Protein AF-0000000087530447 (afdb_homodimer)

Solvent-accessible surface area (backbone atoms only — not comparable to full-atom values): 22641 Å² total; per-residue (Å²): 126,90,78,50,78,55,56,61,51,66,73,36,83,61,56,20,78,40,52,20,36,13,35,22,35,22,58,32,77,88,69,58,52,30,42,35,37,36,36,44,33,62,44,88,65,76,39,24,38,22,37,40,29,30,52,36,52,79,49,48,27,66,43,61,35,69,57,57,44,49,51,51,52,31,45,68,67,35,89,82,61,48,11,31,40,35,42,35,37,58,32,23,52,50,39,86,44,66,69,58,50,55,73,66,37,58,66,59,46,56,53,46,28,59,31,66,64,40,47,51,39,44,48,47,45,57,74,58,33,65,33,31,37,43,27,26,20,71,71,27,52,70,47,47,62,62,45,45,67,39,59,68,55,35,47,53,52,59,76,47,26,85,39,30,24,20,76,42,63,38,97,82,59,78,30,34,35,53,67,54,68,83,39,66,93,71,34,83,54,58,79,77,56,67,70,38,83,33,38,67,58,50,52,49,66,70,62,57,64,78,76,72,81,127,126,90,76,50,79,56,56,62,52,67,73,35,83,61,56,20,77,42,54,20,37,14,34,22,36,22,56,31,78,87,70,59,53,30,42,38,36,36,37,43,33,62,44,89,65,75,37,23,38,24,36,39,29,31,52,38,52,80,48,50,26,68,44,60,35,72,54,57,44,49,50,51,53,30,46,68,67,34,88,81,62,47,12,31,39,35,41,31,37,58,32,23,52,50,41,87,44,67,69,60,49,54,74,67,35,59,65,58,48,56,54,46,28,60,30,66,64,40,48,51,38,44,48,47,46,58,74,57,34,64,33,33,36,42,26,26,20,70,69,28,51,71,47,47,59,60,46,45,67,39,62,68,55,35,48,54,52,60,75,47,26,86,38,27,25,18,76,41,62,38,96,83,58,77,33,33,36,50,80,44,73,86,36,66,92,70,34,84,63,58,79,79,56,66,70,38,82,35,38,69,57,49,51,49,66,70,62,58,64,76,76,72,81,127

Nearest PDB structures (foldseek):
  3k8z-assembly1_E  TM=3.474E-01  e=1.395E-02  Bacillus subtilis
  3k8z-assembly1_F  TM=3.897E-01  e=4.978E-02  Bacillus subtilis
  3k8z-assembly1_D  TM=3.105E-01  e=1.799E-02  Bacillus subtilis
  1qpg-assembly1_A  TM=4.215E-01  e=2.569E+00  Saccharomyces cerevisiae
  2zgv-assembly1_A  TM=3.601E-01  e=2.738E+00  unclassified

Organism: NCBI:txid342944

InterPro domains:
  IPR012441 Protein of unknown function DUF1643 [PF07799] (35-179)

Secondary structure (DSSP, 8-state):
----HHHHHHH-TTPEEEEEEEEEEES-SSS--BEEEEEEE-SSS--EEEEEES---S--SS---HHHHHHHHHHHHSTT--SEEEEEESS-B--S-HHHHHHH-HHHHHHHHT-HHHHHHHHHHHHT-SEEEE--HHHHHHHHHHHTTSHHHHHHHHHTGGGEEES-B-TTSSSBPP--TT-TTT----TTPPPEE-HHHHHHHHH-------/----HHHHHHH-TTPEEEEEEEEEEES-SSS--BEEEEEEE-SSS--EEEEEES---S--SS---HHHHHHHHHHHHSTT--SEEEEEESS-B--S-HHHHHHH-HHHHHHHHT-HHHHHHHHHHHHT-SEEEE--HHHHHHHHHHHTTSHHHHHHHHHTGGGEEES-B-TTSSSBPP--TT-TTT----TTPPPEE-HHHHHHHHH-------

Sequence (428 aa):
MLNNLAEIEEKSSQLSIDIGCGKAIFDDSNNPKKRYFLEKRWGTGNKILTVIMTNPSSANSLSSDNTVEFLLKYARASTDEYDALYVVNIIPLINPSTKKLDLEDKEKIRLSVKEKMNKKCIEYAISNSNEIIIAWGGFGQTYIRQLIEDEELKNVIIENSSKVKVFGLSKKETFPRHPRPNNSNRNDFDLNSKLIVATDELKKWINNRSRKKKMLNNLAEIEEKSSQLSIDIGCGKAIFDDSNNPKKRYFLEKRWGTGNKILTVIMTNPSSANSLSSDNTVEFLLKYARASTDEYDALYVVNIIPLINPSTKKLDLEDKEKIRLSVKEKMNKKCIEYAISNSNEIIIAWGGFGQTYIRQLIEDEELKNVIIENSSKVKVFGLSKKETFPRHPRPNNSNRNDFDLNSKLIVATDELKKWINNRSRKKK

Foldseek 3Di:
DCPDVVSVVVVPVPDDDFDKWKAWDAPDDPDGFFTQKIKIFGADDQAEEEEEAAEAEDDHTPDDDPQVVQVVLLQCPDPVNGGMYMYGYLFGGYDPDPVVVCVPCVPNRLVRNQDPSNLVNLLVRLVSHQAYEYAHPDNSLVRVQSNCVPVVSLVSCLVSLQRYWALDADPVRQGGHHQPVPPVVVRPDHSPGDIGRCSPSSCCSSPVDPPPPD/DCPDVVSVVVVPVPDDDFDKWKAWDAPDDPDGFFTQKIKIFGADDQAEEEEEAAEAEDDHTPDDDPQVVQVVLLQCLDPVNGGMYMYGYLFRGYDPDPVVVCVPCVPNRLVRNQDPSNLVNLLVRLVSHQAYEYAHPDVSLVNVQSNCVPVVSLVSCLVSLQRYWALDADPVRQGGHHQDPPPVVVRPDHSPGDIGRCSPSVCCSSPVDPPPDD

Radius of gyration: 24.16 Å; Cα contacts (8 Å, |Δi|>4): 858; chains: 2; bounding box: 38×87×59 Å

pLDDT: mean 87.42, std 15.96, range [25.86, 98.69]

Structure (mmCIF, N/CA/C/O backbone):
data_AF-0000000087530447-model_v1
#
loop_
_entity.id
_entity.type
_entity.pdbx_description
1 polymer 'DUF1643 domain-containing protein'
#
loop_
_atom_site.group_PDB
_atom_site.id
_atom_site.type_symbol
_atom_site.label_atom_id
_atom_site.label_alt_id
_atom_site.label_comp_id
_atom_site.label_asym_id
_atom_site.label_entity_id
_atom_site.label_seq_id
_atom_site.pdbx_PDB_ins_code
_atom_site.Cartn_x
_atom_site.Cartn_y
_atom_site.Cartn_z
_atom_site.occupancy
_atom_site.B_iso_or_equiv
_atom_site.auth_seq_id
_atom_site.auth_comp_id
_atom_site.auth_asym_id
_atom_site.auth_atom_id
_atom_site.pdbx_PDB_model_num
ATOM 1 N N . MET A 1 1 ? -4.547 14.93 27.703 1 26.25 1 MET A N 1
ATOM 2 C CA . MET A 1 1 ? -3.494 14.445 26.812 1 26.25 1 MET A CA 1
ATOM 3 C C . MET A 1 1 ? -4.004 13.305 25.938 1 26.25 1 MET A C 1
ATOM 5 O O . MET A 1 1 ? -4.461 12.281 26.453 1 26.25 1 MET A O 1
ATOM 9 N N . LEU A 1 2 ? -4.66 13.461 24.969 1 34.69 2 LEU A N 1
ATOM 10 C CA . LEU A 1 2 ? -5.41 12.516 24.141 1 34.69 2 LEU A CA 1
ATOM 11 C C . LEU A 1 2 ? -4.555 11.305 23.797 1 34.69 2 LEU A C 1
ATOM 13 O O . LEU A 1 2 ? -3.646 11.391 22.969 1 34.69 2 LEU A O 1
ATOM 17 N N . ASN A 1 3 ? -4.18 10.414 24.688 1 41.66 3 ASN A N 1
ATOM 18 C CA . ASN A 1 3 ? -3.309 9.242 24.75 1 41.66 3 ASN A CA 1
ATOM 19 C C . ASN A 1 3 ? -3.389 8.422 23.469 1 41.66 3 ASN A C 1
ATOM 21 O O . ASN A 1 3 ? -2.359 8.062 22.891 1 41.66 3 ASN A O 1
ATOM 25 N N . ASN A 1 4 ? -4.328 7.25 23.328 1 50.25 4 ASN A N 1
ATOM 26 C CA . ASN A 1 4 ? -4.367 6.082 22.453 1 50.25 4 ASN A CA 1
ATOM 27 C C . ASN A 1 4 ? -5.34 6.281 21.297 1 50.25 4 ASN A C 1
ATOM 29 O O . ASN A 1 4 ? -6.379 6.926 21.453 1 50.25 4 ASN A O 1
ATOM 33 N N . LEU A 1 5 ? -4.77 6.473 19.953 1 55.78 5 LEU A N 1
ATOM 34 C CA . LEU A 1 5 ? -5.656 6.297 18.812 1 55.78 5 LEU A CA 1
ATOM 35 C C . LEU A 1 5 ? -6.922 5.551 19.203 1 55.78 5 LEU A C 1
ATOM 37 O O . LEU A 1 5 ? -8.008 5.824 18.688 1 55.78 5 LEU A O 1
ATOM 41 N N . ALA A 1 6 ? -6.758 4.875 20.219 1 54.97 6 ALA A N 1
ATOM 42 C CA . ALA A 1 6 ? -7.883 4.082 20.703 1 54.97 6 ALA A CA 1
ATOM 43 C C . ALA A 1 6 ? -8.961 4.98 21.297 1 54.97 6 ALA A C 1
ATOM 45 O O . ALA A 1 6 ? -10.156 4.719 21.141 1 54.97 6 ALA A O 1
ATOM 46 N N . GLU A 1 7 ? -8.531 5.977 22.031 1 54.41 7 GLU A N 1
ATOM 47 C CA . GLU A 1 7 ? -9.5 6.887 22.641 1 54.41 7 GLU A CA 1
ATOM 48 C C . GLU A 1 7 ? -10.266 7.664 21.562 1 54.41 7 GLU A C 1
ATOM 50 O O . GLU A 1 7 ? -11.453 7.953 21.734 1 54.41 7 GLU A O 1
ATOM 55 N N . ILE A 1 8 ? -9.594 8.016 20.578 1 58.22 8 ILE A N 1
ATOM 56 C CA . ILE A 1 8 ? -10.258 8.656 19.438 1 58.22 8 ILE A CA 1
ATOM 57 C C . ILE A 1 8 ? -11.289 7.703 18.844 1 58.22 8 ILE A C 1
ATOM 59 O O . ILE A 1 8 ? -12.406 8.109 18.516 1 58.22 8 ILE A O 1
ATOM 63 N N . GLU A 1 9 ? -10.898 6.398 18.797 1 57.03 9 GLU A N 1
ATOM 64 C CA . GLU A 1 9 ? -11.758 5.355 18.25 1 57.03 9 GLU A CA 1
ATOM 65 C C . GLU A 1 9 ? -13.016 5.18 19.094 1 57.03 9 GLU A C 1
ATOM 67 O O . GLU A 1 9 ? -14.109 4.973 18.562 1 57.03 9 GLU A O 1
ATOM 72 N N . GLU A 1 10 ? -12.82 5.098 20.391 1 52.19 10 GLU A N 1
ATOM 73 C CA . GLU A 1 10 ? -13.922 4.816 21.297 1 52.19 10 GLU A CA 1
ATOM 74 C C . GLU A 1 10 ? -14.953 5.945 21.281 1 52.19 10 GLU A C 1
ATOM 76 O O . GLU A 1 10 ? -16.156 5.695 21.359 1 52.19 10 GLU A O 1
ATOM 81 N N . LYS A 1 11 ? -14.477 7.184 21.25 1 49.5 11 LYS A N 1
ATOM 82 C CA . LYS A 1 11 ? -15.453 8.25 21.469 1 49.5 11 LYS A CA 1
ATOM 83 C C . LYS A 1 11 ? -16.234 8.547 20.188 1 49.5 11 LYS A C 1
ATOM 85 O O . LYS A 1 11 ? -17.266 9.219 20.234 1 49.5 11 LYS A O 1
ATOM 90 N N . SER A 1 12 ? -15.68 8.07 19 1 54.84 12 SER A N 1
ATOM 91 C CA . SER A 1 12 ? -16.484 8.492 17.859 1 54.84 12 SER A CA 1
ATOM 92 C C . SER A 1 12 ? -17.125 7.289 17.156 1 54.84 12 SER A C 1
ATOM 94 O O . SER A 1 12 ? -16.438 6.562 16.438 1 54.84 12 SER A O 1
ATOM 96 N N . SER A 1 13 ? -18.141 6.742 17.797 1 55.19 13 SER A N 1
ATOM 97 C CA . SER A 1 13 ? -18.969 5.637 17.344 1 55.19 13 SER A CA 1
ATOM 98 C C . SER A 1 13 ? -19.109 5.652 15.82 1 55.19 13 SER A C 1
ATOM 100 O O . SER A 1 13 ? -19.438 4.633 15.211 1 55.19 13 SER A O 1
ATOM 102 N N . GLN A 1 14 ? -18.766 6.809 15.203 1 66.12 14 GLN A N 1
ATOM 103 C CA . GLN A 1 14 ? -19.125 6.902 13.789 1 66.12 14 GLN A CA 1
ATOM 104 C C . GLN A 1 14 ? -17.891 6.781 12.898 1 66.12 14 GLN A C 1
ATOM 106 O O . GLN A 1 14 ? -18.016 6.77 11.672 1 66.12 14 GLN A O 1
ATOM 111 N N . LEU A 1 15 ? -16.734 6.379 13.57 1 78.06 15 LEU A N 1
ATOM 112 C CA . LEU A 1 15 ? -15.523 6.32 12.766 1 78.06 15 LEU A CA 1
ATOM 113 C C . LEU A 1 15 ? -15.258 4.898 12.281 1 78.06 15 LEU A C 1
ATOM 115 O O . LEU A 1 15 ? -15.672 3.932 12.93 1 78.06 15 LEU A O 1
ATOM 119 N N . SER A 1 16 ? -14.781 4.891 11.031 1 89.88 16 SER A N 1
ATOM 120 C CA . SER A 1 16 ? -14.375 3.629 10.422 1 89.88 16 SER A CA 1
ATOM 121 C C . SER A 1 16 ? -12.852 3.49 10.406 1 89.88 16 SER A C 1
ATOM 123 O O . SER A 1 16 ? -12.148 4.371 9.906 1 89.88 16 SER A O 1
ATOM 125 N N . ILE A 1 17 ? -12.453 2.41 11.078 1 94.75 17 ILE A N 1
ATOM 126 C CA . ILE A 1 17 ? -11.016 2.148 11.086 1 94.75 17 ILE A CA 1
ATOM 127 C C . ILE A 1 17 ? -10.688 1.036 10.094 1 94.75 17 ILE A C 1
ATOM 129 O O . ILE A 1 17 ? -11.25 -0.06 10.172 1 94.75 17 ILE A O 1
ATOM 133 N N . ASP A 1 18 ? -9.883 1.396 9.125 1 96.12 18 ASP A N 1
ATOM 134 C CA . ASP A 1 18 ? -9.375 0.439 8.141 1 96.12 18 ASP A CA 1
ATOM 135 C C . ASP A 1 18 ? -7.969 -0.027 8.508 1 96.12 18 ASP A C 1
ATOM 137 O O . ASP A 1 18 ? -7.043 0.782 8.578 1 96.12 18 ASP A O 1
ATOM 141 N N . ILE A 1 19 ? -7.801 -1.337 8.773 1 97.31 19 ILE A N 1
ATOM 142 C CA . ILE A 1 19 ? -6.504 -1.902 9.125 1 97.31 19 ILE A CA 1
ATOM 143 C C . ILE A 1 19 ? -6.102 -2.961 8.102 1 97.31 19 ILE A C 1
ATOM 145 O O . ILE A 1 19 ? -6.934 -3.768 7.68 1 97.31 19 ILE A O 1
ATOM 149 N N . GLY A 1 20 ? -4.867 -2.959 7.715 1 98 20 GLY A N 1
ATOM 150 C CA . GLY A 1 20 ? -4.316 -3.967 6.82 1 98 20 GLY A CA 1
ATOM 151 C C . GLY A 1 20 ? -2.832 -4.191 7.02 1 98 20 GLY A C 1
ATOM 152 O O . GLY A 1 20 ? -2.111 -3.281 7.434 1 98 20 GLY A O 1
ATOM 153 N N . CYS A 1 21 ? -2.4 -5.402 6.711 1 98.38 21 CYS A N 1
ATOM 154 C CA . CYS A 1 21 ? -0.987 -5.734 6.852 1 98.38 21 CYS A CA 1
ATOM 155 C C . CYS A 1 21 ? -0.471 -6.465 5.621 1 98.38 21 CYS A C 1
ATOM 157 O O . CYS A 1 21 ? -1.215 -7.207 4.977 1 98.38 21 CYS A O 1
ATOM 159 N N . GLY A 1 22 ? 0.758 -6.191 5.344 1 98.31 22 GLY A N 1
ATOM 160 C CA . GLY A 1 22 ? 1.432 -6.867 4.242 1 98.31 22 GLY A CA 1
ATOM 161 C C . GLY A 1 22 ? 2.67 -7.629 4.68 1 98.31 22 GLY A C 1
ATOM 162 O O . GLY A 1 22 ? 3.307 -7.27 5.672 1 98.31 22 GLY A O 1
ATOM 163 N N . LYS A 1 23 ? 2.963 -8.656 3.973 1 97.94 23 LYS A N 1
ATOM 164 C CA . LYS A 1 23 ? 4.168 -9.461 4.156 1 97.94 23 LYS A CA 1
ATOM 165 C C . LYS A 1 23 ? 4.734 -9.914 2.816 1 97.94 23 LYS A C 1
ATOM 167 O O . LYS A 1 23 ? 3.986 -10.359 1.939 1 97.94 23 LYS A O 1
ATOM 172 N N . ALA A 1 24 ? 6.016 -9.773 2.672 1 97.81 24 ALA A N 1
ATOM 173 C CA . ALA A 1 24 ? 6.668 -10.234 1.447 1 97.81 24 ALA A CA 1
ATOM 174 C C . ALA A 1 24 ? 7.977 -10.961 1.759 1 97.81 24 ALA A C 1
ATOM 176 O O . ALA A 1 24 ? 8.703 -10.57 2.676 1 97.81 24 ALA A O 1
ATOM 177 N N . ILE A 1 25 ? 8.227 -11.977 1.025 1 97.5 25 ILE A N 1
ATOM 178 C CA . ILE A 1 25 ? 9.461 -12.734 1.18 1 97.5 25 ILE A CA 1
ATOM 179 C C . ILE A 1 25 ? 10.367 -12.492 -0.022 1 97.5 25 ILE A C 1
ATOM 181 O O . ILE A 1 25 ? 10.008 -12.812 -1.157 1 97.5 25 ILE A O 1
ATOM 185 N N . PHE A 1 26 ? 11.539 -11.992 0.307 1 97.12 26 PHE A N 1
ATOM 186 C CA . PHE A 1 26 ? 12.523 -11.672 -0.724 1 97.12 26 PHE A CA 1
ATOM 187 C C . PHE A 1 26 ? 13.805 -12.469 -0.516 1 97.12 26 PHE A C 1
ATOM 189 O O . PHE A 1 26 ? 13.977 -13.109 0.524 1 97.12 26 PHE A O 1
ATOM 196 N N . ASP A 1 27 ? 14.609 -12.461 -1.557 1 95.06 27 ASP A N 1
ATOM 197 C CA . ASP A 1 27 ? 15.898 -13.141 -1.456 1 95.06 27 ASP A CA 1
ATOM 198 C C . ASP A 1 27 ? 16.906 -12.289 -0.687 1 95.06 27 ASP A C 1
ATOM 200 O O . ASP A 1 27 ? 17.891 -12.812 -0.151 1 95.06 27 ASP A O 1
ATOM 204 N N . ASP A 1 28 ? 16.656 -10.977 -0.679 1 92.31 28 ASP A N 1
ATOM 205 C CA . ASP A 1 28 ? 17.578 -10.039 -0.032 1 92.31 28 ASP A CA 1
ATOM 206 C C . ASP A 1 28 ? 16.812 -8.852 0.553 1 92.31 28 ASP A C 1
ATOM 208 O O . ASP A 1 28 ? 15.852 -8.359 -0.051 1 92.31 28 ASP A O 1
ATOM 212 N N . SER A 1 29 ? 17.266 -8.328 1.66 1 87.25 29 SER A N 1
ATOM 213 C CA . SER A 1 29 ? 16.562 -7.242 2.332 1 87.25 29 SER A CA 1
ATOM 214 C C . SER A 1 29 ? 16.922 -5.895 1.715 1 87.25 29 SER A C 1
ATOM 216 O O . SER A 1 29 ? 16.078 -5 1.631 1 87.25 29 SER A O 1
ATOM 218 N N . ASN A 1 30 ? 18.109 -5.766 1.297 1 85.75 30 ASN A N 1
ATOM 219 C CA . ASN A 1 30 ? 18.594 -4.465 0.852 1 85.75 30 ASN A CA 1
ATOM 220 C C . ASN A 1 30 ? 18.422 -4.289 -0.654 1 85.75 30 ASN A C 1
ATOM 222 O O . ASN A 1 30 ? 18.078 -3.201 -1.12 1 85.75 30 ASN A O 1
ATOM 226 N N . ASN A 1 31 ? 18.688 -5.324 -1.343 1 90.5 31 ASN A N 1
ATOM 227 C CA . ASN A 1 31 ? 18.578 -5.305 -2.797 1 90.5 31 ASN A CA 1
ATOM 228 C C . ASN A 1 31 ? 17.844 -6.535 -3.322 1 90.5 31 ASN A C 1
ATOM 230 O O . ASN A 1 31 ? 18.453 -7.422 -3.924 1 90.5 31 ASN A O 1
ATOM 234 N N . PRO A 1 32 ? 16.609 -6.516 -3.182 1 94.69 32 PRO A N 1
ATOM 235 C CA . PRO A 1 32 ? 15.844 -7.691 -3.598 1 94.69 32 PRO A CA 1
ATOM 236 C C . PRO A 1 32 ? 15.859 -7.898 -5.109 1 94.69 32 PRO A C 1
ATOM 238 O O . PRO A 1 32 ? 15.594 -6.961 -5.867 1 94.69 32 PRO A O 1
ATOM 241 N N . LYS A 1 33 ? 16.156 -9.172 -5.523 1 94.44 33 LYS A N 1
ATOM 242 C CA . LYS A 1 33 ? 16.109 -9.555 -6.93 1 94.44 33 LYS A CA 1
ATOM 243 C C . LYS A 1 33 ? 14.961 -10.531 -7.199 1 94.44 33 LYS A C 1
ATOM 245 O O . LYS A 1 33 ? 14.562 -10.719 -8.344 1 94.44 33 LYS A O 1
ATOM 250 N N . LYS A 1 34 ? 14.5 -11.203 -6.102 1 96.69 34 LYS A N 1
ATOM 251 C CA . LYS A 1 34 ? 13.414 -12.164 -6.207 1 96.69 34 LYS A CA 1
ATOM 252 C C . LYS A 1 34 ? 12.367 -11.938 -5.117 1 96.69 34 LYS A C 1
ATOM 254 O O . LYS A 1 34 ? 12.719 -11.625 -3.977 1 96.69 34 LYS A O 1
ATOM 259 N N . ARG A 1 35 ? 11.234 -12.07 -5.484 1 97.81 35 ARG A N 1
ATOM 260 C CA . ARG A 1 35 ? 10.141 -12.148 -4.523 1 97.81 35 ARG A CA 1
ATOM 261 C C . ARG A 1 35 ? 9.406 -13.484 -4.645 1 97.81 35 ARG A C 1
ATOM 263 O O . ARG A 1 35 ? 8.859 -13.805 -5.703 1 97.81 35 ARG A O 1
ATOM 270 N N . TYR A 1 36 ? 9.25 -14.133 -3.512 1 97.75 36 TYR A N 1
ATOM 271 C CA . TYR A 1 36 ? 8.695 -15.477 -3.541 1 97.75 36 TYR A CA 1
ATOM 272 C C . TYR A 1 36 ? 7.23 -15.477 -3.129 1 97.75 36 TYR A C 1
ATOM 274 O O . TYR A 1 36 ? 6.477 -16.375 -3.5 1 97.75 36 TYR A O 1
ATOM 282 N N . PHE A 1 37 ? 6.961 -14.508 -2.342 1 98.44 37 PHE A N 1
ATOM 283 C CA . PHE A 1 37 ? 5.629 -14.508 -1.74 1 98.44 37 PHE A CA 1
ATOM 284 C C . PHE A 1 37 ? 5.211 -13.094 -1.355 1 98.44 37 PHE A C 1
ATOM 286 O O . PHE A 1 37 ? 6.027 -12.305 -0.872 1 98.44 37 PHE A O 1
ATOM 293 N N . LEU A 1 38 ? 3.957 -12.773 -1.584 1 98.69 38 LEU A N 1
ATOM 294 C CA . LEU A 1 38 ? 3.363 -11.523 -1.13 1 98.69 38 LEU A CA 1
ATOM 295 C C . LEU A 1 38 ? 1.985 -11.758 -0.521 1 98.69 38 LEU A C 1
ATOM 297 O O . LEU A 1 38 ? 1.152 -12.453 -1.113 1 98.69 38 LEU 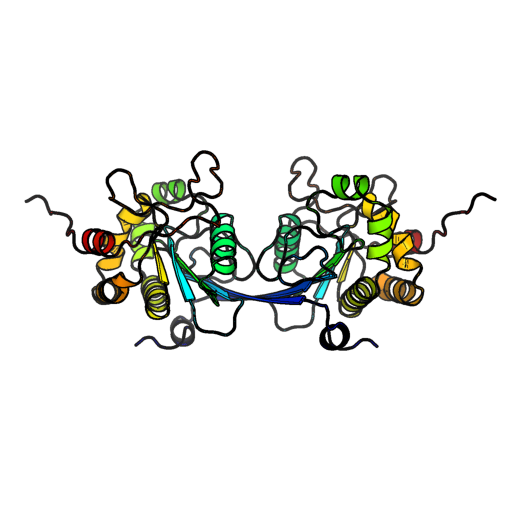A O 1
ATOM 301 N N . GLU A 1 39 ? 1.784 -11.242 0.661 1 98.69 39 GLU A N 1
ATOM 302 C CA . GLU A 1 39 ? 0.485 -11.266 1.327 1 98.69 39 GLU A CA 1
ATOM 303 C C . GLU A 1 39 ? -0.006 -9.852 1.63 1 98.69 39 GLU A C 1
ATOM 305 O O . GLU A 1 39 ? 0.762 -9.008 2.1 1 98.69 39 GLU A O 1
ATOM 310 N N . LYS A 1 40 ? -1.197 -9.562 1.277 1 98.69 40 LYS A N 1
ATOM 311 C CA . LYS A 1 40 ? -1.965 -8.438 1.792 1 98.69 40 LYS A CA 1
ATOM 312 C C . LYS A 1 40 ? -3.186 -8.906 2.576 1 98.69 40 LYS A C 1
ATOM 314 O O . LYS A 1 40 ? -4.059 -9.578 2.025 1 98.69 40 LYS A O 1
ATOM 319 N N . ARG A 1 41 ? -3.273 -8.555 3.812 1 98.69 41 ARG A N 1
ATOM 320 C CA . ARG A 1 41 ? -4.34 -9.055 4.676 1 98.69 41 ARG A CA 1
ATOM 321 C C . ARG A 1 41 ? -5.121 -7.902 5.301 1 98.69 41 ARG A C 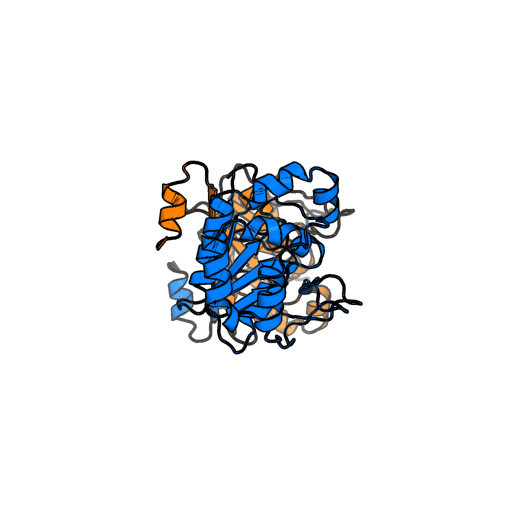1
ATOM 323 O O . ARG A 1 41 ? -4.527 -6.961 5.836 1 98.69 41 ARG A O 1
ATOM 330 N N . TRP A 1 42 ? -6.418 -7.988 5.254 1 97.75 42 TRP A N 1
ATOM 331 C CA . TRP A 1 42 ? -7.258 -6.93 5.805 1 97.75 42 TRP A CA 1
ATOM 332 C C . TRP A 1 42 ? -8.312 -7.508 6.746 1 97.75 42 TRP A C 1
ATOM 334 O O . TRP A 1 42 ? -9.031 -6.762 7.418 1 97.75 42 TRP A O 1
ATOM 344 N N . GLY A 1 43 ? -8.422 -8.805 6.727 1 96.88 43 GLY A N 1
ATOM 345 C CA . GLY A 1 43 ? -9.336 -9.477 7.629 1 96.88 43 GLY A CA 1
ATOM 346 C C . GLY A 1 43 ? -8.641 -10.43 8.586 1 96.88 43 GLY A C 1
ATOM 347 O O . GLY A 1 43 ? -7.449 -10.719 8.43 1 96.88 43 GLY A O 1
ATOM 348 N N . THR A 1 44 ? -9.352 -10.891 9.531 1 95.56 44 THR A N 1
ATOM 349 C CA . THR A 1 44 ? -8.773 -11.75 10.555 1 95.56 44 THR A CA 1
ATOM 350 C C . THR A 1 44 ? -9.094 -13.219 10.273 1 95.56 44 THR A C 1
ATOM 352 O O . THR A 1 44 ? -8.562 -14.109 10.93 1 95.56 44 THR A O 1
ATOM 355 N N . GLY A 1 45 ? -9.852 -13.469 9.258 1 96.06 45 GLY A N 1
ATOM 356 C CA . GLY A 1 45 ? -10.266 -14.82 8.938 1 96.06 45 GLY A CA 1
ATOM 357 C C . GLY A 1 45 ? -9.297 -15.539 8.016 1 96.06 45 GLY A C 1
ATOM 358 O O . GLY A 1 45 ? -8.125 -15.164 7.93 1 96.06 45 GLY A O 1
ATOM 359 N N . ASN A 1 46 ? -9.797 -16.672 7.434 1 95.44 46 ASN A N 1
ATOM 360 C CA . ASN A 1 46 ? -8.922 -17.516 6.633 1 95.44 46 ASN A CA 1
ATOM 361 C C . ASN A 1 46 ? -9.438 -17.656 5.203 1 95.44 46 ASN A C 1
ATOM 363 O O . ASN A 1 46 ? -9.117 -18.641 4.52 1 95.44 46 ASN A O 1
ATOM 367 N N . LYS A 1 47 ? -10.227 -16.75 4.816 1 97.81 47 LYS A N 1
ATOM 368 C CA . LYS A 1 47 ? -10.633 -16.75 3.412 1 97.81 47 LYS A CA 1
ATOM 369 C C . LYS A 1 47 ? -9.586 -16.062 2.543 1 97.81 47 LYS A C 1
ATOM 371 O O . LYS A 1 47 ? -9.562 -14.828 2.451 1 97.81 47 LYS A O 1
ATOM 376 N N . ILE A 1 48 ? -8.859 -16.906 1.867 1 98.19 48 ILE A N 1
ATOM 377 C CA . ILE A 1 48 ? -7.684 -16.406 1.159 1 98.19 48 ILE A CA 1
ATOM 378 C C . ILE A 1 48 ? -7.891 -16.562 -0.347 1 98.19 48 ILE A C 1
ATOM 380 O O . ILE A 1 48 ? -8.328 -17.609 -0.824 1 98.19 48 ILE A O 1
ATOM 384 N N . LEU A 1 49 ? -7.668 -15.484 -1.083 1 98.38 49 LEU A N 1
ATOM 385 C CA . LEU A 1 49 ? -7.547 -15.516 -2.537 1 98.38 49 LEU A CA 1
ATOM 386 C C . LEU A 1 49 ? -6.082 -15.531 -2.961 1 98.38 49 LEU A C 1
ATOM 388 O O . LEU A 1 49 ? -5.316 -14.633 -2.604 1 98.38 49 LEU A O 1
ATOM 392 N N . THR A 1 50 ? -5.711 -16.531 -3.654 1 98.62 50 THR A N 1
ATOM 393 C CA . THR A 1 50 ? -4.367 -16.594 -4.219 1 98.62 50 THR A CA 1
ATOM 394 C C . THR A 1 50 ? -4.395 -16.281 -5.711 1 98.62 50 THR A C 1
ATOM 396 O O . THR A 1 50 ? -5.273 -16.75 -6.438 1 98.62 50 THR A O 1
ATOM 399 N N . VAL A 1 51 ? -3.439 -15.5 -6.125 1 98.56 51 VAL A N 1
ATOM 400 C CA . VAL A 1 51 ? -3.256 -15.273 -7.555 1 98.56 51 VAL A CA 1
ATOM 401 C C . VAL A 1 51 ? -1.855 -15.719 -7.973 1 98.56 51 VAL A C 1
ATOM 403 O O . VAL A 1 51 ? -0.867 -15.367 -7.324 1 98.56 51 VAL A O 1
ATOM 406 N N . ILE A 1 52 ? -1.791 -16.484 -9.016 1 98.31 52 ILE A N 1
ATOM 407 C CA . ILE A 1 52 ? -0.524 -16.953 -9.578 1 98.31 52 ILE A CA 1
ATOM 408 C C . ILE A 1 52 ? -0.25 -16.219 -10.891 1 98.31 52 ILE A C 1
ATOM 410 O O . ILE A 1 52 ? -1.013 -16.359 -11.852 1 98.31 52 ILE A O 1
ATOM 414 N N . MET A 1 53 ? 0.844 -15.5 -10.914 1 97.12 53 MET A N 1
ATOM 415 C CA . MET A 1 53 ? 1.145 -14.672 -12.078 1 97.12 53 MET A CA 1
ATOM 416 C C . MET A 1 53 ? 2.525 -15 -12.641 1 97.12 53 MET A C 1
ATOM 418 O O . MET A 1 53 ? 3.137 -16 -12.242 1 97.12 53 MET A O 1
ATOM 422 N N . THR A 1 54 ? 2.992 -14.203 -13.625 1 95.56 54 THR A N 1
ATOM 423 C CA . THR A 1 54 ? 4.23 -14.539 -14.32 1 95.56 54 THR A CA 1
ATOM 424 C C . THR A 1 54 ? 5.445 -14.18 -13.469 1 95.56 54 THR A C 1
ATOM 426 O O . THR A 1 54 ? 6.16 -15.062 -12.984 1 95.56 54 THR A O 1
ATOM 429 N N . ASN A 1 55 ? 5.723 -12.945 -13.234 1 96 55 ASN A N 1
ATOM 430 C CA . ASN A 1 55 ? 6.836 -12.461 -12.43 1 96 55 ASN A CA 1
ATOM 431 C C . ASN A 1 55 ? 6.461 -11.203 -11.656 1 96 55 ASN A C 1
ATOM 433 O O . ASN A 1 55 ? 5.57 -10.461 -12.062 1 96 55 ASN A O 1
ATOM 437 N N . PRO A 1 56 ? 7.102 -11.031 -10.516 1 96.69 56 PRO A N 1
ATOM 438 C CA . PRO A 1 56 ? 6.77 -9.867 -9.688 1 96.69 56 PRO A CA 1
ATOM 439 C C . PRO A 1 56 ? 7.395 -8.578 -10.211 1 96.69 56 PRO A C 1
ATOM 441 O O . PRO A 1 56 ? 8.406 -8.617 -10.914 1 96.69 56 PRO A O 1
ATOM 444 N N . SER A 1 57 ? 6.773 -7.461 -9.812 1 93.88 57 SER A N 1
ATOM 445 C CA . SER A 1 57 ? 7.359 -6.141 -10.016 1 93.88 57 SER A CA 1
ATOM 446 C C . SER A 1 57 ? 7.758 -5.508 -8.688 1 93.88 57 SER A C 1
ATOM 448 O O . SER A 1 57 ? 8.438 -6.137 -7.871 1 93.88 57 SER A O 1
ATOM 450 N N . SER A 1 58 ? 7.262 -4.324 -8.367 1 90.56 58 SER A N 1
ATOM 451 C CA . SER A 1 58 ? 7.836 -3.541 -7.281 1 90.56 58 SER A CA 1
ATOM 452 C C . SER A 1 58 ? 7 -3.664 -6.012 1 90.56 58 SER A C 1
ATOM 454 O O . SER A 1 58 ? 7.328 -3.068 -4.984 1 90.56 58 SER A O 1
ATOM 456 N N . ALA A 1 59 ? 5.961 -4.484 -6.035 1 96.38 59 ALA A N 1
ATOM 457 C CA . ALA A 1 59 ? 5.098 -4.559 -4.859 1 96.38 59 ALA A CA 1
ATOM 458 C C . ALA A 1 59 ? 5.836 -5.176 -3.678 1 96.38 59 ALA A C 1
ATOM 460 O O . ALA A 1 59 ? 6.641 -6.098 -3.852 1 96.38 59 ALA A O 1
ATOM 461 N N . ASN A 1 60 ? 5.621 -4.688 -2.498 1 97.25 60 ASN A N 1
ATOM 462 C CA . ASN A 1 60 ? 6.109 -5.215 -1.227 1 97.25 60 ASN A CA 1
ATOM 463 C C . ASN A 1 60 ? 5.035 -5.148 -0.145 1 97.25 60 ASN A C 1
ATOM 465 O O . ASN A 1 60 ? 3.842 -5.133 -0.45 1 97.25 60 ASN A O 1
ATOM 469 N N . SER A 1 61 ? 5.434 -5.207 1.105 1 97.62 61 SER A N 1
ATOM 470 C CA . SER A 1 61 ? 4.457 -5.305 2.188 1 97.62 61 SER A CA 1
ATOM 471 C C . SER A 1 61 ? 3.508 -4.113 2.186 1 97.62 61 SER A C 1
ATOM 473 O O . SER A 1 61 ? 2.314 -4.262 2.453 1 97.62 61 SER A O 1
ATOM 475 N N . LEU A 1 62 ? 4.051 -2.91 1.807 1 98 62 LEU A N 1
ATOM 476 C CA . LEU A 1 62 ? 3.238 -1.71 1.959 1 98 62 LEU A CA 1
ATOM 477 C C . LEU A 1 62 ? 3.023 -1.024 0.614 1 98 62 LEU A C 1
ATOM 479 O O . LEU A 1 62 ? 2.209 -0.104 0.504 1 98 62 LEU A O 1
ATOM 483 N N . SER A 1 63 ? 3.766 -1.466 -0.378 1 96.81 63 SER A N 1
ATOM 484 C CA . SER A 1 63 ? 3.648 -0.879 -1.709 1 96.81 63 SER A CA 1
ATOM 485 C C . SER A 1 63 ? 3.107 -1.891 -2.715 1 96.81 63 SER A C 1
ATOM 487 O O . SER A 1 63 ? 3.398 -3.084 -2.619 1 96.81 63 SER A O 1
ATOM 489 N N . SER A 1 64 ? 2.34 -1.36 -3.605 1 95.81 64 SER A N 1
ATOM 490 C CA . SER A 1 64 ? 1.792 -2.174 -4.684 1 95.81 64 SER A CA 1
ATOM 491 C C . SER A 1 64 ? 2.135 -1.587 -6.051 1 95.81 64 SER A C 1
ATOM 493 O O . SER A 1 64 ? 2.221 -0.366 -6.203 1 95.81 64 SER A O 1
ATOM 495 N N . ASP A 1 65 ? 2.408 -2.436 -6.984 1 93.31 65 ASP A N 1
ATOM 496 C CA . ASP A 1 65 ? 2.363 -1.97 -8.367 1 93.31 65 ASP A CA 1
ATOM 497 C C . ASP A 1 65 ? 0.932 -1.954 -8.898 1 93.31 65 ASP A C 1
ATOM 499 O O . ASP A 1 65 ? -0.009 -2.271 -8.164 1 93.31 65 ASP A O 1
ATOM 503 N N . ASN A 1 66 ? 0.766 -1.632 -10.148 1 91.62 66 ASN A N 1
ATOM 504 C CA . ASN A 1 66 ? -0.576 -1.457 -10.695 1 91.62 66 ASN A CA 1
ATOM 505 C C . ASN A 1 66 ? -1.368 -2.76 -10.664 1 91.62 66 ASN A C 1
ATOM 507 O O . ASN A 1 66 ? -2.568 -2.756 -10.383 1 91.62 66 ASN A O 1
ATOM 511 N N . THR A 1 67 ? -0.734 -3.873 -10.938 1 93.19 67 THR A N 1
ATOM 512 C CA . THR A 1 67 ? -1.435 -5.152 -11.008 1 93.19 67 THR A CA 1
ATOM 513 C C . THR A 1 67 ? -1.852 -5.609 -9.609 1 93.19 67 THR A C 1
ATOM 515 O O . THR A 1 67 ? -3.002 -5.996 -9.398 1 93.19 67 THR A O 1
ATOM 518 N N . VAL A 1 68 ? -0.916 -5.539 -8.664 1 95.94 68 VAL A N 1
ATOM 519 C CA . VAL A 1 68 ? -1.226 -5.934 -7.297 1 95.94 68 VAL A CA 1
ATOM 520 C C . VAL A 1 68 ? -2.297 -5.008 -6.723 1 95.94 68 VAL A C 1
ATOM 522 O O . VAL A 1 68 ? -3.193 -5.457 -6.004 1 95.94 68 VAL A O 1
ATOM 525 N N . GLU A 1 69 ? -2.186 -3.738 -7.066 1 94.69 69 GLU A N 1
ATOM 526 C CA . GLU A 1 69 ? -3.207 -2.795 -6.621 1 94.69 69 GLU A CA 1
ATOM 527 C C . GLU A 1 69 ? -4.586 -3.182 -7.152 1 94.69 69 GLU A C 1
ATOM 529 O O . GLU A 1 69 ? -5.57 -3.156 -6.414 1 94.69 69 GLU A O 1
ATOM 534 N N . PHE A 1 70 ? -4.629 -3.518 -8.391 1 93.62 70 PHE A N 1
ATOM 535 C CA . PHE A 1 70 ? -5.879 -3.951 -9 1 93.62 70 PHE A CA 1
ATOM 536 C C . PHE A 1 70 ? -6.43 -5.184 -8.297 1 93.62 70 PHE A C 1
ATOM 538 O O . PHE A 1 70 ? -7.609 -5.234 -7.949 1 93.62 70 PHE A O 1
ATOM 545 N N . LEU A 1 71 ? -5.629 -6.156 -8.086 1 95.94 71 LEU A N 1
ATOM 546 C CA . LEU A 1 71 ? -6.039 -7.41 -7.469 1 95.94 71 LEU A CA 1
ATOM 547 C C . LEU A 1 71 ? -6.496 -7.184 -6.031 1 95.94 71 LEU A C 1
ATOM 549 O O . LEU A 1 71 ? -7.434 -7.836 -5.562 1 95.94 71 LEU A O 1
ATOM 553 N N . LEU A 1 72 ? -5.797 -6.324 -5.344 1 96.31 72 LEU A N 1
ATOM 554 C CA . LEU A 1 72 ? -6.176 -5.977 -3.979 1 96.31 72 LEU A CA 1
ATOM 555 C C . LEU A 1 72 ? -7.566 -5.352 -3.941 1 96.31 72 LEU A C 1
ATOM 557 O O . LEU A 1 72 ? -8.422 -5.77 -3.154 1 96.31 72 LEU A O 1
ATOM 561 N N . LYS A 1 73 ? -7.762 -4.406 -4.801 1 93.56 73 LYS A N 1
ATOM 562 C CA . LYS A 1 73 ? -9.078 -3.775 -4.883 1 93.56 73 LYS A CA 1
ATOM 563 C C . LYS A 1 73 ? -10.148 -4.785 -5.277 1 93.56 73 LYS A C 1
ATOM 565 O O . LYS A 1 73 ? -11.25 -4.781 -4.723 1 93.56 73 LYS A O 1
ATOM 570 N N . TYR A 1 74 ? -9.82 -5.617 -6.242 1 94.19 74 TYR A N 1
ATOM 571 C CA . TYR A 1 74 ? -10.742 -6.652 -6.699 1 94.19 74 TYR A CA 1
ATOM 572 C C . TYR A 1 74 ? -11.141 -7.574 -5.551 1 94.19 74 TYR A C 1
ATOM 574 O O . TYR A 1 74 ? -12.32 -7.832 -5.336 1 94.19 74 TYR A O 1
ATOM 582 N N . ALA A 1 75 ? -10.141 -8.023 -4.816 1 95.62 75 ALA A N 1
ATOM 583 C CA . ALA A 1 75 ? -10.375 -8.961 -3.723 1 95.62 75 ALA A CA 1
ATOM 584 C C . ALA A 1 75 ? -11.203 -8.312 -2.613 1 95.62 75 ALA A C 1
ATOM 586 O O . ALA A 1 75 ? -12.117 -8.938 -2.066 1 95.62 75 ALA A O 1
ATOM 587 N N . ARG A 1 76 ? -10.938 -7.098 -2.264 1 94.06 76 ARG A N 1
ATOM 588 C CA . ARG A 1 76 ? -11.609 -6.406 -1.166 1 94.06 76 ARG A CA 1
ATOM 589 C C . ARG A 1 76 ? -13.047 -6.055 -1.539 1 94.06 76 ARG A C 1
ATOM 591 O O . ARG A 1 76 ? -13.914 -5.969 -0.67 1 94.06 76 ARG A O 1
ATOM 598 N N . ALA A 1 77 ? -13.219 -5.828 -2.809 1 90.94 77 ALA A N 1
ATOM 599 C CA . ALA A 1 77 ? -14.547 -5.441 -3.273 1 90.94 77 ALA A CA 1
ATOM 600 C C . ALA A 1 77 ? -15.422 -6.668 -3.518 1 90.94 77 ALA A C 1
ATOM 602 O O . ALA A 1 77 ? -16.641 -6.551 -3.686 1 90.94 77 ALA A O 1
ATOM 603 N N . SER A 1 78 ? -14.781 -7.766 -3.549 1 89.12 78 SER A N 1
ATOM 604 C CA . SER A 1 78 ? -15.484 -9 -3.896 1 89.12 78 SER A CA 1
ATOM 605 C C . SER A 1 78 ? -16.562 -9.32 -2.877 1 89.12 78 SER A C 1
ATOM 607 O O . SER A 1 78 ? -16.391 -9.086 -1.679 1 89.12 78 SER A O 1
ATOM 609 N N . THR A 1 79 ? -17.609 -9.883 -3.303 1 84.12 79 THR A N 1
ATOM 610 C CA . THR A 1 79 ? -18.688 -10.32 -2.422 1 84.12 79 THR A CA 1
ATOM 611 C C . THR A 1 79 ? -18.281 -11.578 -1.659 1 84.12 79 THR A C 1
ATOM 613 O O . THR A 1 79 ? -18.938 -11.961 -0.688 1 84.12 79 THR A O 1
ATOM 616 N N . ASP A 1 80 ? -17.219 -12.242 -2.031 1 86.06 80 ASP A N 1
ATOM 617 C CA . ASP A 1 80 ? -16.75 -13.461 -1.382 1 86.06 80 ASP A CA 1
ATOM 618 C C . ASP A 1 80 ? -16.109 -13.156 -0.03 1 86.06 80 ASP A C 1
ATOM 620 O O . ASP A 1 80 ? -15.797 -14.07 0.735 1 86.06 80 ASP A O 1
ATOM 624 N N . GLU A 1 81 ? -15.938 -11.953 0.349 1 90.62 81 GLU A N 1
ATOM 625 C CA . GLU A 1 81 ? -15.461 -11.469 1.646 1 90.62 81 GLU A CA 1
ATOM 626 C C . GLU A 1 81 ? -14.109 -12.078 1.996 1 90.62 81 GLU A C 1
ATOM 628 O O . GLU A 1 81 ? -13.938 -12.641 3.078 1 90.62 81 GLU A O 1
ATOM 633 N N . TYR A 1 82 ? -13.188 -11.977 1.144 1 97.12 82 TYR A N 1
ATOM 634 C CA . TYR A 1 82 ? -11.836 -12.461 1.413 1 97.12 82 TYR A CA 1
ATOM 635 C C . TYR A 1 82 ? -11.219 -11.719 2.594 1 97.12 82 TYR A C 1
ATOM 637 O O . TYR A 1 82 ? -11.633 -10.602 2.916 1 97.12 82 TYR A O 1
ATOM 645 N N . ASP A 1 83 ? -10.25 -12.43 3.234 1 98.12 83 ASP A N 1
ATOM 646 C CA . ASP A 1 83 ? -9.516 -11.836 4.352 1 98.12 83 ASP A CA 1
ATOM 647 C C . ASP A 1 83 ? -8.102 -11.438 3.932 1 98.12 83 ASP A C 1
ATOM 649 O O . ASP A 1 83 ? -7.457 -10.633 4.605 1 98.12 83 ASP A O 1
ATOM 653 N N . ALA A 1 84 ? -7.664 -12.039 2.846 1 98.56 84 ALA A N 1
ATOM 654 C CA . ALA A 1 84 ? -6.289 -11.789 2.42 1 98.56 84 ALA A CA 1
ATOM 655 C C . ALA A 1 84 ? -6.094 -12.141 0.949 1 98.56 84 ALA A C 1
ATOM 657 O O . ALA A 1 84 ? -6.871 -12.914 0.384 1 98.56 84 ALA A O 1
ATOM 658 N N . LEU A 1 85 ? -5.145 -11.516 0.366 1 98.62 85 LEU A N 1
ATOM 659 C CA . LEU A 1 85 ? -4.648 -11.789 -0.978 1 98.62 85 LEU A CA 1
ATOM 660 C C . LEU A 1 85 ? -3.223 -12.328 -0.931 1 98.62 85 LEU A C 1
ATOM 662 O O . LEU A 1 85 ? -2.346 -11.719 -0.313 1 98.62 85 LEU A O 1
ATOM 666 N N . TYR A 1 86 ? -3.061 -13.5 -1.482 1 98.69 86 TYR A N 1
ATOM 667 C CA . TYR A 1 86 ? -1.721 -14.023 -1.724 1 98.69 86 TYR A CA 1
ATOM 668 C C . TYR A 1 86 ? -1.328 -13.867 -3.188 1 98.69 86 TYR A C 1
ATOM 670 O O . TYR A 1 86 ? -2.129 -14.141 -4.086 1 98.69 86 TYR A O 1
ATOM 678 N N . VAL A 1 87 ? -0.117 -13.43 -3.369 1 98.69 87 VAL A N 1
ATOM 679 C CA . VAL A 1 87 ? 0.419 -13.344 -4.723 1 98.69 87 VAL A CA 1
ATOM 680 C C . VAL A 1 87 ? 1.71 -14.156 -4.82 1 98.69 87 VAL A C 1
ATOM 682 O O . VAL A 1 87 ? 2.645 -13.938 -4.043 1 98.69 87 VAL A O 1
ATOM 685 N N . VAL A 1 88 ? 1.711 -15.07 -5.723 1 98.5 88 VAL A N 1
ATOM 686 C CA . VAL A 1 88 ? 2.904 -15.828 -6.074 1 98.5 88 VAL A CA 1
ATOM 687 C C . VAL A 1 88 ? 3.104 -15.812 -7.59 1 98.5 88 VAL A C 1
ATOM 689 O O . VAL A 1 88 ? 2.168 -15.531 -8.344 1 98.5 88 VAL A O 1
ATOM 692 N N . ASN A 1 89 ? 4.355 -16.094 -7.957 1 97.81 89 ASN A N 1
ATOM 693 C CA . ASN A 1 89 ? 4.703 -16 -9.375 1 97.81 89 ASN A CA 1
ATOM 694 C C . ASN A 1 89 ? 5.477 -17.219 -9.844 1 97.81 89 ASN A C 1
ATOM 696 O O . ASN A 1 89 ? 6.289 -17.781 -9.102 1 97.81 89 ASN A O 1
ATOM 700 N N . ILE A 1 90 ? 5.203 -17.562 -11.086 1 97.12 90 ILE A N 1
ATOM 701 C CA . ILE A 1 90 ? 5.934 -18.688 -11.672 1 97.12 90 ILE A CA 1
ATOM 702 C C . ILE A 1 90 ? 7.434 -18.391 -11.648 1 97.12 90 ILE A C 1
ATOM 704 O O . ILE A 1 90 ? 8.234 -19.234 -11.25 1 97.12 90 ILE A O 1
ATOM 708 N N . ILE A 1 91 ? 7.801 -17.219 -12.133 1 96.31 91 ILE A N 1
ATOM 709 C CA . ILE A 1 91 ? 9.164 -16.719 -12.125 1 96.31 91 ILE A CA 1
ATOM 710 C C . ILE A 1 91 ? 9.344 -15.734 -10.969 1 96.31 91 ILE A C 1
ATOM 712 O O . ILE A 1 91 ? 8.734 -14.656 -10.961 1 96.31 91 ILE A O 1
ATOM 716 N N . PRO A 1 92 ? 10.188 -16.031 -9.992 1 97.06 92 PRO A N 1
ATOM 717 C CA . PRO A 1 92 ? 10.273 -15.156 -8.828 1 97.06 92 PRO A CA 1
ATOM 718 C C . PRO A 1 92 ? 11.117 -13.914 -9.078 1 97.06 92 PRO A C 1
ATOM 720 O O . PRO A 1 92 ? 11.18 -13.016 -8.227 1 97.06 92 PRO A O 1
ATOM 723 N N . LEU A 1 93 ? 11.766 -13.766 -10.25 1 96.44 93 LEU A N 1
ATOM 724 C CA . LEU A 1 93 ? 12.633 -12.641 -10.562 1 96.44 93 LEU A CA 1
ATOM 725 C C . LEU A 1 93 ? 11.828 -11.352 -10.703 1 96.44 93 LEU A C 1
ATOM 727 O O . LEU A 1 93 ? 10.859 -11.305 -11.461 1 96.44 93 LEU A O 1
ATOM 731 N N . ILE A 1 94 ? 12.328 -10.344 -10.008 1 95.94 94 ILE A N 1
ATOM 732 C CA . ILE A 1 94 ? 11.648 -9.047 -10.039 1 95.94 94 ILE A CA 1
ATOM 733 C C . ILE A 1 94 ? 12.039 -8.289 -11.305 1 95.94 94 ILE A C 1
ATOM 735 O O . ILE A 1 94 ? 13.227 -8.047 -11.547 1 95.94 94 ILE A O 1
ATOM 739 N N . ASN A 1 95 ? 11.039 -7.934 -12.023 1 92.5 95 ASN A N 1
ATOM 740 C CA . ASN A 1 95 ? 11.219 -7.117 -13.219 1 92.5 95 ASN A CA 1
ATOM 741 C C . ASN A 1 95 ? 9.906 -6.484 -13.664 1 92.5 95 ASN A C 1
ATOM 743 O O . ASN A 1 95 ? 8.906 -7.184 -13.875 1 92.5 95 ASN A O 1
ATOM 747 N N . PRO A 1 96 ? 9.953 -5.168 -13.859 1 85.12 96 PRO A N 1
ATOM 748 C CA . PRO A 1 96 ? 8.703 -4.547 -14.289 1 85.12 96 PRO A CA 1
ATOM 749 C C . PRO A 1 96 ? 8.32 -4.934 -15.719 1 85.12 96 PRO A C 1
ATOM 751 O O . PRO A 1 96 ? 7.152 -4.805 -16.109 1 85.12 96 PRO A O 1
ATOM 754 N N . SER A 1 97 ? 9.352 -5.402 -16.438 1 84.25 97 SER A N 1
ATOM 755 C CA . SER A 1 97 ? 9.094 -5.777 -17.812 1 84.25 97 SER A CA 1
ATOM 756 C C . SER A 1 97 ? 9.422 -7.246 -18.062 1 84.25 97 SER A C 1
ATOM 758 O O . SER A 1 97 ? 10.594 -7.629 -18.125 1 84.25 97 SER A O 1
ATOM 760 N N . THR A 1 98 ? 8.391 -8.016 -18.312 1 76.75 98 THR A N 1
ATOM 761 C CA . THR A 1 98 ? 8.57 -9.438 -18.578 1 76.75 98 THR A CA 1
ATOM 762 C C . THR A 1 98 ? 9.398 -9.664 -19.828 1 76.75 98 THR A C 1
ATOM 764 O O . THR A 1 98 ? 10.234 -10.57 -19.875 1 76.75 98 THR A O 1
ATOM 767 N N . LYS A 1 99 ? 9.109 -8.883 -20.75 1 76.38 99 LYS A N 1
ATOM 768 C CA . LYS A 1 99 ? 9.812 -9.016 -22.016 1 76.38 99 LYS A CA 1
ATOM 769 C C . LYS A 1 99 ? 11.312 -8.789 -21.828 1 76.38 99 LYS A C 1
ATOM 771 O O . LYS A 1 99 ? 12.125 -9.523 -22.391 1 76.38 99 LYS A O 1
ATOM 776 N N . LYS A 1 100 ? 11.641 -7.84 -21.062 1 79.75 100 LYS A N 1
ATOM 777 C CA . LYS A 1 100 ? 13.047 -7.555 -20.797 1 79.75 100 LYS A CA 1
ATOM 778 C C . LYS A 1 100 ? 13.695 -8.695 -20.016 1 79.75 100 LYS A C 1
ATOM 780 O O . LYS A 1 100 ? 14.852 -9.047 -20.281 1 79.75 100 LYS A O 1
ATOM 785 N N . LEU A 1 101 ? 12.984 -9.234 -19.188 1 79.44 101 LEU A N 1
ATOM 786 C CA . LEU A 1 101 ? 13.477 -10.352 -18.391 1 79.44 101 LEU A CA 1
ATOM 787 C C . LEU A 1 101 ? 13.82 -11.539 -19.281 1 79.44 101 LEU A C 1
ATOM 789 O O . LEU A 1 101 ? 14.867 -12.164 -19.109 1 79.44 101 LEU A O 1
ATOM 793 N N . ASP A 1 102 ? 13.047 -11.781 -20.188 1 72.88 102 ASP A N 1
ATOM 794 C CA . ASP A 1 102 ? 13.219 -12.93 -21.078 1 72.88 102 ASP A CA 1
ATOM 795 C C . ASP A 1 102 ? 14.453 -12.758 -21.969 1 72.88 102 ASP A C 1
ATOM 797 O O . ASP A 1 102 ? 15.188 -13.719 -22.203 1 72.88 102 ASP A O 1
ATOM 801 N N . LEU A 1 103 ? 14.602 -11.602 -22.375 1 76.88 103 LEU A N 1
ATOM 802 C CA . LEU A 1 103 ? 15.703 -11.305 -23.281 1 76.88 103 LEU A CA 1
ATOM 803 C C . LEU A 1 103 ? 17.047 -11.414 -22.562 1 76.88 103 LEU A C 1
ATOM 805 O O . LEU A 1 103 ? 18.062 -11.766 -23.172 1 76.88 103 LEU A O 1
ATOM 809 N N . GLU A 1 104 ? 16.891 -11.25 -21.328 1 73.19 104 GLU A N 1
ATOM 810 C CA . GLU A 1 104 ? 18.172 -11.094 -20.625 1 73.19 104 GLU A CA 1
ATOM 811 C C . GLU A 1 104 ? 18.719 -12.445 -20.172 1 73.19 104 GLU A C 1
ATOM 813 O O . GLU A 1 104 ? 19.922 -12.688 -20.234 1 73.19 104 GLU A O 1
ATOM 818 N N . ASP A 1 105 ? 17.984 -13.266 -19.781 1 80.88 105 ASP A N 1
ATOM 819 C CA . ASP A 1 105 ? 18.641 -14.453 -19.25 1 80.88 105 ASP A CA 1
ATOM 820 C C . ASP A 1 105 ? 17.656 -15.586 -19.031 1 80.88 105 ASP A C 1
ATOM 822 O O . ASP A 1 105 ? 17.25 -15.867 -17.891 1 80.88 105 ASP A O 1
ATOM 826 N N . LYS A 1 106 ? 17.469 -16.391 -20.047 1 86.5 106 LYS A N 1
ATOM 827 C CA . LYS A 1 106 ? 16.531 -17.516 -20 1 86.5 106 LYS A CA 1
ATOM 828 C C . LYS A 1 106 ? 16.984 -18.578 -19 1 86.5 106 LYS A C 1
ATOM 830 O O . LYS A 1 106 ? 16.172 -19.188 -18.312 1 86.5 106 LYS A O 1
ATOM 835 N N . GLU A 1 107 ? 18.219 -18.766 -18.938 1 90.56 107 GLU A N 1
ATOM 836 C CA . GLU A 1 107 ? 18.75 -19.75 -18 1 90.56 107 GLU A CA 1
ATOM 837 C C . GLU A 1 107 ? 18.516 -19.328 -16.562 1 90.56 107 GLU A C 1
ATOM 839 O O . GLU A 1 107 ? 18.141 -20.156 -15.719 1 90.56 107 GLU A O 1
ATOM 844 N N . LYS A 1 108 ? 18.703 -18.078 -16.375 1 92.81 108 LYS A N 1
ATOM 845 C CA . LYS A 1 108 ? 18.453 -17.547 -15.039 1 92.81 108 LYS A CA 1
ATOM 846 C C . LYS A 1 108 ? 16.984 -17.703 -14.648 1 92.81 108 LYS A C 1
ATOM 848 O O . LYS A 1 108 ? 16.672 -18.047 -13.5 1 92.81 108 LYS A O 1
ATOM 853 N N . ILE A 1 109 ? 16.188 -17.5 -15.547 1 94.56 109 ILE A N 1
ATOM 854 C CA . ILE A 1 109 ? 14.75 -17.656 -15.328 1 94.56 109 ILE A CA 1
ATOM 855 C C . ILE A 1 109 ? 14.438 -19.109 -14.969 1 94.56 109 ILE A C 1
ATOM 857 O O . ILE A 1 109 ? 13.812 -19.391 -13.945 1 94.56 109 ILE A O 1
ATOM 861 N N . ARG A 1 110 ? 14.953 -20.016 -15.781 1 93.31 110 ARG A N 1
ATOM 862 C CA . ARG A 1 110 ? 14.688 -21.438 -15.578 1 93.31 110 ARG A CA 1
ATOM 863 C C . ARG A 1 110 ? 15.164 -21.891 -14.203 1 93.31 110 ARG A C 1
ATOM 865 O O . ARG A 1 110 ? 14.453 -22.609 -13.492 1 93.31 110 ARG A O 1
ATOM 872 N N . LEU A 1 111 ? 16.297 -21.438 -13.852 1 94.44 111 LEU A N 1
ATOM 873 C CA . LEU A 1 111 ? 16.859 -21.812 -12.562 1 94.44 111 LEU A CA 1
ATOM 874 C C . LEU A 1 111 ? 16.031 -21.234 -11.414 1 94.44 111 LEU A C 1
ATOM 876 O O . LEU A 1 111 ? 15.805 -21.906 -10.406 1 94.44 111 LEU A O 1
ATOM 880 N N . SER A 1 112 ? 15.586 -20.016 -11.547 1 95.81 112 SER A N 1
ATOM 881 C CA . SER A 1 112 ? 14.82 -19.375 -10.484 1 95.81 112 SER A CA 1
ATOM 882 C C . SER A 1 112 ? 13.477 -20.047 -10.281 1 95.81 112 SER A C 1
ATOM 884 O O . SER A 1 112 ? 13.008 -20.188 -9.148 1 95.81 112 SER A O 1
ATOM 886 N N . VAL A 1 113 ? 12.883 -20.484 -11.359 1 96.94 113 VAL A N 1
ATOM 887 C CA . VAL A 1 113 ? 11.594 -21.156 -11.32 1 96.94 113 VAL A CA 1
ATOM 888 C C . VAL A 1 113 ? 11.703 -22.438 -10.492 1 96.94 113 VAL A C 1
ATOM 890 O O . VAL A 1 113 ? 10.789 -22.781 -9.734 1 96.94 113 VAL A O 1
ATOM 893 N N . LYS A 1 114 ? 12.812 -23.062 -10.562 1 96.06 114 LYS A N 1
ATOM 894 C CA . LYS A 1 114 ? 12.992 -24.391 -9.961 1 96.06 114 LYS A CA 1
ATOM 895 C C . LYS A 1 114 ? 13.531 -24.281 -8.539 1 96.06 114 LYS A C 1
ATOM 897 O O . LYS A 1 114 ? 13.75 -25.281 -7.867 1 96.06 114 LYS A O 1
ATOM 902 N N . GLU A 1 115 ? 13.734 -23.109 -8.125 1 95.12 115 GLU A N 1
ATOM 903 C CA . GLU A 1 115 ? 14.234 -22.922 -6.77 1 95.12 115 GLU A CA 1
ATOM 904 C C . GLU A 1 115 ? 13.266 -23.5 -5.742 1 95.12 115 GLU A C 1
ATOM 906 O O . GLU A 1 115 ? 12.047 -23.375 -5.883 1 95.12 115 GLU A O 1
ATOM 911 N N . LYS A 1 116 ? 13.844 -24.094 -4.723 1 93.94 116 LYS A N 1
ATOM 912 C CA . LYS A 1 116 ? 13.062 -24.734 -3.666 1 93.94 116 LYS A CA 1
ATOM 913 C C . LYS A 1 116 ? 12.141 -23.719 -2.986 1 93.94 116 LYS A C 1
ATOM 915 O O . LYS A 1 116 ? 10.969 -24.016 -2.723 1 93.94 116 LYS A O 1
ATOM 920 N N . MET A 1 117 ? 12.617 -22.547 -2.715 1 94.69 117 MET A N 1
ATOM 921 C CA . MET A 1 117 ? 11.836 -21.531 -2.033 1 94.69 117 MET A CA 1
ATOM 922 C C . MET A 1 117 ? 10.625 -21.125 -2.871 1 94.69 117 MET A C 1
ATOM 924 O O . MET A 1 117 ? 9.531 -20.922 -2.336 1 94.69 117 MET A O 1
ATOM 928 N N . ASN A 1 118 ? 10.883 -20.969 -4.102 1 96.56 118 ASN A N 1
ATOM 929 C CA . ASN A 1 118 ? 9.781 -20.641 -4.996 1 96.56 118 ASN A CA 1
ATOM 930 C C . ASN A 1 118 ? 8.68 -21.703 -4.953 1 96.56 118 ASN A C 1
ATOM 932 O O . ASN A 1 118 ? 7.508 -21.375 -4.773 1 96.56 118 ASN A O 1
ATOM 936 N N . LYS A 1 119 ? 9.062 -22.922 -5.02 1 95.56 119 LYS A N 1
ATOM 937 C CA . LYS A 1 119 ? 8.125 -24.031 -5 1 95.56 119 LYS A CA 1
ATOM 938 C C . LYS A 1 119 ? 7.363 -24.094 -3.678 1 95.56 119 LYS A C 1
ATOM 940 O O . LYS A 1 119 ? 6.145 -24.266 -3.662 1 95.56 119 LYS A O 1
ATOM 945 N N . LYS A 1 120 ? 8.055 -23.922 -2.648 1 95 120 LYS A N 1
ATOM 946 C CA . LYS A 1 120 ? 7.445 -24 -1.323 1 95 120 LYS A CA 1
ATOM 947 C C . LYS A 1 120 ? 6.414 -22.891 -1.125 1 95 120 LYS A C 1
ATOM 949 O O . LYS A 1 120 ? 5.355 -23.125 -0.536 1 95 120 LYS A O 1
ATOM 954 N N . CYS A 1 121 ? 6.742 -21.719 -1.57 1 97.06 121 CYS A N 1
ATOM 955 C CA . CYS A 1 121 ? 5.824 -20.594 -1.412 1 97.06 121 CYS A CA 1
ATOM 956 C C . CYS A 1 121 ? 4.57 -20.781 -2.254 1 97.06 121 CYS A C 1
ATOM 958 O O . CYS A 1 121 ? 3.463 -20.484 -1.809 1 97.06 121 CYS A O 1
ATOM 960 N N . ILE A 1 122 ? 4.766 -21.297 -3.43 1 97.81 122 ILE A N 1
ATOM 961 C CA . ILE A 1 122 ? 3.617 -21.578 -4.285 1 97.81 122 ILE A CA 1
ATOM 962 C C . ILE A 1 122 ? 2.744 -22.656 -3.65 1 97.81 122 ILE A C 1
ATOM 964 O O . ILE A 1 122 ? 1.52 -22.516 -3.594 1 97.81 122 ILE A O 1
ATOM 968 N N . GLU A 1 123 ? 3.381 -23.703 -3.178 1 96.62 123 GLU A N 1
ATOM 969 C CA . GLU A 1 123 ? 2.654 -24.766 -2.504 1 96.62 123 GLU A CA 1
ATOM 970 C C . GLU A 1 123 ? 1.871 -24.234 -1.308 1 96.62 123 GLU A C 1
ATOM 972 O O . GLU A 1 123 ? 0.698 -24.562 -1.127 1 96.62 123 GLU A O 1
ATOM 977 N N . TYR A 1 124 ? 2.516 -23.422 -0.55 1 96.69 124 TYR A N 1
ATOM 978 C CA . TYR A 1 124 ? 1.884 -22.828 0.622 1 96.69 124 TYR A CA 1
ATOM 979 C C . TYR A 1 124 ? 0.666 -22 0.224 1 96.69 124 TYR A C 1
ATOM 981 O O . TYR A 1 124 ? -0.409 -22.156 0.812 1 96.69 124 TYR A O 1
ATOM 989 N N . ALA A 1 125 ? 0.876 -21.141 -0.734 1 98 125 ALA A N 1
ATOM 990 C CA . ALA A 1 125 ? -0.208 -20.266 -1.169 1 98 125 ALA A CA 1
ATOM 991 C C . ALA A 1 125 ? -1.409 -21.078 -1.649 1 98 125 ALA A C 1
ATOM 993 O O . ALA A 1 125 ? -2.543 -20.812 -1.233 1 98 125 ALA A O 1
ATOM 994 N N . ILE A 1 126 ? -1.153 -22.047 -2.443 1 97.62 126 ILE A N 1
ATOM 995 C CA . ILE A 1 126 ? -2.213 -22.859 -3.031 1 97.62 126 ILE A CA 1
ATOM 996 C C . ILE A 1 126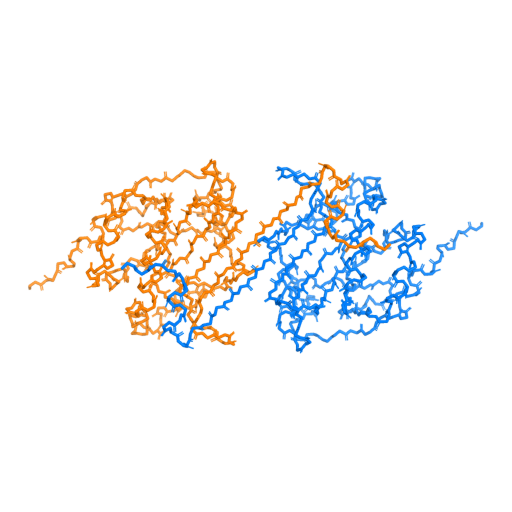 ? -2.93 -23.656 -1.937 1 97.62 126 ILE A C 1
ATOM 998 O O . ILE A 1 126 ? -4.164 -23.656 -1.878 1 97.62 126 ILE A O 1
ATOM 1002 N N . SER A 1 127 ? -2.211 -24.203 -1.043 1 96.56 127 SER A N 1
ATOM 1003 C CA . SER A 1 127 ? -2.758 -25.109 -0.033 1 96.56 127 SER A CA 1
ATOM 1004 C C . SER A 1 127 ? -3.609 -24.344 0.98 1 96.56 127 SER A C 1
ATOM 1006 O O . SER A 1 127 ? -4.5 -24.922 1.606 1 96.56 127 SER A O 1
ATOM 1008 N N . ASN A 1 128 ? -3.404 -23.094 1.098 1 96.56 128 ASN A N 1
ATOM 1009 C CA . ASN A 1 128 ? -4.109 -22.312 2.113 1 96.56 128 ASN A CA 1
ATOM 1010 C C . ASN A 1 128 ? -5.184 -21.422 1.495 1 96.56 128 ASN A C 1
ATOM 1012 O O . ASN A 1 128 ? -5.828 -20.641 2.197 1 96.56 128 ASN A O 1
ATOM 1016 N N . SER A 1 129 ? -5.375 -21.578 0.228 1 96.75 129 SER A N 1
ATOM 1017 C CA . SER A 1 129 ? -6.281 -20.672 -0.473 1 96.75 129 SER A CA 1
ATOM 1018 C C . SER A 1 129 ? -7.684 -21.266 -0.565 1 96.75 129 SER A C 1
ATOM 1020 O O . SER A 1 129 ? -7.848 -22.469 -0.721 1 96.75 129 SER A O 1
ATOM 1022 N N . ASN A 1 130 ? -8.641 -20.422 -0.461 1 96.88 130 ASN A N 1
ATOM 1023 C CA . ASN A 1 130 ? -10.031 -20.781 -0.73 1 96.88 130 ASN A CA 1
ATOM 1024 C C . ASN A 1 130 ? -10.352 -20.719 -2.221 1 96.88 130 ASN A C 1
ATOM 1026 O O . ASN A 1 130 ? -11.172 -21.484 -2.723 1 96.88 130 ASN A O 1
ATOM 1030 N N . GLU A 1 131 ? -9.781 -19.812 -2.855 1 97.5 131 GLU A N 1
ATOM 1031 C CA . GLU A 1 131 ? -9.883 -19.609 -4.297 1 97.5 131 GLU A CA 1
ATOM 1032 C C . GLU A 1 131 ? -8.539 -19.234 -4.902 1 97.5 131 GLU A C 1
ATOM 1034 O O . GLU A 1 131 ? -7.715 -18.594 -4.242 1 97.5 131 GLU A O 1
ATOM 1039 N N . ILE A 1 132 ? -8.43 -19.688 -6.145 1 98.44 132 ILE A N 1
ATOM 1040 C CA . ILE A 1 132 ? -7.168 -19.438 -6.84 1 98.44 132 ILE A CA 1
ATOM 1041 C C . ILE A 1 132 ? -7.445 -18.828 -8.211 1 98.44 132 ILE A C 1
ATOM 1043 O O . ILE A 1 132 ? -8.227 -19.375 -8.992 1 98.44 132 ILE A O 1
ATOM 1047 N N . ILE A 1 133 ? -6.859 -17.734 -8.453 1 97.81 133 ILE A N 1
ATOM 1048 C CA . ILE A 1 133 ? -6.879 -17.172 -9.797 1 97.81 133 ILE A CA 1
ATOM 1049 C C . ILE A 1 133 ? -5.535 -17.422 -10.484 1 97.81 133 ILE A C 1
ATOM 1051 O O . ILE A 1 133 ? -4.484 -17.078 -9.938 1 97.81 133 ILE A O 1
ATOM 1055 N N . ILE A 1 134 ? -5.547 -18.031 -11.609 1 97.81 134 ILE A N 1
ATOM 1056 C CA . ILE A 1 134 ? -4.336 -18.109 -12.422 1 97.81 134 ILE A CA 1
ATOM 1057 C C . ILE A 1 134 ? -4.383 -17.062 -13.523 1 97.81 134 ILE A C 1
ATOM 1059 O O . ILE A 1 134 ? -5.414 -16.891 -14.188 1 97.81 134 ILE A O 1
ATOM 1063 N N . ALA A 1 135 ? -3.258 -16.391 -13.656 1 96.44 135 ALA A N 1
ATOM 1064 C CA . ALA A 1 135 ? -3.164 -15.234 -14.555 1 96.44 135 ALA A CA 1
ATOM 1065 C C . ALA A 1 135 ? -1.741 -15.062 -15.078 1 96.44 135 ALA A C 1
ATOM 1067 O O . ALA A 1 135 ? -1.215 -13.953 -15.109 1 96.44 135 ALA A O 1
ATOM 1068 N N . TRP A 1 136 ? -1.123 -16.109 -15.555 1 94.94 136 TRP A N 1
ATOM 1069 C CA . TRP A 1 136 ? 0.305 -16.047 -15.852 1 94.94 136 TRP A CA 1
ATOM 1070 C C . TRP A 1 136 ? 0.544 -15.781 -17.328 1 94.94 136 TRP A C 1
ATOM 1072 O O . TRP A 1 136 ? 1.69 -15.711 -17.781 1 94.94 136 TRP A O 1
ATOM 1082 N N . GLY A 1 137 ? -0.47 -15.633 -18.094 1 92.62 137 GLY A N 1
ATOM 1083 C CA . GLY A 1 137 ? -0.301 -15.219 -19.484 1 92.62 137 GLY A CA 1
ATOM 1084 C C . GLY A 1 137 ? 0.521 -16.188 -20.297 1 92.62 137 GLY A C 1
ATOM 1085 O O . GLY A 1 137 ? 0.796 -17.312 -19.859 1 92.62 137 GLY A O 1
ATOM 1086 N N . GLY A 1 138 ? 0.84 -15.773 -21.547 1 90.75 138 GLY A N 1
ATOM 1087 C CA . GLY A 1 138 ? 1.576 -16.609 -22.469 1 90.75 138 GLY A CA 1
ATOM 1088 C C . GLY A 1 138 ? 3.002 -16.891 -22.031 1 90.75 138 GLY A C 1
ATOM 1089 O O . GLY A 1 138 ? 3.484 -18.016 -22.125 1 90.75 138 GLY A O 1
ATOM 1090 N N . PHE A 1 139 ? 3.594 -15.875 -21.531 1 89.69 139 PHE A N 1
ATOM 1091 C CA . PHE A 1 139 ? 4.98 -16.016 -21.109 1 89.69 139 PHE A CA 1
ATOM 1092 C C . PHE A 1 139 ? 5.082 -16.969 -19.906 1 89.69 139 PHE A C 1
ATOM 1094 O O . PHE A 1 139 ? 5.91 -17.875 -19.906 1 89.69 139 PHE A O 1
ATOM 1101 N N . GLY A 1 140 ? 4.223 -16.766 -18.953 1 92.56 140 GLY A N 1
ATOM 1102 C CA . GLY A 1 140 ? 4.199 -17.672 -17.812 1 92.56 140 GLY A CA 1
ATOM 1103 C C . GLY A 1 140 ? 3.92 -19.109 -18.203 1 92.56 140 GLY A C 1
ATOM 1104 O O . GLY A 1 140 ? 4.457 -20.047 -17.609 1 92.56 140 GLY A O 1
ATOM 1105 N N . GLN A 1 141 ? 3.184 -19.281 -19.203 1 92.75 141 GLN A N 1
ATOM 1106 C CA . GLN A 1 141 ? 2.814 -20.609 -19.688 1 92.75 141 GLN A CA 1
ATOM 1107 C C . GLN A 1 141 ? 4.043 -21.375 -20.156 1 92.75 141 GLN A C 1
ATOM 1109 O O . GLN A 1 141 ? 4.102 -22.609 -20 1 92.75 141 GLN A O 1
ATOM 1114 N N . THR A 1 142 ? 4.988 -20.672 -20.625 1 89.75 142 THR A N 1
ATOM 1115 C CA . THR A 1 142 ? 6.199 -21.312 -21.125 1 89.75 142 THR A CA 1
ATOM 1116 C C . THR A 1 142 ? 7.023 -21.875 -19.969 1 89.75 142 THR A C 1
ATOM 1118 O O . THR A 1 142 ? 7.812 -22.797 -20.156 1 89.75 142 THR A O 1
ATOM 1121 N N . TYR A 1 143 ? 6.773 -21.359 -18.844 1 92.38 143 TYR A N 1
ATOM 1122 C CA . TYR A 1 143 ? 7.66 -21.734 -17.75 1 92.38 143 TYR A CA 1
ATOM 1123 C C . TYR A 1 143 ? 6.926 -22.594 -16.719 1 92.38 143 TYR A C 1
ATOM 1125 O O . TYR A 1 143 ? 7.547 -23.172 -15.828 1 92.38 143 TYR A O 1
ATOM 1133 N N . ILE A 1 144 ? 5.629 -22.656 -16.844 1 92.88 144 ILE A N 1
ATOM 1134 C CA . ILE A 1 144 ? 4.867 -23.469 -15.898 1 92.88 144 ILE A CA 1
ATOM 1135 C C . ILE A 1 144 ? 5.332 -24.922 -15.977 1 92.88 144 ILE A C 1
ATOM 1137 O O . ILE A 1 144 ? 5.34 -25.625 -14.977 1 92.88 144 ILE A O 1
ATOM 1141 N N . ARG A 1 145 ? 5.758 -25.359 -17.125 1 89 145 ARG A N 1
ATOM 1142 C CA . ARG A 1 145 ? 6.211 -26.734 -17.312 1 89 145 ARG A CA 1
ATOM 1143 C C . ARG A 1 145 ? 7.418 -27.047 -16.438 1 89 145 ARG A C 1
ATOM 1145 O O . ARG A 1 145 ? 7.551 -28.156 -15.914 1 89 145 ARG A O 1
ATOM 1152 N N . GLN A 1 146 ? 8.234 -26.094 -16.359 1 91.19 146 GLN A N 1
ATOM 1153 C CA . GLN A 1 146 ? 9.406 -26.281 -15.508 1 91.19 146 GLN A CA 1
ATOM 1154 C C . GLN A 1 146 ? 9.016 -26.391 -14.039 1 91.19 146 GLN A C 1
ATOM 1156 O O . GLN A 1 146 ? 9.617 -27.156 -13.281 1 91.19 146 GLN A O 1
ATOM 1161 N N . LEU A 1 147 ? 8.062 -25.672 -13.68 1 92.62 147 LEU A N 1
ATOM 1162 C CA . LEU A 1 147 ? 7.586 -25.672 -12.305 1 92.62 147 LEU A CA 1
ATOM 1163 C C . LEU A 1 147 ? 6.996 -27.031 -11.938 1 92.62 147 LEU A C 1
ATOM 1165 O O . LEU A 1 147 ? 7.262 -27.562 -10.859 1 92.62 147 LEU A O 1
ATOM 1169 N N . ILE A 1 148 ? 6.312 -27.656 -12.828 1 92.69 148 ILE A N 1
ATOM 1170 C CA . ILE A 1 148 ? 5.551 -28.859 -12.508 1 92.69 148 ILE A CA 1
ATOM 1171 C C . ILE A 1 148 ? 6.422 -30.094 -12.734 1 92.69 148 ILE A C 1
ATOM 1173 O O . ILE A 1 148 ? 5.934 -31.234 -12.648 1 92.69 148 ILE A O 1
ATOM 1177 N N . GLU A 1 149 ? 7.652 -29.875 -13.125 1 91.5 149 GLU A N 1
ATOM 1178 C CA . GLU A 1 149 ? 8.594 -31 -13.062 1 91.5 149 GLU A CA 1
ATOM 1179 C C . GLU A 1 149 ? 8.688 -31.562 -11.648 1 91.5 149 GLU A C 1
ATOM 1181 O O . GLU A 1 149 ? 9.047 -32.719 -11.469 1 91.5 149 GLU A O 1
ATOM 1186 N N . ASP A 1 150 ? 8.453 -30.703 -10.719 1 92 150 ASP A N 1
ATOM 1187 C CA . ASP A 1 150 ? 8.328 -31.141 -9.328 1 92 150 ASP A CA 1
ATOM 1188 C C . ASP A 1 150 ? 6.992 -31.844 -9.094 1 92 150 ASP A C 1
ATOM 1190 O O . ASP A 1 150 ? 5.949 -31.188 -9.016 1 92 150 ASP A O 1
ATOM 1194 N N . GLU A 1 151 ? 7.074 -33.156 -8.836 1 93.5 151 GLU A N 1
ATOM 1195 C CA . GLU A 1 151 ? 5.867 -33.969 -8.758 1 93.5 151 GLU A CA 1
ATOM 1196 C C . GLU A 1 151 ? 5.012 -33.594 -7.559 1 93.5 151 GLU A C 1
ATOM 1198 O O . GLU A 1 151 ? 3.779 -33.625 -7.621 1 93.5 151 GLU A O 1
ATOM 1203 N N . GLU A 1 152 ? 5.637 -33.281 -6.559 1 94.12 152 GLU A N 1
ATOM 1204 C CA . GLU A 1 152 ? 4.891 -32.875 -5.371 1 94.12 152 GLU A CA 1
ATOM 1205 C C . GLU A 1 152 ? 4.07 -31.609 -5.641 1 94.12 152 GLU A C 1
ATOM 1207 O O . GLU A 1 152 ? 2.885 -31.547 -5.309 1 94.12 152 GLU A O 1
ATOM 1212 N N . LEU A 1 153 ? 4.715 -30.625 -6.242 1 95.44 153 LEU A N 1
ATOM 1213 C CA . LEU A 1 153 ? 4.012 -29.375 -6.566 1 95.44 153 LEU A CA 1
ATOM 1214 C C . LEU A 1 153 ? 2.908 -29.625 -7.586 1 95.44 153 LEU A C 1
ATOM 1216 O O . LEU A 1 153 ? 1.807 -29.094 -7.461 1 95.44 153 LEU A O 1
ATOM 1220 N N . LYS A 1 154 ? 3.236 -30.422 -8.523 1 95.31 154 LYS A N 1
ATOM 1221 C CA . LYS A 1 154 ? 2.23 -30.797 -9.516 1 95.31 154 LYS A CA 1
ATOM 1222 C C . LYS A 1 154 ? 0.99 -31.391 -8.844 1 95.31 154 LYS A C 1
ATOM 1224 O O . LYS A 1 154 ? -0.137 -31.016 -9.172 1 95.31 154 LYS A O 1
ATOM 1229 N N . ASN A 1 155 ? 1.187 -32.281 -7.941 1 95.69 155 ASN A N 1
ATOM 1230 C CA . ASN A 1 155 ? 0.08 -32.938 -7.238 1 95.69 155 ASN A CA 1
ATOM 1231 C C . ASN A 1 155 ? -0.741 -31.906 -6.445 1 95.69 155 ASN A C 1
ATOM 1233 O O . ASN A 1 155 ? -1.971 -31.969 -6.43 1 95.69 155 ASN A O 1
ATOM 1237 N N . VAL A 1 156 ? -0.074 -31.031 -5.836 1 96.31 156 VAL A N 1
ATOM 1238 C CA . VAL A 1 156 ? -0.753 -30 -5.055 1 96.31 156 VAL A CA 1
ATOM 1239 C C . VAL A 1 156 ? -1.635 -29.156 -5.973 1 96.31 156 VAL A C 1
ATOM 1241 O O . VAL A 1 156 ? -2.779 -28.859 -5.629 1 96.31 156 VAL A O 1
ATOM 1244 N N . ILE A 1 157 ? -1.087 -28.797 -7.113 1 96.44 157 ILE A N 1
ATOM 1245 C CA . ILE A 1 157 ? -1.823 -27.984 -8.078 1 96.44 157 ILE A CA 1
ATOM 1246 C C . ILE A 1 157 ? -3.062 -28.734 -8.547 1 96.44 157 ILE A C 1
ATOM 1248 O O . ILE A 1 157 ? -4.168 -28.188 -8.562 1 96.44 157 ILE A O 1
ATOM 1252 N N . ILE A 1 158 ? -2.906 -29.984 -8.828 1 94.88 158 ILE A N 1
ATOM 1253 C CA . ILE A 1 158 ? -3.998 -30.812 -9.344 1 94.88 158 ILE A CA 1
ATOM 1254 C C . ILE A 1 158 ? -5.055 -31 -8.266 1 94.88 158 ILE A C 1
ATOM 1256 O O . ILE A 1 158 ? -6.254 -30.891 -8.523 1 94.88 158 ILE A O 1
ATOM 1260 N N . GLU A 1 159 ? -4.629 -31.266 -7.074 1 96.25 159 GLU A N 1
ATOM 1261 C CA . GLU A 1 159 ? -5.535 -31.516 -5.957 1 96.25 159 GLU A CA 1
ATOM 1262 C C . GLU A 1 159 ? -6.387 -30.281 -5.656 1 96.25 159 GLU A C 1
ATOM 1264 O O . GLU A 1 159 ? -7.48 -30.391 -5.102 1 96.25 159 GLU A O 1
ATOM 1269 N N . ASN A 1 160 ? -5.887 -29.141 -6.043 1 97.5 160 ASN A N 1
ATOM 1270 C CA . ASN A 1 160 ? -6.602 -27.906 -5.75 1 97.5 160 ASN A CA 1
ATOM 1271 C C . ASN A 1 160 ? -7.207 -27.297 -7.016 1 97.5 160 ASN A C 1
ATOM 1273 O O . ASN A 1 160 ? -7.613 -26.141 -7.016 1 97.5 160 ASN A O 1
ATOM 1277 N N . SER A 1 161 ? -7.277 -28.047 -8.047 1 97 161 SER A N 1
ATOM 1278 C CA . SER A 1 161 ? -7.707 -27.547 -9.344 1 97 161 SER A CA 1
ATOM 1279 C C . SER A 1 161 ? -9.156 -27.078 -9.305 1 97 161 SER A C 1
ATOM 1281 O O . SER A 1 161 ? -9.555 -26.203 -10.078 1 97 161 SER A O 1
ATOM 1283 N N . SER A 1 162 ? -9.961 -27.609 -8.398 1 97.31 162 SER A N 1
ATOM 1284 C CA . SER A 1 162 ? -11.375 -27.234 -8.32 1 97.31 162 SER A CA 1
ATOM 1285 C C . SER A 1 162 ? -11.547 -25.797 -7.836 1 97.31 162 SER A C 1
ATOM 1287 O O . SER A 1 162 ? -12.617 -25.219 -7.988 1 97.31 162 SER A O 1
ATOM 1289 N N . LYS A 1 163 ? -10.523 -25.234 -7.23 1 97.62 163 LYS A N 1
ATOM 1290 C CA . LYS A 1 163 ? -10.555 -23.875 -6.703 1 97.62 163 LYS A CA 1
ATOM 1291 C C . LYS A 1 163 ? -10.133 -22.859 -7.762 1 97.62 163 LYS A C 1
ATOM 1293 O O . LYS A 1 163 ? -10.195 -21.656 -7.535 1 97.62 163 LYS A O 1
ATOM 1298 N N . VAL A 1 164 ? -9.734 -23.312 -8.938 1 98.25 164 VAL A N 1
ATOM 1299 C CA . VAL A 1 164 ? -8.992 -22.469 -9.883 1 98.25 164 VAL A CA 1
ATOM 1300 C C . VAL A 1 164 ? -9.969 -21.75 -10.812 1 98.25 164 VAL A C 1
ATOM 1302 O O . VAL A 1 164 ? -10.844 -22.391 -11.406 1 98.25 164 VAL A O 1
ATOM 1305 N N . LYS A 1 165 ? -9.82 -20.5 -10.898 1 97.25 165 LYS A N 1
ATOM 1306 C CA . LYS A 1 165 ? -10.578 -19.625 -11.789 1 97.25 165 LYS A CA 1
ATOM 1307 C C . LYS A 1 165 ? -9.656 -18.703 -12.578 1 97.25 165 LYS A C 1
ATOM 1309 O O . LYS A 1 165 ? -8.461 -18.594 -12.281 1 97.25 165 LYS A O 1
ATOM 1314 N N . VAL A 1 166 ? -10.227 -18.062 -13.656 1 96.44 166 VAL A N 1
ATOM 1315 C CA . VAL A 1 166 ? -9.492 -17.094 -14.469 1 96.44 166 VAL A CA 1
ATOM 1316 C C . VAL A 1 166 ? -10.375 -15.891 -14.766 1 96.44 166 VAL A C 1
ATOM 1318 O O . VAL A 1 166 ? -11.602 -15.992 -14.742 1 96.44 166 VAL A O 1
ATOM 1321 N N . PHE A 1 167 ? -9.602 -14.75 -14.984 1 93.94 167 PHE A N 1
ATOM 1322 C CA . PHE A 1 167 ? -10.328 -13.602 -15.508 1 93.94 167 PHE A CA 1
ATOM 1323 C C . PHE A 1 167 ? -10.781 -13.852 -16.953 1 93.94 167 PHE A C 1
ATOM 1325 O O . PHE A 1 167 ? -11.836 -13.375 -17.359 1 93.94 167 PHE A O 1
ATOM 1332 N N . GLY A 1 168 ? -9.961 -14.586 -17.656 1 92.75 168 GLY A N 1
ATOM 1333 C CA . GLY A 1 168 ? -10.195 -14.906 -19.047 1 92.75 168 GLY A CA 1
ATOM 1334 C C . GLY A 1 168 ? -9.172 -15.867 -19.625 1 92.75 168 GLY A C 1
ATOM 1335 O O . GLY A 1 168 ? -8.133 -16.125 -19 1 92.75 168 GLY A O 1
ATOM 1336 N N . LEU A 1 169 ? -9.531 -16.391 -20.797 1 93.31 169 LEU A N 1
ATOM 1337 C CA . LEU A 1 169 ? -8.656 -17.328 -21.5 1 93.31 169 LEU A CA 1
ATOM 1338 C C . LEU A 1 169 ? -8.164 -16.734 -22.812 1 93.31 169 LEU A C 1
ATOM 1340 O O . LEU A 1 169 ? -8.828 -15.875 -23.406 1 93.31 169 LEU A O 1
ATOM 1344 N N . SER A 1 170 ? -6.996 -17.156 -23.188 1 92.25 170 SER A N 1
ATOM 1345 C CA . SER A 1 170 ? -6.512 -16.766 -24.5 1 92.25 170 SER A CA 1
ATOM 1346 C C . SER A 1 170 ? -7.449 -17.266 -25.609 1 92.25 170 SER A C 1
ATOM 1348 O O . SER A 1 170 ? -8.32 -18.094 -25.359 1 92.25 170 SER A O 1
ATOM 1350 N N . LYS A 1 171 ? -7.227 -16.688 -26.828 1 88.38 171 LYS A N 1
ATOM 1351 C CA . LYS A 1 171 ? -8.102 -17.031 -27.938 1 88.38 171 LYS A CA 1
ATOM 1352 C C . LYS A 1 171 ? -8.164 -18.531 -28.156 1 88.38 171 LYS A C 1
ATOM 1354 O O . LYS A 1 171 ? -9.25 -19.094 -28.344 1 88.38 171 LYS A O 1
ATOM 1359 N N . LYS A 1 172 ? -7.113 -19.281 -28.078 1 90.88 172 LYS A N 1
ATOM 1360 C CA . LYS A 1 172 ? -7.086 -20.734 -28.297 1 90.88 172 LYS A CA 1
ATOM 1361 C C . LYS A 1 172 ? -7.066 -21.484 -26.953 1 90.88 172 LYS A C 1
ATOM 1363 O O . LYS A 1 172 ? -6.77 -22.672 -26.922 1 90.88 172 LYS A O 1
ATOM 1368 N N . GLU A 1 173 ? -7.301 -20.734 -25.875 1 92.25 173 GLU A N 1
ATOM 1369 C CA . GLU A 1 173 ? -7.398 -21.281 -24.516 1 92.25 173 GLU A CA 1
ATOM 1370 C C . GLU A 1 173 ? -6.125 -22.016 -24.125 1 92.25 173 GLU A C 1
ATOM 1372 O O . GLU A 1 173 ? -6.191 -23.109 -23.547 1 92.25 173 GLU A O 1
ATOM 1377 N N . THR A 1 174 ? -5.047 -21.438 -24.547 1 93.25 174 THR A N 1
ATOM 1378 C CA . THR A 1 174 ? -3.773 -22.109 -24.297 1 93.25 174 THR A CA 1
ATOM 1379 C C . THR A 1 174 ? -3.127 -21.562 -23.031 1 93.25 174 THR A C 1
ATOM 1381 O O . THR A 1 174 ? -2.162 -22.141 -22.516 1 93.25 174 THR A O 1
ATOM 1384 N N . PHE A 1 175 ? -3.631 -20.531 -22.562 1 94.75 175 PHE A N 1
ATOM 1385 C CA . PHE A 1 175 ? -3.107 -19.969 -21.328 1 94.75 175 PHE A CA 1
ATOM 1386 C C . PHE A 1 175 ? -4.105 -18.984 -20.703 1 94.75 175 PHE A C 1
ATOM 1388 O O . PHE A 1 175 ? -4.996 -18.484 -21.391 1 94.75 175 PHE A O 1
ATOM 1395 N N . PRO A 1 176 ? -4.07 -18.797 -19.391 1 95.5 176 PRO A N 1
ATOM 1396 C CA . PRO A 1 176 ? -4.906 -17.781 -18.75 1 95.5 176 PRO A CA 1
ATOM 1397 C C . PRO A 1 176 ? -4.422 -16.359 -19.016 1 95.5 176 PRO A C 1
ATOM 1399 O O . PRO A 1 176 ? -3.213 -16.109 -19.031 1 95.5 176 PRO A O 1
ATOM 1402 N N . ARG A 1 177 ? -5.27 -15.406 -19.125 1 91.94 177 ARG A N 1
ATOM 1403 C CA . ARG A 1 177 ? -4.902 -14.023 -19.422 1 91.94 177 ARG A CA 1
ATOM 1404 C C . ARG A 1 177 ? -4.438 -13.289 -18.172 1 91.94 177 ARG A C 1
ATOM 1406 O O . ARG A 1 177 ? -4.988 -13.5 -17.078 1 91.94 177 ARG A O 1
ATOM 1413 N N . HIS A 1 178 ? -3.514 -12.438 -18.375 1 90.12 178 HIS A N 1
ATOM 1414 C CA . HIS A 1 178 ? -3.055 -11.539 -17.328 1 90.12 178 HIS A CA 1
ATOM 1415 C C . HIS A 1 178 ? -3.986 -10.336 -17.188 1 90.12 178 HIS A C 1
ATOM 1417 O O . HIS A 1 178 ? -4.465 -9.797 -18.188 1 90.12 178 HIS A O 1
ATOM 1423 N N . PRO A 1 179 ? -4.438 -9.836 -15.992 1 80.94 179 PRO A N 1
ATOM 1424 C CA . PRO A 1 179 ? -5.414 -8.758 -15.812 1 80.94 179 PRO A CA 1
ATOM 1425 C C . PRO A 1 179 ? -4.914 -7.418 -16.359 1 80.94 179 PRO A C 1
ATOM 1427 O O . PRO A 1 179 ? -5.719 -6.555 -16.703 1 80.94 179 PRO A O 1
ATOM 1430 N N . ARG A 1 180 ? -3.82 -7.047 -16.844 1 71.75 180 ARG A N 1
ATOM 1431 C CA . ARG A 1 180 ? -3.16 -5.84 -17.328 1 71.75 180 ARG A CA 1
ATOM 1432 C C . ARG A 1 180 ? -4.004 -4.602 -17.031 1 71.75 180 ARG A C 1
ATOM 1434 O O . ARG A 1 180 ? -4.645 -4.059 -17.938 1 71.75 180 ARG A O 1
ATOM 1441 N N . PRO A 1 181 ? -4.082 -4.047 -15.875 1 63.03 181 PRO A N 1
ATOM 1442 C CA . PRO A 1 181 ? -4.969 -2.928 -15.531 1 63.03 181 PRO A CA 1
ATOM 1443 C C . PRO A 1 181 ? -4.633 -1.656 -16.312 1 63.03 181 PRO A C 1
ATOM 1445 O O . PRO A 1 181 ? -5.48 -0.771 -16.453 1 63.03 181 PRO A O 1
ATOM 1448 N N . ASN A 1 182 ? -3.449 -1.509 -16.828 1 57.38 182 ASN A N 1
ATOM 1449 C CA . ASN A 1 182 ? -3.033 -0.28 -17.5 1 57.38 182 ASN A CA 1
ATOM 1450 C C . ASN A 1 182 ? -3.551 -0.22 -18.938 1 57.38 182 ASN A C 1
ATOM 1452 O O . ASN A 1 182 ? -3.4 0.799 -19.609 1 57.38 182 ASN A O 1
ATOM 1456 N N . ASN A 1 183 ? -3.969 -1.297 -19.484 1 56.5 183 ASN A N 1
ATOM 1457 C CA . ASN A 1 183 ? -4.379 -1.222 -20.875 1 56.5 183 ASN A CA 1
ATOM 1458 C C . ASN A 1 183 ? -5.898 -1.141 -21.016 1 56.5 183 ASN A C 1
ATOM 1460 O O . ASN A 1 183 ? -6.578 -2.168 -21.031 1 56.5 183 ASN A O 1
ATOM 1464 N N . SER A 1 184 ? -6.414 0.08 -20.828 1 48.75 184 SER A N 1
ATOM 1465 C CA . SER A 1 184 ? -7.844 0.361 -20.922 1 48.75 184 SER A CA 1
ATOM 1466 C C . SER A 1 184 ? -8.453 -0.27 -22.156 1 48.75 184 SER A C 1
ATOM 1468 O O . SER A 1 184 ? -9.602 -0.713 -22.141 1 48.75 184 SER A O 1
ATOM 1470 N N . ASN A 1 185 ? -7.812 0.009 -23.234 1 47.53 185 ASN A N 1
ATOM 1471 C CA . ASN A 1 185 ? -8.383 -0.425 -24.5 1 47.53 185 ASN A CA 1
ATOM 1472 C C . ASN A 1 185 ? -8.523 -1.943 -24.562 1 47.53 185 ASN A C 1
ATOM 1474 O O . ASN A 1 185 ? -9.32 -2.467 -25.344 1 47.53 185 ASN A O 1
ATOM 1478 N N . ARG A 1 186 ? -7.496 -2.492 -23.875 1 48.19 186 ARG A N 1
ATOM 1479 C CA . ARG A 1 186 ? -7.539 -3.951 -23.906 1 48.19 186 ARG A CA 1
ATOM 1480 C C . ARG A 1 186 ? -8.102 -4.496 -22.594 1 48.19 186 ARG A C 1
ATOM 1482 O O . ARG A 1 186 ? -8.258 -5.711 -22.438 1 48.19 186 ARG A O 1
ATOM 1489 N N . ASN A 1 187 ? -8.094 -3.713 -21.516 1 51.81 187 ASN A N 1
ATOM 1490 C CA . ASN A 1 187 ? -8.453 -4.102 -20.156 1 51.81 187 ASN A CA 1
ATOM 1491 C C . ASN A 1 187 ? -9.898 -4.57 -20.062 1 51.81 187 ASN A C 1
ATOM 1493 O O . ASN A 1 187 ? -10.82 -3.75 -19.984 1 51.81 187 ASN A O 1
ATOM 1497 N N . ASP A 1 188 ? -9.945 -5.734 -20.375 1 60.62 188 ASP A N 1
ATOM 1498 C CA . ASP A 1 188 ? -11.148 -6.559 -20.438 1 60.62 188 ASP A CA 1
ATOM 1499 C C . ASP A 1 188 ? -11.68 -6.855 -19.031 1 60.62 188 ASP A C 1
ATOM 1501 O O . ASP A 1 188 ? -12.805 -7.332 -18.875 1 60.62 188 ASP A O 1
ATOM 1505 N N . PHE A 1 189 ? -10.656 -6.387 -17.938 1 72.62 189 PHE A N 1
ATOM 1506 C CA . PHE A 1 189 ? -11.242 -6.844 -16.688 1 72.62 189 PHE A CA 1
ATOM 1507 C C . PHE A 1 189 ? -11.367 -5.691 -15.703 1 72.62 189 PHE A C 1
ATOM 1509 O O . PHE A 1 189 ? -10.516 -4.805 -15.664 1 72.62 189 PHE A O 1
ATOM 1516 N N . ASP A 1 190 ? -12.406 -5.547 -15.086 1 76.69 190 ASP A N 1
ATOM 1517 C CA . ASP A 1 190 ? -12.633 -4.516 -14.078 1 76.69 190 ASP A CA 1
ATOM 1518 C C . ASP A 1 190 ? -13.055 -5.129 -12.75 1 76.69 190 ASP A C 1
ATOM 1520 O O . ASP A 1 190 ? -12.984 -6.348 -12.57 1 76.69 190 ASP A O 1
ATOM 1524 N N . LEU A 1 191 ? -13.328 -4.34 -11.75 1 77.38 191 LEU A N 1
ATOM 1525 C CA . LEU A 1 191 ? -13.594 -4.777 -10.383 1 77.38 191 LEU A CA 1
ATOM 1526 C C . LEU A 1 191 ? -14.875 -5.598 -10.312 1 77.38 191 LEU A C 1
ATOM 1528 O O . LEU A 1 191 ? -15.109 -6.305 -9.328 1 77.38 191 LEU A O 1
ATOM 1532 N N . ASN A 1 192 ? -15.586 -5.562 -11.43 1 77.69 192 ASN A N 1
ATOM 1533 C CA . ASN A 1 192 ? -16.844 -6.305 -11.453 1 77.69 192 ASN A CA 1
ATOM 1534 C C . ASN A 1 192 ? -16.766 -7.531 -12.359 1 77.69 192 ASN A C 1
ATOM 1536 O O . ASN A 1 192 ? -17.75 -8.234 -12.547 1 77.69 192 ASN A O 1
ATOM 1540 N N . SER A 1 193 ? -15.633 -7.746 -12.836 1 81.5 193 SER A N 1
ATOM 1541 C CA . SER A 1 193 ? -15.461 -8.891 -13.719 1 81.5 193 SER A CA 1
ATOM 1542 C C . SER A 1 193 ? -15.727 -10.203 -12.992 1 81.5 193 SER A C 1
ATOM 1544 O O . SER A 1 193 ? -15.328 -10.367 -11.836 1 81.5 193 SER A O 1
ATOM 1546 N N . LYS A 1 194 ? -16.453 -11.047 -13.727 1 86 194 LYS A N 1
ATOM 1547 C CA . LYS A 1 194 ? -16.719 -12.367 -13.156 1 86 194 LYS A CA 1
ATOM 1548 C C . LYS A 1 194 ? -15.602 -13.344 -13.516 1 86 194 LYS A C 1
ATOM 1550 O O . LYS A 1 194 ? -15.078 -13.328 -14.633 1 86 194 LYS A O 1
ATOM 1555 N N . LEU A 1 195 ? -15.312 -14.164 -12.586 1 92.62 195 LEU A N 1
ATOM 1556 C CA . LEU A 1 195 ? -14.289 -15.18 -12.805 1 92.62 195 LEU A CA 1
ATOM 1557 C C . LEU A 1 195 ? -14.883 -16.406 -13.484 1 92.62 195 LEU A C 1
ATOM 1559 O O . LEU A 1 195 ? -16.062 -16.734 -13.281 1 92.62 195 LEU A O 1
ATOM 1563 N N . ILE A 1 196 ? -14.07 -17.062 -14.242 1 94 196 ILE A N 1
ATOM 1564 C CA . ILE A 1 196 ? -14.445 -18.281 -14.953 1 94 196 ILE A CA 1
ATOM 1565 C C . ILE A 1 196 ? -13.742 -19.484 -14.336 1 94 196 ILE A C 1
ATOM 1567 O O . ILE A 1 196 ? -12.523 -19.453 -14.117 1 94 196 ILE A O 1
ATOM 1571 N N . VAL A 1 197 ? -14.578 -20.516 -14.047 1 96.56 197 VAL A N 1
ATOM 1572 C CA . VAL A 1 197 ? -13.969 -21.75 -13.562 1 96.56 197 VAL A CA 1
ATOM 1573 C C . VAL A 1 197 ? -13.047 -22.328 -14.641 1 96.56 197 VAL A C 1
ATOM 1575 O O . VAL A 1 197 ? -13.422 -22.406 -15.812 1 96.56 197 VAL A O 1
ATOM 1578 N N . ALA A 1 198 ? -11.859 -22.75 -14.234 1 97.19 198 ALA A N 1
ATOM 1579 C CA . ALA A 1 198 ? -10.883 -23.203 -15.227 1 97.19 198 ALA A CA 1
ATOM 1580 C C . ALA A 1 198 ? -10.227 -24.5 -14.789 1 97.19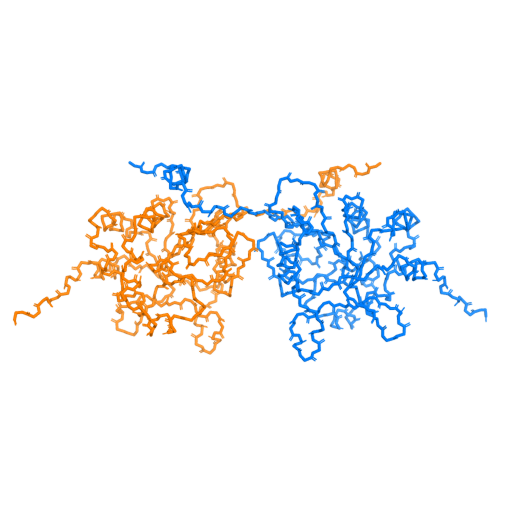 198 ALA A C 1
ATOM 1582 O O . ALA A 1 198 ? -9.047 -24.734 -15.055 1 97.19 198 ALA A O 1
ATOM 1583 N N . THR A 1 199 ? -10.914 -25.312 -14.125 1 96.56 199 THR A N 1
ATOM 1584 C CA . THR A 1 199 ? -10.406 -26.594 -13.633 1 96.56 199 THR A CA 1
ATOM 1585 C C . THR A 1 199 ? -9.906 -27.469 -14.789 1 96.56 199 THR A C 1
ATOM 1587 O O . THR A 1 199 ? -8.789 -27.984 -14.742 1 96.56 199 THR A O 1
ATOM 1590 N N . ASP A 1 200 ? -10.695 -27.562 -15.812 1 95.31 200 ASP A N 1
ATOM 1591 C CA . ASP A 1 200 ? -10.359 -28.438 -16.938 1 95.31 200 ASP A CA 1
ATOM 1592 C C . ASP A 1 200 ? -9.18 -27.875 -17.734 1 95.31 200 ASP A C 1
ATOM 1594 O O . ASP A 1 200 ? -8.305 -28.641 -18.156 1 95.31 200 ASP A O 1
ATOM 1598 N N . GLU A 1 201 ? -9.18 -26.641 -17.969 1 95 201 GLU A N 1
ATOM 1599 C CA . GLU A 1 201 ? -8.078 -26 -18.672 1 95 201 GLU A CA 1
ATOM 1600 C C . GLU A 1 201 ? -6.754 -26.188 -17.938 1 95 201 GLU A C 1
ATOM 1602 O O . GLU A 1 201 ? -5.742 -26.531 -18.547 1 95 201 GLU A O 1
ATOM 1607 N N . LEU A 1 202 ? -6.816 -25.984 -16.672 1 95.62 202 LEU A N 1
ATOM 1608 C CA . LEU A 1 202 ? -5.609 -26.156 -15.859 1 95.62 202 LEU A CA 1
ATOM 1609 C C . LEU A 1 202 ? -5.066 -27.562 -15.984 1 95.62 202 LEU A C 1
ATOM 1611 O O . LEU A 1 202 ? -3.865 -27.766 -16.172 1 95.62 202 LEU A O 1
ATOM 1615 N N . LYS A 1 203 ? -5.945 -28.562 -15.852 1 93.56 203 LYS A N 1
ATOM 1616 C CA . LYS A 1 203 ? -5.527 -29.953 -15.945 1 93.56 203 LYS A CA 1
ATOM 1617 C C . LYS A 1 203 ? -4.922 -30.25 -17.312 1 93.56 203 LYS A C 1
ATOM 1619 O O . LYS A 1 203 ? -3.941 -31 -17.406 1 93.56 203 LYS A O 1
ATOM 1624 N N . LYS A 1 204 ? -5.488 -29.625 -18.297 1 92.44 204 LYS A N 1
ATOM 1625 C CA . LYS A 1 204 ? -4.953 -29.797 -19.656 1 92.44 204 LYS A CA 1
ATOM 1626 C C . LYS A 1 204 ? -3.549 -29.203 -19.766 1 92.44 204 LYS A C 1
ATOM 1628 O O . LYS A 1 204 ? -2.654 -29.828 -20.344 1 92.44 204 LYS A O 1
ATOM 1633 N N . TRP A 1 205 ? -3.391 -28.031 -19.188 1 92.19 205 TRP A N 1
ATOM 1634 C CA . TRP A 1 205 ? -2.109 -27.344 -19.266 1 92.19 205 TRP A CA 1
ATOM 1635 C C . TRP A 1 205 ? -1.039 -28.078 -18.469 1 92.19 205 TRP A C 1
ATOM 1637 O O . TRP A 1 205 ? 0.137 -28.062 -18.844 1 92.19 205 TRP A O 1
ATOM 1647 N N . ILE A 1 206 ? -1.426 -28.734 -17.422 1 89.75 206 ILE A N 1
ATOM 1648 C CA . ILE A 1 206 ? -0.483 -29.359 -16.5 1 89.75 206 ILE A CA 1
ATOM 1649 C C . ILE A 1 206 ? -0.164 -30.781 -16.969 1 89.75 206 ILE A C 1
ATOM 1651 O O . ILE A 1 206 ? 0.949 -31.266 -16.781 1 89.75 206 ILE A O 1
ATOM 1655 N N . ASN A 1 207 ? -1.059 -31.5 -17.547 1 84.25 207 ASN A N 1
ATOM 1656 C CA . ASN A 1 207 ? -0.871 -32.875 -17.984 1 84.25 207 ASN A CA 1
ATOM 1657 C C . ASN A 1 207 ? -0.303 -32.938 -19.406 1 84.25 207 ASN A C 1
ATOM 1659 O O . ASN A 1 207 ? 0.179 -34 -19.828 1 84.25 207 ASN A O 1
ATOM 1663 N N . ASN A 1 208 ? -0.56 -31.922 -20.219 1 68.69 208 ASN A N 1
ATOM 1664 C CA . ASN A 1 208 ? -0.09 -32 -21.609 1 68.69 208 ASN A CA 1
ATOM 1665 C C . ASN A 1 208 ? 1.434 -32.062 -21.672 1 68.69 208 ASN A C 1
ATOM 1667 O O . ASN A 1 208 ? 2.115 -31.141 -21.234 1 68.69 208 ASN A O 1
ATOM 1671 N N . ARG A 1 209 ? 2.027 -33.281 -21.438 1 53.25 209 ARG A N 1
ATOM 1672 C CA . ARG A 1 209 ? 3.447 -33.562 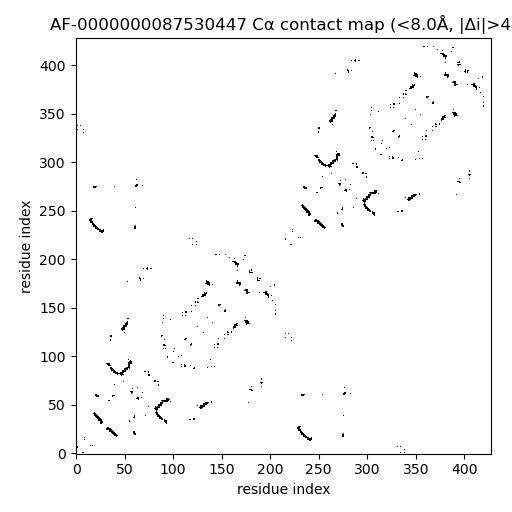-21.641 1 53.25 209 ARG A CA 1
ATOM 1673 C C . ARG A 1 209 ? 3.916 -33.094 -23.016 1 53.25 209 ARG A C 1
ATOM 1675 O O . ARG A 1 209 ? 3.16 -33.156 -23.984 1 53.25 209 ARG A O 1
ATOM 1682 N N . SER A 1 210 ? 4.684 -32.062 -23.094 1 47.28 210 SER A N 1
ATOM 1683 C CA . SER A 1 210 ? 5.289 -31.688 -24.359 1 47.28 210 SER A CA 1
ATOM 1684 C C . SER A 1 210 ? 5.539 -32.938 -25.219 1 47.28 210 SER A C 1
ATOM 1686 O O . SER A 1 210 ? 6.094 -33.906 -24.75 1 47.28 210 SER A O 1
ATOM 1688 N N . ARG A 1 211 ? 4.742 -33.344 -26.141 1 42.19 211 ARG A N 1
ATOM 1689 C CA . ARG A 1 211 ? 5.086 -34.344 -27.156 1 42.19 211 ARG A CA 1
ATOM 1690 C C . ARG A 1 211 ? 6.547 -34.219 -27.562 1 42.19 211 ARG A C 1
ATOM 1692 O O . ARG A 1 211 ? 6.977 -33.156 -28.047 1 42.19 211 ARG A O 1
ATOM 1699 N N . LYS A 1 212 ? 7.52 -34.812 -26.875 1 42.72 212 LYS A N 1
ATOM 1700 C CA . LYS A 1 212 ? 8.805 -35.062 -27.516 1 42.72 212 LYS A CA 1
ATOM 1701 C C . LYS A 1 212 ? 8.609 -35.562 -28.938 1 42.72 212 LYS A C 1
ATOM 1703 O O . LYS A 1 212 ? 7.879 -36.531 -29.156 1 42.72 212 LYS A O 1
ATOM 1708 N N . LYS A 1 213 ? 8.641 -34.719 -30 1 39 213 LYS A N 1
ATOM 1709 C CA . LYS A 1 213 ? 8.922 -35.312 -31.297 1 39 213 LYS A CA 1
ATOM 1710 C C . LYS A 1 213 ? 9.961 -36.438 -31.156 1 39 213 LYS A C 1
ATOM 1712 O O . LYS A 1 213 ? 11.062 -36.219 -30.656 1 39 213 LYS A O 1
ATOM 1717 N N . LYS A 1 214 ? 9.5 -37.719 -31.312 1 33.28 214 LYS A N 1
ATOM 1718 C CA . LYS A 1 214 ? 10.43 -38.75 -31.766 1 33.28 214 LYS A CA 1
ATOM 1719 C C . LYS A 1 214 ? 11.086 -38.312 -33.094 1 33.28 214 LYS A C 1
ATOM 1721 O O . LYS A 1 214 ? 10.422 -37.812 -34 1 33.28 214 LYS A O 1
ATOM 1726 N N . MET B 1 1 ? 3.881 -31.797 5.672 1 25.86 1 MET B N 1
ATOM 1727 C CA . MET B 1 1 ? 2.889 -30.75 5.426 1 25.86 1 MET B CA 1
ATOM 1728 C C . MET B 1 1 ? 3.453 -29.375 5.766 1 25.86 1 MET B C 1
ATOM 1730 O O . MET B 1 1 ? 3.875 -29.141 6.898 1 25.86 1 MET B O 1
ATOM 1734 N N . LEU B 1 2 ? 4.168 -28.766 5.043 1 34.22 2 LEU B N 1
ATOM 1735 C CA . LEU B 1 2 ? 4.957 -27.547 5.273 1 34.22 2 LEU B CA 1
ATOM 1736 C C . LEU B 1 2 ? 4.117 -26.484 5.957 1 34.22 2 LEU B C 1
ATOM 1738 O O . LEU B 1 2 ? 3.223 -25.891 5.336 1 34.22 2 LEU B O 1
ATOM 1742 N N . ASN B 1 3 ? 3.701 -26.547 7.211 1 41.44 3 ASN B N 1
ATOM 1743 C CA . ASN B 1 3 ? 2.857 -25.781 8.125 1 41.44 3 ASN B CA 1
ATOM 1744 C C . ASN B 1 3 ? 3.008 -24.281 7.91 1 41.44 3 ASN B C 1
ATOM 1746 O O . ASN B 1 3 ? 2.014 -23.578 7.738 1 41.44 3 ASN B O 1
ATOM 1750 N N . ASN B 1 4 ? 3.91 -23.469 8.812 1 50 4 ASN B N 1
ATOM 1751 C CA . ASN B 1 4 ? 3.984 -22.047 9.164 1 50 4 ASN B CA 1
ATOM 1752 C C . ASN B 1 4 ? 4.992 -21.312 8.289 1 50 4 ASN B C 1
ATOM 1754 O O . ASN B 1 4 ? 6.027 -21.859 7.922 1 50 4 ASN B O 1
ATOM 1758 N N . LEU B 1 5 ? 4.461 -20.406 7.266 1 55.72 5 LEU B N 1
ATOM 1759 C CA . LEU B 1 5 ? 5.387 -19.422 6.703 1 55.72 5 LEU B CA 1
ATOM 1760 C C . LEU B 1 5 ? 6.625 -19.281 7.582 1 55.72 5 LEU B C 1
ATOM 1762 O O . LEU B 1 5 ? 7.73 -19.094 7.074 1 55.72 5 LEU B O 1
ATOM 1766 N N . ALA B 1 6 ? 6.422 -19.625 8.75 1 54.72 6 ALA B N 1
ATOM 1767 C CA . ALA B 1 6 ? 7.512 -19.531 9.711 1 54.72 6 ALA B CA 1
ATOM 1768 C C . ALA B 1 6 ? 8.586 -20.578 9.43 1 54.72 6 ALA B C 1
ATOM 1770 O O . ALA B 1 6 ? 9.781 -20.297 9.578 1 54.72 6 ALA B O 1
ATOM 1771 N N . GLU B 1 7 ? 8.133 -21.766 9.109 1 54.53 7 GLU B N 1
ATOM 1772 C CA . GLU B 1 7 ? 9.102 -22.812 8.82 1 54.53 7 GLU B CA 1
ATOM 1773 C C . GLU B 1 7 ? 9.922 -22.5 7.574 1 54.53 7 GLU B C 1
ATOM 1775 O O . GLU B 1 7 ? 11.102 -22.828 7.496 1 54.53 7 GLU B O 1
ATOM 1780 N N . ILE B 1 8 ? 9.273 -21.938 6.641 1 58.03 8 ILE B N 1
ATOM 1781 C CA . ILE B 1 8 ? 9.992 -21.469 5.457 1 58.03 8 ILE B CA 1
ATOM 1782 C C . ILE B 1 8 ? 11.031 -20.422 5.855 1 58.03 8 ILE B C 1
ATOM 1784 O O . ILE B 1 8 ? 12.164 -20.438 5.371 1 58.03 8 ILE B O 1
ATOM 1788 N N . GLU B 1 9 ? 10.625 -19.562 6.828 1 57.03 9 GLU B N 1
ATOM 1789 C CA . GLU B 1 9 ? 11.484 -18.484 7.324 1 57.03 9 GLU B CA 1
ATOM 1790 C C . GLU B 1 9 ? 12.711 -19.047 8.031 1 57.03 9 GLU B C 1
ATOM 1792 O O . GLU B 1 9 ? 13.82 -18.531 7.883 1 57.03 9 GLU B O 1
ATOM 1797 N N . GLU B 1 10 ? 12.477 -19.984 8.914 1 52.09 10 GLU B N 1
ATOM 1798 C CA . GLU B 1 10 ? 13.555 -20.531 9.742 1 52.09 10 GLU B CA 1
ATOM 1799 C C . GLU B 1 10 ? 14.594 -21.25 8.891 1 52.09 10 GLU B C 1
ATOM 1801 O O . GLU B 1 10 ? 15.797 -21.172 9.172 1 52.09 10 GLU B O 1
ATOM 1806 N N . LYS B 1 11 ? 14.148 -21.953 7.902 1 49.78 11 LYS B N 1
ATOM 1807 C CA . LYS B 1 11 ? 15.125 -22.812 7.246 1 49.78 11 LYS B CA 1
ATOM 1808 C C . LYS B 1 11 ? 15.969 -22.031 6.242 1 49.78 11 LYS B C 1
ATOM 1810 O O . LYS B 1 11 ? 17.031 -22.484 5.812 1 49.78 11 LYS B O 1
ATOM 1815 N N . SER B 1 12 ? 15.414 -20.828 5.805 1 54.5 12 SER B N 1
ATOM 1816 C CA . SER B 1 12 ? 16.266 -20.219 4.785 1 54.5 12 SER B CA 1
ATOM 1817 C C . SER B 1 12 ? 16.891 -18.922 5.289 1 54.5 12 SER B C 1
ATOM 1819 O O . SER B 1 12 ? 16.234 -17.891 5.371 1 54.5 12 SER B O 1
ATOM 1821 N N . SER B 1 13 ? 17.906 -19.125 6.141 1 54.81 13 SER B N 1
ATOM 1822 C CA . SER B 1 13 ? 18.734 -18.078 6.727 1 54.81 13 SER B CA 1
ATOM 1823 C C . SER B 1 13 ? 18.906 -16.906 5.777 1 54.81 13 SER B C 1
ATOM 1825 O O . SER B 1 13 ? 19.25 -15.797 6.203 1 54.81 13 SER B O 1
ATOM 1827 N N . GLN B 1 14 ? 18.594 -17.141 4.48 1 65.69 14 GLN B N 1
ATOM 1828 C CA . GLN B 1 14 ? 19 -16.109 3.535 1 65.69 14 GLN B CA 1
ATOM 1829 C C . GLN B 1 14 ? 17.797 -15.328 3.035 1 65.69 14 GLN B C 1
ATOM 1831 O O . GLN B 1 14 ? 17.938 -14.367 2.275 1 65.69 14 GLN B O 1
ATOM 1836 N N . LEU B 1 15 ? 16.609 -15.578 3.75 1 78 15 LEU B N 1
ATOM 1837 C CA . LEU B 1 15 ? 15.422 -14.898 3.254 1 78 15 LEU B CA 1
ATOM 1838 C C . LEU B 1 15 ? 15.156 -13.625 4.047 1 78 15 LEU B C 1
ATOM 1840 O O . LEU B 1 15 ? 15.531 -13.523 5.215 1 78 15 LEU B O 1
ATOM 1844 N N . SER B 1 16 ? 14.727 -12.641 3.246 1 89.69 16 SER B N 1
ATOM 1845 C CA . SER B 1 16 ? 14.32 -11.367 3.83 1 89.69 16 SER B CA 1
ATOM 1846 C C . SER B 1 16 ? 12.805 -11.234 3.881 1 89.69 16 SER B C 1
ATOM 1848 O O . SER B 1 16 ? 12.133 -11.383 2.859 1 89.69 16 SER B O 1
ATOM 1850 N N . ILE B 1 17 ? 12.367 -11.094 5.141 1 94.69 17 ILE B N 1
ATOM 1851 C CA . ILE B 1 17 ? 10.93 -10.914 5.305 1 94.69 17 ILE B CA 1
ATOM 1852 C C . ILE B 1 17 ? 10.617 -9.438 5.535 1 94.69 17 ILE B C 1
ATOM 1854 O O . ILE B 1 17 ? 11.164 -8.82 6.453 1 94.69 17 ILE B O 1
ATOM 1858 N N . ASP B 1 18 ? 9.852 -8.898 4.609 1 96 18 ASP B N 1
ATOM 1859 C CA . ASP B 1 18 ? 9.367 -7.523 4.723 1 96 18 ASP B CA 1
ATOM 1860 C C . ASP B 1 18 ? 7.941 -7.488 5.266 1 96 18 ASP B C 1
ATOM 1862 O O . ASP B 1 18 ? 7.023 -8.031 4.648 1 96 18 ASP B O 1
ATOM 1866 N N . ILE B 1 19 ? 7.73 -6.875 6.445 1 97.31 19 ILE B N 1
ATOM 1867 C CA . ILE B 1 19 ? 6.414 -6.773 7.066 1 97.31 19 ILE B CA 1
ATOM 1868 C C . ILE B 1 19 ? 6.035 -5.305 7.23 1 97.31 19 ILE B C 1
ATOM 1870 O O . ILE B 1 19 ? 6.867 -4.48 7.617 1 97.31 19 ILE B O 1
ATOM 1874 N N . GLY B 1 20 ? 4.82 -4.977 6.934 1 98 20 GLY B N 1
ATOM 1875 C CA . GLY B 1 20 ? 4.285 -3.639 7.133 1 98 20 GLY B CA 1
ATOM 1876 C C . GLY B 1 20 ? 2.787 -3.627 7.383 1 98 20 GLY B C 1
ATOM 1877 O O . GLY B 1 20 ? 2.066 -4.508 6.906 1 98 20 GLY B O 1
ATOM 1878 N N . CYS B 1 21 ? 2.352 -2.621 8.125 1 98.38 21 CYS B N 1
ATOM 1879 C CA . CYS B 1 21 ? 0.93 -2.504 8.422 1 98.38 21 CYS B CA 1
ATOM 1880 C C . CYS B 1 21 ? 0.441 -1.078 8.203 1 98.38 21 CYS B C 1
ATOM 1882 O O . CYS B 1 21 ? 1.196 -0.122 8.391 1 98.38 21 CYS B O 1
ATOM 1884 N N . GLY B 1 22 ? -0.782 -1.009 7.785 1 98.31 22 GLY B N 1
ATOM 1885 C CA . GLY B 1 22 ? -1.431 0.28 7.598 1 98.31 22 GLY B CA 1
ATOM 1886 C C . GLY B 1 22 ? -2.695 0.436 8.422 1 98.31 22 GLY B C 1
ATOM 1887 O O . GLY B 1 22 ? -3.357 -0.553 8.742 1 98.31 22 GLY B O 1
ATOM 1888 N N . LYS B 1 23 ? -2.979 1.631 8.773 1 98 23 LYS B N 1
ATOM 1889 C CA . LYS B 1 23 ? -4.203 2.01 9.469 1 98 23 LYS B CA 1
ATOM 1890 C C . LYS B 1 23 ? -4.727 3.352 8.969 1 98 23 LYS B C 1
ATOM 1892 O O . LYS B 1 23 ? -3.957 4.297 8.789 1 98 23 LYS B O 1
ATOM 1897 N N . ALA B 1 24 ? -6.008 3.402 8.727 1 97.81 24 ALA B N 1
ATOM 1898 C CA . ALA B 1 24 ? -6.625 4.652 8.297 1 97.81 24 ALA B CA 1
ATOM 1899 C C . ALA B 1 24 ? -7.953 4.883 9.008 1 97.81 24 ALA B C 1
ATOM 1901 O O . ALA B 1 24 ? -8.703 3.939 9.258 1 97.81 24 ALA B O 1
ATOM 1902 N N . ILE B 1 25 ? -8.195 6.098 9.344 1 97.56 25 ILE B N 1
ATOM 1903 C CA . ILE B 1 25 ? -9.445 6.473 9.984 1 97.56 25 ILE B CA 1
ATOM 1904 C C . ILE B 1 25 ? -10.312 7.27 9.016 1 97.56 25 ILE B C 1
ATOM 1906 O O . ILE B 1 25 ? -9.914 8.344 8.562 1 97.56 25 ILE B O 1
ATOM 1910 N N . PHE B 1 26 ? -11.477 6.719 8.781 1 97.19 26 PHE B N 1
ATOM 1911 C CA . PHE B 1 26 ? -12.422 7.336 7.859 1 97.19 26 PHE B CA 1
ATOM 1912 C C . PHE B 1 26 ? -13.719 7.699 8.57 1 97.19 26 PHE B C 1
ATOM 1914 O O . PHE B 1 26 ? -13.945 7.289 9.711 1 97.19 26 PHE B O 1
ATOM 1921 N N . ASP B 1 27 ? -14.484 8.516 7.879 1 95.19 27 ASP B N 1
ATOM 1922 C CA . ASP B 1 27 ? -15.789 8.891 8.43 1 95.19 27 ASP B CA 1
ATOM 1923 C C . ASP B 1 27 ? -16.812 7.773 8.211 1 95.19 27 ASP B C 1
ATOM 1925 O O . ASP B 1 27 ? -17.812 7.699 8.922 1 95.19 27 ASP B O 1
ATOM 1929 N N . ASP B 1 28 ? -16.547 6.949 7.211 1 92.44 28 ASP B N 1
ATOM 1930 C CA . ASP B 1 28 ? -17.469 5.871 6.855 1 92.44 28 ASP B CA 1
ATOM 1931 C C . ASP B 1 28 ? -16.703 4.656 6.324 1 92.44 28 ASP B C 1
ATOM 1933 O O . ASP B 1 28 ? -15.727 4.805 5.598 1 92.44 28 ASP B O 1
ATOM 1937 N N . SER B 1 29 ? -17.203 3.469 6.598 1 87.38 29 SER B N 1
ATOM 1938 C CA . SER B 1 29 ? -16.5 2.25 6.195 1 87.38 29 SER B CA 1
ATOM 1939 C C . SER B 1 29 ? -16.812 1.889 4.746 1 87.38 29 SER B C 1
ATOM 1941 O O . SER B 1 29 ? -15.953 1.38 4.027 1 87.38 29 SER B O 1
ATOM 1943 N N . ASN B 1 30 ? -17.984 2.164 4.348 1 85.94 30 ASN B N 1
ATOM 1944 C CA . ASN B 1 30 ? -18.438 1.703 3.041 1 85.94 30 ASN B CA 1
ATOM 1945 C C . ASN B 1 30 ? -18.203 2.76 1.962 1 85.94 30 ASN B C 1
ATOM 1947 O O . ASN B 1 30 ? -17.828 2.432 0.837 1 85.94 30 ASN B O 1
ATOM 1951 N N . ASN B 1 31 ? -18.469 3.943 2.32 1 90.69 31 ASN B N 1
ATOM 1952 C CA . ASN B 1 31 ? -18.312 5.062 1.397 1 90.69 31 ASN B CA 1
ATOM 1953 C C . ASN B 1 31 ? -17.562 6.227 2.049 1 90.69 31 ASN B C 1
ATOM 1955 O O . ASN B 1 31 ? -18.172 7.266 2.334 1 90.69 31 ASN B O 1
ATOM 1959 N N . PRO B 1 32 ? -16.328 6.078 2.172 1 94.81 32 PRO B N 1
ATOM 1960 C CA . PRO B 1 32 ? -15.562 7.125 2.852 1 94.81 32 PRO B CA 1
ATOM 1961 C C . PRO B 1 32 ? -15.523 8.43 2.062 1 94.81 32 PRO B C 1
ATOM 1963 O O . PRO B 1 32 ? -15.227 8.43 0.865 1 94.81 32 PRO B O 1
ATOM 1966 N N . LYS B 1 33 ? -15.828 9.555 2.775 1 94.56 33 LYS B N 1
ATOM 1967 C CA . LYS B 1 33 ? -15.742 10.891 2.193 1 94.56 33 LYS B CA 1
ATOM 1968 C C . LYS B 1 33 ? -14.609 11.695 2.824 1 94.56 33 LYS B C 1
ATOM 1970 O O . LYS B 1 33 ? -14.172 12.703 2.268 1 94.56 33 LYS B O 1
ATOM 1975 N N . LYS B 1 34 ? -14.203 11.266 4.043 1 96.75 34 LYS B N 1
ATOM 1976 C CA . LYS B 1 34 ? -13.117 11.938 4.766 1 96.75 34 LYS B CA 1
ATOM 1977 C C . LYS B 1 34 ? -12.117 10.93 5.305 1 96.75 34 LYS B C 1
ATOM 1979 O O . LYS B 1 34 ? -12.492 9.844 5.762 1 96.75 34 LYS B O 1
ATOM 1984 N N . ARG B 1 35 ? -10.969 11.273 5.219 1 97.88 35 ARG B N 1
ATOM 1985 C CA . ARG B 1 35 ? -9.906 10.555 5.922 1 97.88 35 ARG B CA 1
ATOM 1986 C C . ARG B 1 35 ? -9.195 11.477 6.906 1 97.88 35 ARG B C 1
ATOM 1988 O O . ARG B 1 35 ? -8.617 12.492 6.512 1 97.88 35 ARG B O 1
ATOM 1995 N N . TYR B 1 36 ? -9.086 11.008 8.133 1 97.81 36 TYR B N 1
ATOM 1996 C CA . TYR B 1 36 ? -8.562 11.867 9.188 1 97.81 36 TYR B CA 1
ATOM 1997 C C . TYR B 1 36 ? -7.109 11.523 9.492 1 97.81 36 TYR B C 1
ATOM 1999 O O . TYR B 1 36 ? -6.355 12.375 9.984 1 97.81 36 TYR B O 1
ATOM 2007 N N . PHE B 1 37 ? -6.848 10.289 9.234 1 98.44 37 PHE B N 1
ATOM 2008 C CA . PHE B 1 37 ? -5.543 9.805 9.664 1 98.44 37 PHE B CA 1
ATOM 2009 C C . PHE B 1 37 ? -5.109 8.609 8.82 1 98.44 37 PHE B C 1
ATOM 2011 O O . PHE B 1 37 ? -5.93 7.75 8.492 1 98.44 37 PHE B O 1
ATOM 2018 N N . LEU B 1 38 ? -3.848 8.57 8.469 1 98.69 38 LEU B N 1
ATOM 2019 C CA . LEU B 1 38 ? -3.25 7.418 7.797 1 98.69 38 LEU B CA 1
ATOM 2020 C C . LEU B 1 38 ? -1.898 7.074 8.414 1 98.69 38 LEU B C 1
ATOM 2022 O O . LEU B 1 38 ? -1.059 7.953 8.609 1 98.69 38 LEU B O 1
ATOM 2026 N N . GLU B 1 39 ? -1.729 5.824 8.75 1 98.69 39 GLU B N 1
ATOM 2027 C CA . GLU B 1 39 ? -0.455 5.301 9.234 1 98.69 39 GLU B CA 1
ATOM 2028 C C . GLU B 1 39 ? 0.048 4.168 8.344 1 98.69 39 GLU B C 1
ATOM 2030 O O . GLU B 1 39 ? -0.721 3.285 7.957 1 98.69 39 GLU B O 1
ATOM 2035 N N . LYS B 1 40 ? 1.253 4.238 7.93 1 98.69 40 LYS B N 1
ATOM 2036 C CA . LYS B 1 40 ? 2.02 3.117 7.398 1 98.69 40 LYS B CA 1
ATOM 2037 C C . LYS B 1 40 ? 3.205 2.785 8.297 1 98.69 40 LYS B C 1
ATOM 2039 O O . LYS B 1 40 ? 4.09 3.621 8.508 1 98.69 40 LYS B O 1
ATOM 2044 N N . ARG B 1 41 ? 3.26 1.604 8.805 1 98.69 41 ARG B N 1
ATOM 2045 C CA . ARG B 1 41 ? 4.285 1.229 9.773 1 98.69 41 ARG B CA 1
ATOM 2046 C C . ARG B 1 41 ? 5.062 0.007 9.305 1 98.69 41 ARG B C 1
ATOM 2048 O O . ARG B 1 41 ? 4.473 -0.991 8.883 1 98.69 41 ARG B O 1
ATOM 2055 N N . TRP B 1 42 ? 6.359 0.07 9.375 1 97.69 42 TRP B N 1
ATOM 2056 C CA . TRP B 1 42 ? 7.199 -1.038 8.93 1 97.69 42 TRP B CA 1
ATOM 2057 C C . TRP B 1 42 ? 8.211 -1.421 10.008 1 97.69 42 TRP B C 1
ATOM 2059 O O . TRP B 1 42 ? 8.914 -2.424 9.875 1 97.69 42 TRP B O 1
ATOM 2069 N N . GLY B 1 43 ? 8.312 -0.589 11.008 1 96.88 43 GLY B N 1
ATOM 2070 C CA . GLY B 1 43 ? 9.188 -0.881 12.133 1 96.88 43 GLY B CA 1
ATOM 2071 C C . GLY B 1 43 ? 8.438 -1.013 13.445 1 96.88 43 GLY B C 1
ATOM 2072 O O . GLY B 1 43 ? 7.254 -0.686 13.531 1 96.88 43 GLY B O 1
ATOM 2073 N N . THR B 1 44 ? 9.102 -1.479 14.43 1 95.56 44 THR B N 1
ATOM 2074 C CA . THR B 1 44 ? 8.477 -1.723 15.719 1 95.56 44 THR B CA 1
ATOM 2075 C C . THR B 1 44 ? 8.781 -0.589 16.688 1 95.56 44 THR B C 1
ATOM 2077 O O . THR B 1 44 ? 8.211 -0.528 17.781 1 95.56 44 THR B O 1
ATOM 2080 N N . GLY B 1 45 ? 9.57 0.349 16.266 1 96 45 GLY B N 1
ATOM 2081 C CA . GLY B 1 45 ? 9.977 1.446 17.141 1 96 45 GLY B CA 1
ATOM 2082 C C . GLY B 1 45 ? 9.023 2.631 17.078 1 96 45 GLY B C 1
ATOM 2083 O O . GLY B 1 45 ? 7.867 2.484 16.688 1 96 45 GLY B O 1
ATOM 2084 N N . ASN B 1 46 ? 9.531 3.787 17.609 1 95.38 46 ASN B N 1
ATOM 2085 C CA . ASN B 1 46 ? 8.672 4.957 17.734 1 95.38 46 ASN B CA 1
ATOM 2086 C C . ASN B 1 46 ? 9.234 6.148 16.969 1 95.38 46 ASN B C 1
ATOM 2088 O O . ASN B 1 46 ? 8.922 7.301 17.281 1 95.38 46 ASN B O 1
ATOM 2092 N N . LYS B 1 47 ? 10.055 5.859 16.047 1 97.75 47 LYS B N 1
ATOM 2093 C CA . LYS B 1 47 ? 10.5 6.941 15.172 1 97.75 47 LYS B CA 1
ATOM 2094 C C . LYS B 1 47 ? 9.5 7.195 14.055 1 97.75 47 LYS B C 1
ATOM 2096 O O . LYS B 1 47 ? 9.5 6.5 13.031 1 97.75 47 LYS B O 1
ATOM 2101 N N . ILE B 1 48 ? 8.766 8.273 14.281 1 98.19 48 ILE B N 1
ATOM 2102 C CA . ILE B 1 48 ? 7.625 8.531 13.406 1 98.19 48 ILE B CA 1
ATOM 2103 C C . ILE B 1 48 ? 7.883 9.789 12.578 1 98.19 48 ILE B C 1
ATOM 2105 O O . ILE B 1 48 ? 8.305 10.82 13.117 1 98.19 48 ILE B O 1
ATOM 2109 N N . LEU B 1 49 ? 7.707 9.695 11.273 1 98.31 49 LEU B N 1
ATOM 2110 C CA . LEU B 1 49 ? 7.637 10.844 10.375 1 98.31 49 LEU B CA 1
ATOM 2111 C C . LEU B 1 49 ? 6.188 11.211 10.078 1 98.31 49 LEU B C 1
ATOM 2113 O O . LEU B 1 49 ? 5.426 10.383 9.57 1 98.31 49 LEU B O 1
ATOM 2117 N N . THR B 1 50 ? 5.82 12.375 10.406 1 98.62 50 THR B N 1
ATOM 2118 C CA . THR B 1 50 ? 4.496 12.875 10.055 1 98.62 50 THR B CA 1
ATOM 2119 C C . THR B 1 50 ? 4.582 13.844 8.875 1 98.62 50 THR B C 1
ATOM 2121 O O . THR B 1 50 ? 5.48 14.688 8.812 1 98.62 50 THR B O 1
ATOM 2124 N N . VAL B 1 51 ? 3.652 13.695 7.977 1 98.5 51 VAL B N 1
ATOM 2125 C CA . VAL B 1 51 ? 3.52 14.664 6.895 1 98.5 51 VAL B CA 1
ATOM 2126 C C . VAL B 1 51 ? 2.125 15.289 6.93 1 98.5 51 VAL B C 1
ATOM 2128 O O . VAL B 1 51 ? 1.122 14.578 7.027 1 98.5 51 VAL B O 1
ATOM 2131 N N . ILE B 1 52 ? 2.09 16.594 6.879 1 98.25 52 ILE B N 1
ATOM 2132 C CA . ILE B 1 52 ? 0.834 17.328 6.844 1 98.25 52 ILE B CA 1
ATOM 2133 C C . ILE B 1 52 ? 0.618 17.906 5.449 1 98.25 52 ILE B C 1
ATOM 2135 O O . ILE B 1 52 ? 1.41 18.734 4.98 1 98.25 52 ILE B O 1
ATOM 2139 N N . MET B 1 53 ? -0.465 17.484 4.824 1 97.12 53 MET B N 1
ATOM 2140 C CA . MET B 1 53 ? -0.712 17.891 3.441 1 97.12 53 MET B CA 1
ATOM 2141 C C . MET B 1 53 ? -2.08 18.547 3.305 1 97.12 53 MET B C 1
ATOM 2143 O O . MET B 1 53 ? -2.721 18.875 4.305 1 97.12 53 MET B O 1
ATOM 2147 N N . THR B 1 54 ? -2.504 18.812 2.037 1 95.5 54 THR B N 1
ATOM 2148 C CA . THR B 1 54 ? -3.725 19.594 1.823 1 95.5 54 THR B CA 1
ATOM 2149 C C . THR B 1 54 ? -4.957 18.719 2.031 1 95.5 54 THR B C 1
ATOM 2151 O O . THR B 1 54 ? -5.707 18.906 2.99 1 95.5 54 THR B O 1
ATOM 2154 N N . ASN B 1 55 ? -5.223 17.781 1.215 1 96 55 ASN B N 1
ATOM 2155 C CA . ASN B 1 55 ? -6.355 16.859 1.311 1 96 55 ASN B CA 1
ATOM 2156 C C . ASN B 1 55 ? -5.988 15.461 0.833 1 96 55 ASN B C 1
ATOM 2158 O O . ASN B 1 55 ? -5.07 15.297 0.024 1 96 55 ASN B O 1
ATOM 2162 N N . PRO B 1 56 ? -6.652 14.477 1.392 1 96.75 56 PRO B N 1
ATOM 2163 C CA . PRO B 1 56 ? -6.328 13.094 1.019 1 96.75 56 PRO B CA 1
ATOM 2164 C C . PRO B 1 56 ? -6.914 12.695 -0.333 1 96.75 56 PRO B C 1
ATOM 2166 O O . PRO B 1 56 ? -7.902 13.281 -0.78 1 96.75 56 PRO B O 1
ATOM 2169 N N . SER B 1 57 ? -6.273 11.688 -0.93 1 93.88 57 SER B N 1
ATOM 2170 C CA . SER B 1 57 ? -6.828 11.016 -2.102 1 93.88 57 SER B CA 1
ATOM 2171 C C . SER B 1 57 ? -7.273 9.602 -1.77 1 93.88 57 SER B C 1
ATOM 2173 O O . SER B 1 57 ? -7.992 9.383 -0.793 1 93.88 57 SER B O 1
ATOM 2175 N N . SER B 1 58 ? -6.789 8.602 -2.477 1 90.75 58 SER B N 1
ATOM 2176 C CA . SER B 1 58 ? -7.398 7.273 -2.414 1 90.75 58 SER B CA 1
ATOM 2177 C C . SER B 1 58 ? -6.605 6.348 -1.497 1 90.75 58 SER B C 1
ATOM 2179 O O . SER B 1 58 ? -6.969 5.184 -1.321 1 90.75 58 SER B O 1
ATOM 2181 N N . ALA B 1 59 ? -5.578 6.855 -0.85 1 96.44 59 ALA B N 1
ATOM 2182 C CA . ALA B 1 59 ? -4.754 5.973 -0.029 1 96.44 59 ALA B CA 1
ATOM 2183 C C . ALA B 1 59 ? -5.539 5.453 1.173 1 96.44 59 ALA B C 1
ATOM 2185 O O . ALA B 1 59 ? -6.352 6.176 1.753 1 96.44 59 ALA B O 1
ATOM 2186 N N . ASN B 1 60 ? -5.363 4.219 1.542 1 97.31 60 ASN B N 1
ATOM 2187 C CA . ASN B 1 60 ? -5.898 3.568 2.732 1 97.31 60 ASN B CA 1
ATOM 2188 C C . ASN B 1 60 ? -4.859 2.672 3.398 1 97.31 60 ASN B C 1
ATOM 2190 O O . ASN B 1 60 ? -3.654 2.887 3.238 1 97.31 60 ASN B O 1
ATOM 2194 N N . SER B 1 61 ? -5.293 1.739 4.211 1 97.69 61 SER B N 1
ATOM 2195 C CA . SER B 1 61 ? -4.355 0.946 5 1 97.69 61 SER B CA 1
ATOM 2196 C C . SER B 1 61 ? -3.385 0.187 4.102 1 97.69 61 SER B C 1
ATOM 2198 O O . SER B 1 61 ? -2.201 0.06 4.422 1 97.69 61 SER B O 1
ATOM 2200 N N . LEU B 1 62 ? -3.898 -0.271 2.918 1 98 62 LEU B N 1
ATOM 2201 C CA . LEU B 1 62 ? -3.068 -1.154 2.105 1 98 62 LEU B CA 1
ATOM 2202 C C . LEU B 1 62 ? -2.795 -0.539 0.737 1 98 62 LEU B C 1
ATOM 2204 O O . LEU B 1 62 ? -1.948 -1.03 -0.012 1 98 62 LEU B O 1
ATOM 2208 N N . SER B 1 63 ? -3.529 0.511 0.422 1 96.88 63 SER B N 1
ATOM 2209 C CA . SER B 1 63 ? -3.355 1.179 -0.863 1 96.88 63 SER B CA 1
ATOM 2210 C C . SER B 1 63 ? -2.793 2.586 -0.685 1 96.88 63 SER B C 1
ATOM 2212 O O . SER B 1 63 ? -3.104 3.264 0.298 1 96.88 63 SER B O 1
ATOM 2214 N N . SER B 1 64 ? -1.98 2.936 -1.631 1 95.88 64 SER B N 1
ATOM 2215 C CA . SER B 1 64 ? -1.408 4.277 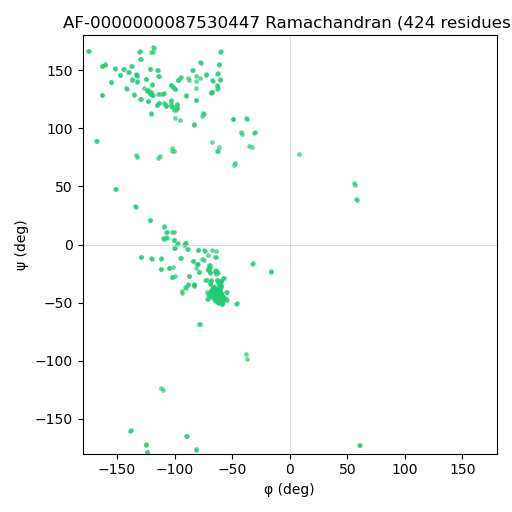-1.653 1 95.88 64 SER B CA 1
ATOM 2216 C C . SER B 1 64 ? -1.69 4.977 -2.979 1 95.88 64 SER B C 1
ATOM 2218 O O . SER B 1 64 ? -1.747 4.332 -4.027 1 95.88 64 SER B O 1
ATOM 2220 N N . ASP B 1 65 ? -1.939 6.234 -2.922 1 93.31 65 ASP B N 1
ATOM 2221 C CA . ASP B 1 65 ? -1.843 7.02 -4.148 1 93.31 65 ASP B CA 1
ATOM 2222 C C . ASP B 1 65 ? -0.394 7.402 -4.441 1 93.31 65 ASP B C 1
ATOM 2224 O O . ASP B 1 65 ? 0.516 7.023 -3.703 1 93.31 65 ASP B O 1
ATOM 2228 N N . ASN B 1 66 ? -0.186 8.172 -5.48 1 91.56 66 ASN B N 1
ATOM 2229 C CA . ASN B 1 66 ? 1.176 8.469 -5.914 1 91.56 66 ASN B CA 1
ATOM 2230 C C . ASN B 1 66 ? 1.945 9.25 -4.855 1 91.56 66 ASN B C 1
ATOM 2232 O O . ASN B 1 66 ? 3.133 9.008 -4.641 1 91.56 66 ASN B O 1
ATOM 2236 N N . THR B 1 67 ? 1.302 10.18 -4.184 1 93.06 67 THR B N 1
ATOM 2237 C CA . THR B 1 67 ? 1.981 11.016 -3.205 1 93.06 67 THR B CA 1
ATOM 2238 C C . THR B 1 67 ? 2.346 10.219 -1.96 1 93.06 67 THR B C 1
ATOM 2240 O O . THR B 1 67 ? 3.48 10.273 -1.485 1 93.06 67 THR B O 1
ATOM 2243 N N . VAL B 1 68 ? 1.375 9.453 -1.455 1 95.88 68 VAL B N 1
ATOM 2244 C CA . VAL B 1 68 ? 1.633 8.625 -0.278 1 95.88 68 VAL B CA 1
ATOM 2245 C C . VAL B 1 68 ? 2.699 7.586 -0.601 1 95.88 68 VAL B C 1
ATOM 2247 O O . VAL B 1 68 ? 3.564 7.297 0.229 1 95.88 68 VAL B O 1
ATOM 2250 N N . GLU B 1 69 ? 2.613 7.055 -1.806 1 94.56 69 GLU B N 1
ATOM 2251 C CA . GLU B 1 69 ? 3.637 6.102 -2.227 1 94.56 69 GLU B CA 1
ATOM 2252 C C . GLU B 1 69 ? 5.023 6.738 -2.213 1 94.56 69 GLU B C 1
ATOM 2254 O O . GLU B 1 69 ? 5.984 6.133 -1.735 1 94.56 69 GLU B O 1
ATOM 2259 N N . PHE B 1 70 ? 5.105 7.91 -2.734 1 93.38 70 PHE B N 1
ATOM 2260 C CA . PHE B 1 70 ? 6.367 8.641 -2.738 1 93.38 70 PHE B CA 1
ATOM 2261 C C . PHE B 1 70 ? 6.875 8.859 -1.317 1 93.38 70 PHE B C 1
ATOM 2263 O O . PHE B 1 70 ? 8.039 8.594 -1.021 1 93.38 70 PHE B O 1
ATOM 2270 N N . LEU B 1 71 ? 6.062 9.312 -0.453 1 95.75 71 LEU B N 1
ATOM 2271 C CA . LEU B 1 71 ? 6.434 9.609 0.926 1 95.75 71 LEU B CA 1
ATOM 2272 C C . LEU B 1 71 ? 6.844 8.344 1.665 1 95.75 71 LEU B C 1
ATOM 2274 O O . LEU B 1 71 ? 7.754 8.375 2.498 1 95.75 71 LEU B O 1
ATOM 2278 N N . LEU B 1 72 ? 6.129 7.285 1.4 1 96.12 72 LEU B N 1
ATOM 2279 C CA . LEU B 1 72 ? 6.465 6 2.002 1 96.12 72 LEU B CA 1
ATOM 2280 C C . LEU B 1 72 ? 7.863 5.555 1.586 1 96.12 72 LEU B C 1
ATOM 2282 O O . LEU B 1 72 ? 8.68 5.188 2.434 1 96.12 72 LEU B O 1
ATOM 2286 N N . LYS B 1 73 ? 8.109 5.621 0.316 1 93.38 73 LYS B N 1
ATOM 2287 C CA . LYS B 1 73 ? 9.43 5.266 -0.183 1 93.38 73 LYS B CA 1
ATOM 2288 C C . LYS B 1 73 ? 10.5 6.191 0.394 1 93.38 73 LYS B C 1
ATOM 2290 O O . LYS B 1 73 ? 11.578 5.734 0.778 1 93.38 73 LYS B O 1
ATOM 2295 N N . TYR B 1 74 ? 10.195 7.465 0.429 1 93.94 74 TYR B N 1
ATOM 2296 C CA . TYR B 1 74 ? 11.117 8.453 0.983 1 93.94 74 TYR B CA 1
ATOM 2297 C C . TYR B 1 74 ? 11.453 8.133 2.434 1 93.94 74 TYR B C 1
ATOM 2299 O O . TYR B 1 74 ? 12.625 8.102 2.812 1 93.94 74 TYR B O 1
ATOM 2307 N N . ALA B 1 75 ? 10.422 7.863 3.211 1 95.38 75 ALA B N 1
ATOM 2308 C CA . ALA B 1 75 ? 10.609 7.598 4.637 1 95.38 75 ALA B CA 1
ATOM 2309 C C . ALA B 1 75 ? 11.398 6.312 4.855 1 95.38 75 ALA B C 1
ATOM 2311 O O . ALA B 1 75 ? 12.281 6.258 5.723 1 95.38 75 ALA B O 1
ATOM 2312 N N . ARG B 1 76 ? 11.148 5.285 4.109 1 93.88 76 ARG B N 1
ATOM 2313 C CA . ARG B 1 76 ? 11.789 3.986 4.289 1 93.88 76 ARG B CA 1
ATOM 2314 C C . ARG B 1 76 ? 13.242 4.027 3.822 1 93.88 76 ARG B C 1
ATOM 2316 O O . ARG B 1 76 ? 14.086 3.279 4.328 1 93.88 76 ARG B O 1
ATOM 2323 N N . ALA B 1 77 ? 13.461 4.863 2.854 1 90.56 77 ALA B N 1
ATOM 2324 C CA . ALA B 1 77 ? 14.812 4.957 2.303 1 90.56 77 ALA B CA 1
ATOM 2325 C C . ALA B 1 77 ? 15.68 5.902 3.131 1 90.56 77 ALA B C 1
ATOM 2327 O O . ALA B 1 77 ? 16.906 5.93 2.979 1 90.56 77 ALA B O 1
ATOM 2328 N N . SER B 1 78 ? 15.023 6.641 3.939 1 88.56 78 SER B N 1
ATOM 2329 C CA . SER B 1 78 ? 15.719 7.668 4.703 1 88.56 78 SER B CA 1
ATOM 2330 C C . SER B 1 78 ? 16.766 7.055 5.629 1 88.56 78 SER B C 1
ATOM 2332 O O . SER B 1 78 ? 16.547 5.969 6.176 1 88.56 78 SER B O 1
ATOM 2334 N N . THR B 1 79 ? 17.797 7.727 5.848 1 83.25 79 THR B N 1
ATOM 2335 C CA . THR B 1 79 ? 18.844 7.289 6.777 1 83.25 79 THR B CA 1
ATOM 2336 C C . THR B 1 79 ? 18.391 7.496 8.219 1 83.25 79 THR B C 1
ATOM 2338 O O . THR B 1 79 ? 19 6.961 9.148 1 83.25 79 THR B O 1
ATOM 2341 N N . ASP B 1 80 ? 17.328 8.219 8.453 1 85.56 80 ASP B N 1
ATOM 2342 C CA . ASP B 1 80 ? 16.828 8.5 9.797 1 85.56 80 ASP B CA 1
ATOM 2343 C C . ASP B 1 80 ? 16.141 7.273 10.391 1 85.56 80 ASP B C 1
ATOM 2345 O O . ASP B 1 80 ? 15.789 7.266 11.578 1 85.56 80 ASP B O 1
ATOM 2349 N N . GLU B 1 81 ? 15.984 6.215 9.711 1 90.5 81 GLU B N 1
ATOM 2350 C CA . GLU B 1 81 ? 15.484 4.918 10.156 1 90.5 81 GLU B CA 1
ATOM 2351 C C . GLU B 1 81 ? 14.094 5.051 10.789 1 90.5 81 GLU B C 1
ATOM 2353 O O . GLU B 1 81 ? 13.875 4.586 11.906 1 90.5 81 GLU B O 1
ATOM 2358 N N . TYR B 1 82 ? 13.211 5.664 10.141 1 97.06 82 TYR B N 1
ATOM 2359 C CA . TYR B 1 82 ? 11.844 5.777 10.625 1 97.06 82 TYR B CA 1
ATOM 2360 C C . TYR B 1 82 ? 11.195 4.402 10.773 1 97.06 82 TYR B C 1
ATOM 2362 O O . TYR B 1 82 ? 11.617 3.443 10.125 1 97.06 82 TYR B O 1
ATOM 2370 N N . ASP B 1 83 ? 10.195 4.363 11.695 1 98.12 83 ASP B N 1
ATOM 2371 C CA . ASP B 1 83 ? 9.438 3.135 11.914 1 98.12 83 ASP B CA 1
ATOM 2372 C C . ASP B 1 83 ? 8.047 3.23 11.297 1 98.12 83 ASP B C 1
ATOM 2374 O O . ASP B 1 83 ? 7.387 2.211 11.07 1 98.12 83 ASP B O 1
ATOM 2378 N N . ALA B 1 84 ? 7.625 4.469 11.062 1 98.56 84 ALA B N 1
ATOM 2379 C CA . ALA B 1 84 ? 6.273 4.664 10.547 1 98.56 84 ALA B CA 1
ATOM 2380 C C . ALA B 1 84 ? 6.125 6.035 9.891 1 98.56 84 ALA B C 1
ATOM 2382 O O . ALA B 1 84 ? 6.906 6.945 10.164 1 98.56 84 ALA B O 1
ATOM 2383 N N . LEU B 1 85 ? 5.199 6.105 9.008 1 98.56 85 LEU B N 1
ATOM 2384 C CA . LEU B 1 85 ? 4.746 7.332 8.359 1 98.56 85 LEU B CA 1
ATOM 2385 C C . LEU B 1 85 ? 3.311 7.656 8.758 1 98.56 85 LEU B C 1
ATOM 2387 O O . LEU B 1 85 ? 2.422 6.809 8.648 1 98.56 85 LEU B O 1
ATOM 2391 N N . TYR B 1 86 ? 3.146 8.828 9.32 1 98.69 86 TYR B N 1
ATOM 2392 C CA . TYR B 1 86 ? 1.807 9.367 9.539 1 98.69 86 TYR B CA 1
ATOM 2393 C C . TYR B 1 86 ? 1.464 10.414 8.484 1 98.69 86 TYR B C 1
ATOM 2395 O O . TYR B 1 86 ? 2.291 11.266 8.156 1 98.69 86 TYR B O 1
ATOM 2403 N N . VAL B 1 87 ? 0.269 10.297 7.988 1 98.69 87 VAL B N 1
ATOM 2404 C CA . VAL B 1 87 ? -0.221 11.305 7.055 1 98.69 87 VAL B CA 1
ATOM 2405 C C . VAL B 1 87 ? -1.52 11.906 7.586 1 98.69 87 VAL B C 1
ATOM 2407 O O . VAL B 1 87 ? -2.475 11.188 7.875 1 98.69 87 VAL B O 1
ATOM 2410 N N . VAL B 1 88 ? -1.502 13.188 7.73 1 98.5 88 VAL B N 1
ATOM 2411 C CA . VAL B 1 88 ? -2.693 13.961 8.062 1 98.5 88 VAL B CA 1
ATOM 2412 C C . VAL B 1 88 ? -2.842 15.125 7.086 1 98.5 88 VAL B C 1
ATOM 2414 O O . VAL B 1 88 ? -1.876 15.523 6.43 1 98.5 88 VAL B O 1
ATOM 2417 N N . ASN B 1 89 ? -4.082 15.609 7.031 1 97.81 89 ASN B N 1
ATOM 2418 C CA . ASN B 1 89 ? -4.379 16.656 6.059 1 97.81 89 ASN B CA 1
ATOM 2419 C C . ASN B 1 89 ? -5.156 17.812 6.691 1 97.81 89 ASN B C 1
ATOM 2421 O O . ASN B 1 89 ? -6 17.594 7.559 1 97.81 89 ASN B O 1
ATOM 2425 N N . ILE B 1 90 ? -4.848 18.984 6.184 1 97.12 90 ILE B N 1
ATOM 2426 C CA . ILE B 1 90 ? -5.578 20.156 6.66 1 97.12 90 ILE B CA 1
ATOM 2427 C C . ILE B 1 90 ? -7.07 19.969 6.387 1 97.12 90 ILE B C 1
ATOM 2429 O O . ILE B 1 90 ? -7.902 20.219 7.27 1 97.12 90 ILE B O 1
ATOM 2433 N N . ILE B 1 91 ? -7.406 19.641 5.168 1 96.31 91 ILE B N 1
ATOM 2434 C CA . ILE B 1 91 ? -8.766 19.328 4.73 1 96.31 91 ILE B CA 1
ATOM 2435 C C . ILE B 1 91 ? -8.961 17.812 4.684 1 96.31 91 ILE B C 1
ATOM 2437 O O . ILE B 1 91 ? -8.336 17.125 3.871 1 96.31 91 ILE B O 1
ATOM 2441 N N . PRO B 1 92 ? -9.844 17.266 5.508 1 97.06 92 PRO B N 1
ATOM 2442 C CA . PRO B 1 92 ? -9.945 15.797 5.559 1 97.06 92 PRO B CA 1
ATOM 2443 C C . PRO B 1 92 ? -10.766 15.227 4.402 1 97.06 92 PRO B C 1
ATOM 2445 O O . PRO B 1 92 ? -10.844 14.008 4.246 1 97.06 92 PRO B O 1
ATOM 2448 N N . LEU B 1 93 ? -11.375 16.062 3.535 1 96.5 93 LEU B N 1
ATOM 2449 C CA . LEU B 1 93 ? -12.211 15.609 2.432 1 96.5 93 LEU B CA 1
ATOM 2450 C C . LEU B 1 93 ? -11.375 14.898 1.37 1 96.5 93 LEU B C 1
ATOM 2452 O O . LEU B 1 93 ? -10.383 15.445 0.888 1 96.5 93 LEU B O 1
ATOM 2456 N N . ILE B 1 94 ? -11.875 13.727 1.005 1 96 94 ILE B N 1
ATOM 2457 C CA . ILE B 1 94 ? -11.172 12.922 0.004 1 96 94 ILE B CA 1
ATOM 2458 C C . ILE B 1 94 ? -11.516 13.438 -1.394 1 96 94 ILE B C 1
ATOM 2460 O O . ILE B 1 94 ? -12.688 13.492 -1.775 1 96 94 ILE B O 1
ATOM 2464 N N . ASN B 1 95 ? -10.477 13.758 -2.092 1 92.62 95 ASN B N 1
ATOM 2465 C CA . ASN B 1 95 ? -10.609 14.172 -3.486 1 92.62 95 ASN B CA 1
ATOM 2466 C C . ASN B 1 95 ? -9.273 14.102 -4.219 1 92.62 95 ASN B C 1
ATOM 2468 O O . ASN B 1 95 ? -8.281 14.688 -3.773 1 92.62 95 ASN B O 1
ATOM 2472 N N . PRO B 1 96 ? -9.297 13.422 -5.371 1 85.38 96 PRO B N 1
ATOM 2473 C CA . PRO B 1 96 ? -8.023 13.359 -6.09 1 85.38 96 PRO B CA 1
ATOM 2474 C C . PRO B 1 96 ? -7.602 14.703 -6.672 1 85.38 96 PRO B C 1
ATOM 2476 O O . PRO B 1 96 ? -6.422 14.906 -6.98 1 85.38 96 PRO B O 1
ATOM 2479 N N . SER B 1 97 ? -8.609 15.57 -6.781 1 84.62 97 SER B N 1
ATOM 2480 C CA . SER B 1 97 ? -8.328 16.891 -7.352 1 84.62 97 SER B CA 1
ATOM 2481 C C . SER B 1 97 ? -8.664 18 -6.367 1 84.62 97 SER B C 1
ATOM 2483 O O . SER B 1 97 ? -9.844 18.297 -6.145 1 84.62 97 SER B O 1
ATOM 2485 N N . THR B 1 98 ? -7.645 18.672 -5.918 1 77.56 98 THR B N 1
ATOM 2486 C CA . THR B 1 98 ? -7.84 19.766 -4.977 1 77.56 98 THR B CA 1
ATOM 24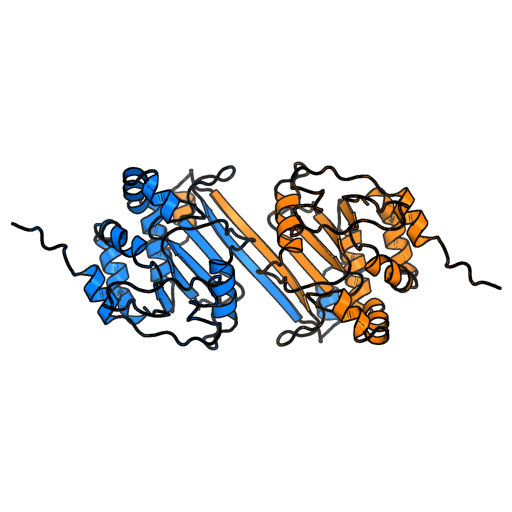87 C C . THR B 1 98 ? -8.625 20.906 -5.625 1 77.56 98 THR B C 1
ATOM 2489 O O . THR B 1 98 ? -9.469 21.516 -4.984 1 77.56 98 THR B O 1
ATOM 2492 N N . LYS B 1 99 ? -8.281 21.109 -6.801 1 77.12 99 LYS B N 1
ATOM 2493 C CA . LYS B 1 99 ? -8.945 22.188 -7.52 1 77.12 99 LYS B CA 1
ATOM 2494 C C . LYS B 1 99 ? -10.445 21.938 -7.637 1 77.12 99 LYS B C 1
ATOM 2496 O O . LYS B 1 99 ? -11.25 22.859 -7.449 1 77.12 99 LYS B O 1
ATOM 2501 N N . LYS B 1 100 ? -10.781 20.75 -7.891 1 80.5 100 LYS B N 1
ATOM 2502 C CA . LYS B 1 100 ? -12.195 20.391 -7.996 1 80.5 100 LYS B CA 1
ATOM 2503 C C . LYS B 1 100 ? -12.891 20.516 -6.645 1 80.5 100 LYS B C 1
ATOM 2505 O O . LYS B 1 100 ? -14.039 20.953 -6.57 1 80.5 100 LYS B O 1
ATOM 2510 N N . LEU B 1 101 ? -12.227 20.203 -5.676 1 80.19 101 LEU B N 1
ATOM 2511 C CA . LEU B 1 101 ? -12.758 20.297 -4.32 1 80.19 101 LEU B CA 1
ATOM 2512 C C . LEU B 1 101 ? -13.086 21.734 -3.965 1 80.19 101 LEU B C 1
ATOM 2514 O O . LEU B 1 101 ? -14.148 22.016 -3.412 1 80.19 101 LEU B O 1
ATOM 2518 N N . ASP B 1 102 ? -12.281 22.578 -4.32 1 73.94 102 ASP B N 1
ATOM 2519 C CA . ASP B 1 102 ? -12.43 23.984 -3.992 1 73.94 102 ASP B CA 1
ATOM 2520 C C . ASP B 1 102 ? -13.625 24.594 -4.719 1 73.94 102 ASP B C 1
ATOM 2522 O O . ASP B 1 102 ? -14.359 25.406 -4.148 1 73.94 102 ASP B O 1
ATOM 2526 N N . LEU B 1 103 ? -13.742 24.188 -5.879 1 77.81 103 LEU B N 1
ATOM 2527 C CA . LEU B 1 103 ? -14.805 24.734 -6.711 1 77.81 103 LEU B CA 1
ATOM 2528 C C . LEU B 1 103 ? -16.172 24.281 -6.223 1 77.81 103 LEU B C 1
ATOM 2530 O O . LEU B 1 103 ? -17.172 25 -6.363 1 77.81 103 LEU B O 1
ATOM 2534 N N . GLU B 1 104 ? -16.094 23.203 -5.57 1 74 104 GLU B N 1
ATOM 2535 C CA . GLU B 1 104 ? -17.391 22.594 -5.301 1 74 104 GLU B CA 1
ATOM 2536 C C . GLU B 1 104 ? -17.969 23.078 -3.971 1 74 104 GLU B C 1
ATOM 2538 O O . GLU B 1 104 ? -19.172 23.281 -3.848 1 74 104 GLU B O 1
ATOM 2543 N N . ASP B 1 105 ? -17.25 23.266 -3.07 1 81.19 105 ASP B N 1
ATOM 2544 C CA . ASP B 1 105 ? -17.953 23.578 -1.822 1 81.19 105 ASP B CA 1
ATOM 2545 C C . ASP B 1 105 ? -16.984 24.109 -0.771 1 81.19 105 ASP B C 1
ATOM 2547 O O . ASP B 1 105 ? -16.641 23.406 0.182 1 81.19 105 ASP B O 1
ATOM 2551 N N . LYS B 1 106 ? -16.781 25.406 -0.767 1 86.56 106 LYS B N 1
ATOM 2552 C CA . LYS B 1 106 ? -15.875 26.078 0.162 1 86.56 106 LYS B CA 1
ATOM 2553 C C . LYS B 1 106 ? -16.375 25.969 1.598 1 86.56 106 LYS B C 1
ATOM 2555 O O . LYS B 1 106 ? -15.586 25.797 2.529 1 86.56 106 LYS B O 1
ATOM 2560 N N . GLU B 1 107 ? -17.609 26.047 1.741 1 90.56 107 GLU B N 1
ATOM 2561 C CA . GLU B 1 107 ? -18.188 25.953 3.08 1 90.56 107 GLU B CA 1
ATOM 2562 C C . GLU B 1 107 ? -18 24.562 3.664 1 90.56 107 GLU B C 1
ATOM 2564 O O . GLU B 1 107 ? -17.672 24.406 4.844 1 90.56 107 GLU B O 1
ATOM 2569 N N . LYS B 1 108 ? -18.172 23.625 2.799 1 92.88 108 LYS B N 1
ATOM 2570 C CA . LYS B 1 108 ? -17.953 22.25 3.234 1 92.88 108 LYS B CA 1
ATOM 2571 C C . LYS B 1 108 ? -16.516 22.031 3.658 1 92.88 108 LYS B C 1
ATOM 2573 O O . LYS B 1 108 ? -16.25 21.344 4.648 1 92.88 108 LYS B O 1
ATOM 2578 N N . ILE B 1 109 ? -15.672 22.578 2.951 1 94.62 109 ILE B N 1
ATOM 2579 C CA . ILE B 1 109 ? -14.25 22.484 3.264 1 94.62 109 ILE B CA 1
ATOM 2580 C C . ILE B 1 109 ? -13.977 23.125 4.625 1 94.62 109 ILE B C 1
ATOM 2582 O O . ILE B 1 109 ? -13.391 22.484 5.508 1 94.62 109 ILE B O 1
ATOM 2586 N N . ARG B 1 110 ? -14.484 24.328 4.809 1 93.25 110 ARG B N 1
ATOM 2587 C CA . ARG B 1 110 ? -14.242 25.062 6.051 1 93.25 110 ARG B CA 1
ATOM 2588 C C . ARG B 1 110 ? -14.781 24.281 7.25 1 93.25 110 ARG B C 1
ATOM 2590 O O . ARG B 1 110 ? -14.109 24.172 8.281 1 93.25 110 ARG B O 1
ATOM 2597 N N . LEU B 1 111 ? -15.906 23.734 7.07 1 94.5 111 LEU B N 1
ATOM 2598 C CA . LEU B 1 111 ? -16.516 22.984 8.156 1 94.5 111 LEU B CA 1
ATOM 2599 C C . LEU B 1 111 ? -15.727 21.719 8.461 1 94.5 111 LEU B C 1
ATOM 2601 O O . LEU B 1 111 ? -15.547 21.359 9.625 1 94.5 111 LEU B O 1
ATOM 2605 N N . SER B 1 112 ? -15.258 21.047 7.445 1 95.88 112 SER B N 1
ATOM 2606 C CA . SER B 1 112 ? -14.516 19.812 7.637 1 95.88 112 SER B CA 1
ATOM 2607 C C . SER B 1 112 ? -13.188 20.062 8.344 1 95.88 112 SER B C 1
ATOM 2609 O O . SER B 1 112 ? -12.766 19.25 9.18 1 95.88 112 SER B O 1
ATOM 2611 N N . VAL B 1 113 ? -12.578 21.156 8.031 1 96.88 113 VAL B N 1
ATOM 2612 C CA . VAL B 1 113 ? -11.297 21.531 8.625 1 96.88 113 VAL B CA 1
ATOM 2613 C C . VAL B 1 113 ? -11.453 21.688 10.141 1 96.88 113 VAL B C 1
ATOM 2615 O O . VAL B 1 113 ? -10.57 21.297 10.906 1 96.88 113 VAL B O 1
ATOM 2618 N N . LYS B 1 114 ? -12.57 22.172 10.547 1 96.06 114 LYS B N 1
ATOM 2619 C CA . LYS B 1 114 ? -12.797 22.531 11.945 1 96.06 114 LYS B CA 1
ATOM 2620 C C . LYS B 1 114 ? -13.383 21.359 12.727 1 96.06 114 LYS B C 1
ATOM 2622 O O . LYS B 1 114 ? -13.641 21.484 13.93 1 96.06 114 LYS B O 1
ATOM 2627 N N . GLU B 1 115 ? -13.57 20.297 12.07 1 95.25 115 GLU B N 1
ATOM 2628 C CA . GLU B 1 115 ? -14.109 19.141 12.766 1 95.25 115 GLU B CA 1
ATOM 2629 C C . GLU B 1 115 ? -13.188 18.688 13.891 1 95.25 115 GLU B C 1
ATOM 2631 O O . GLU B 1 115 ? -11.969 18.688 13.742 1 95.25 115 GLU B O 1
ATOM 2636 N N . LYS B 1 116 ? -13.812 18.266 14.969 1 93.94 116 LYS B N 1
ATOM 2637 C CA . LYS B 1 116 ? -13.078 17.828 16.156 1 93.94 116 LYS B CA 1
ATOM 2638 C C . LYS B 1 116 ? -12.156 16.656 15.828 1 93.94 116 LYS B C 1
ATOM 2640 O O . LYS B 1 116 ? -11.008 16.625 16.266 1 93.94 116 LYS B O 1
ATOM 2645 N N . MET B 1 117 ? -12.633 15.719 15.07 1 94.81 117 MET B N 1
ATOM 2646 C CA . MET B 1 117 ? -11.852 14.531 14.727 1 94.81 117 MET B CA 1
ATOM 2647 C C . MET B 1 117 ? -10.609 14.914 13.922 1 94.81 117 MET B C 1
ATOM 2649 O O . MET B 1 117 ? -9.539 14.352 14.141 1 94.81 117 MET B O 1
ATOM 2653 N N . ASN B 1 118 ? -10.828 15.781 13.023 1 96.56 118 ASN B N 1
ATOM 2654 C CA . ASN B 1 118 ? -9.695 16.25 12.242 1 96.56 118 ASN B CA 1
ATOM 2655 C C . ASN B 1 118 ? -8.617 16.859 13.125 1 96.56 118 ASN B C 1
ATOM 2657 O O . ASN B 1 118 ? -7.441 16.5 13.023 1 96.56 118 ASN B O 1
ATOM 2661 N N . LYS B 1 119 ? -9.008 17.688 14.031 1 95.56 119 LYS B N 1
ATOM 2662 C CA . LYS B 1 119 ? -8.086 18.359 14.938 1 95.56 119 LYS B CA 1
ATOM 2663 C C . LYS B 1 119 ? -7.371 17.359 15.844 1 95.56 119 LYS B C 1
ATOM 2665 O O . LYS B 1 119 ? -6.156 17.438 16.031 1 95.56 119 LYS B O 1
ATOM 2670 N N . LYS B 1 120 ? -8.102 16.453 16.328 1 95.06 120 LYS B N 1
ATOM 2671 C CA . LYS B 1 120 ? -7.535 15.469 17.234 1 95.06 120 LYS B CA 1
ATOM 2672 C C . LYS B 1 120 ? -6.492 14.602 16.531 1 95.06 120 LYS B C 1
ATOM 2674 O O . LYS B 1 120 ? -5.457 14.273 17.125 1 95.06 120 LYS B O 1
ATOM 2679 N N . CYS B 1 121 ? -6.785 14.211 15.328 1 97.12 121 CYS B N 1
ATOM 2680 C CA . CYS B 1 121 ? -5.855 13.367 14.586 1 97.12 121 CYS B CA 1
ATOM 2681 C C . CYS B 1 121 ? -4.574 14.125 14.258 1 97.12 121 CYS B C 1
ATOM 2683 O O . CYS B 1 121 ? -3.48 13.57 14.328 1 97.12 121 CYS B O 1
ATOM 2685 N N . ILE B 1 122 ? -4.738 15.367 13.906 1 97.81 122 ILE B N 1
ATOM 2686 C CA . ILE B 1 122 ? -3.564 16.188 13.617 1 97.81 122 ILE B CA 1
ATOM 2687 C C . ILE B 1 122 ? -2.73 16.359 14.891 1 97.81 122 ILE B C 1
ATOM 2689 O O . ILE B 1 122 ? -1.507 16.203 14.859 1 97.81 122 ILE B O 1
ATOM 2693 N N . GLU B 1 123 ? -3.406 16.656 15.977 1 96.56 123 GLU B N 1
ATOM 2694 C CA . GLU B 1 123 ? -2.719 16.781 17.25 1 96.56 123 GLU B CA 1
ATOM 2695 C C . GLU B 1 123 ? -1.969 15.508 17.609 1 96.56 123 GLU B C 1
ATOM 2697 O O . GLU B 1 123 ? -0.809 15.562 18.031 1 96.56 123 GLU B O 1
ATOM 2702 N N . TYR B 1 124 ? -2.621 14.43 17.453 1 96.69 124 TYR B N 1
ATOM 2703 C CA . TYR B 1 124 ? -2.021 13.133 17.734 1 96.69 124 TYR B CA 1
ATOM 2704 C C . TYR B 1 124 ? -0.776 12.906 16.891 1 96.69 124 TYR B C 1
ATOM 2706 O O . TYR B 1 124 ? 0.275 12.523 17.406 1 96.69 124 TYR B O 1
ATOM 2714 N N . ALA B 1 125 ? -0.938 13.102 15.609 1 98 125 ALA B N 1
ATOM 2715 C CA . ALA B 1 125 ? 0.175 12.875 14.695 1 98 125 ALA B CA 1
ATOM 2716 C C . ALA B 1 125 ? 1.378 13.734 15.062 1 98 125 ALA B C 1
ATOM 2718 O O . ALA B 1 125 ? 2.5 13.234 15.164 1 98 125 ALA B O 1
ATOM 2719 N N . ILE B 1 126 ? 1.13 14.984 15.312 1 97.62 126 ILE B N 1
ATOM 2720 C CA . ILE B 1 126 ? 2.195 15.93 15.609 1 97.62 126 ILE B CA 1
ATOM 2721 C C . ILE B 1 126 ? 2.863 15.562 16.922 1 97.62 126 ILE B C 1
ATOM 2723 O O . ILE B 1 126 ? 4.094 15.508 17.016 1 97.62 126 ILE B O 1
ATOM 2727 N N . SER B 1 127 ? 2.104 15.227 17.906 1 96.5 127 SER B N 1
ATOM 2728 C CA . SER B 1 127 ? 2.604 14.992 19.25 1 96.5 127 SER B CA 1
ATOM 2729 C C . SER B 1 127 ? 3.432 13.719 19.328 1 96.5 127 SER B C 1
ATOM 2731 O O . SER B 1 127 ? 4.297 13.578 20.188 1 96.5 127 SER B O 1
ATOM 2733 N N . ASN B 1 128 ? 3.238 12.836 18.406 1 96.5 128 ASN B N 1
ATOM 2734 C CA . ASN B 1 128 ? 3.92 11.555 18.469 1 96.5 128 ASN B CA 1
ATOM 2735 C C . ASN B 1 128 ? 5.027 11.461 17.422 1 96.5 128 ASN B C 1
ATOM 2737 O O . ASN B 1 128 ? 5.66 10.414 17.281 1 96.5 128 ASN B O 1
ATOM 2741 N N . SER B 1 129 ? 5.27 12.539 16.766 1 96.69 129 SER B N 1
ATOM 2742 C CA . SER B 1 129 ? 6.211 12.5 15.656 1 96.69 129 SER B CA 1
ATOM 2743 C C . SER B 1 129 ? 7.605 12.922 16.094 1 96.69 129 SER B C 1
ATOM 2745 O O . SER B 1 129 ? 7.758 13.805 16.938 1 96.69 129 SER B O 1
ATOM 2747 N N . ASN B 1 130 ? 8.578 12.297 15.539 1 96.75 130 ASN B N 1
ATOM 2748 C CA . ASN B 1 130 ? 9.969 12.711 15.703 1 96.75 130 ASN B CA 1
ATOM 2749 C C . ASN B 1 130 ? 10.336 13.828 14.719 1 96.75 130 ASN B C 1
ATOM 2751 O O . ASN B 1 130 ? 11.164 14.68 15.039 1 96.75 130 ASN B O 1
ATOM 2755 N N . GLU B 1 131 ? 9.805 13.766 13.609 1 97.38 131 GLU B N 1
ATOM 2756 C CA . GLU B 1 131 ? 9.969 14.758 12.547 1 97.38 131 GLU B CA 1
ATOM 2757 C C . GLU B 1 131 ? 8.648 15.008 11.82 1 97.38 131 GLU B C 1
ATOM 2759 O O . GLU B 1 131 ? 7.812 14.102 11.711 1 97.38 131 GLU B O 1
ATOM 2764 N N . ILE B 1 132 ? 8.562 16.266 11.383 1 98.44 132 ILE B N 1
ATOM 2765 C CA . ILE B 1 132 ? 7.332 16.672 10.719 1 98.44 132 ILE B CA 1
ATOM 2766 C C . ILE B 1 132 ? 7.664 17.344 9.398 1 98.44 132 ILE B C 1
ATOM 2768 O O . ILE B 1 132 ? 8.469 18.281 9.359 1 98.44 132 ILE B O 1
ATOM 2772 N N . ILE B 1 133 ? 7.105 16.859 8.367 1 97.69 133 ILE B N 1
ATOM 2773 C CA . ILE B 1 133 ? 7.18 17.547 7.086 1 97.69 133 ILE B CA 1
ATOM 2774 C C . ILE B 1 133 ? 5.859 18.25 6.805 1 97.69 133 ILE B C 1
ATOM 2776 O O . ILE B 1 133 ? 4.793 17.641 6.844 1 97.69 133 ILE B O 1
ATOM 2780 N N . ILE B 1 134 ? 5.902 19.516 6.582 1 97.69 134 ILE B N 1
ATOM 2781 C CA . ILE B 1 134 ? 4.719 20.219 6.094 1 97.69 134 ILE B CA 1
ATOM 2782 C C . ILE B 1 134 ? 4.824 20.422 4.582 1 97.69 134 ILE B C 1
ATOM 2784 O O . ILE B 1 134 ? 5.879 20.812 4.074 1 97.69 134 ILE B O 1
ATOM 2788 N N . ALA B 1 135 ? 3.717 20.109 3.936 1 96.31 135 ALA B N 1
ATOM 2789 C CA . ALA B 1 135 ? 3.674 20.094 2.475 1 96.31 135 ALA B CA 1
ATOM 2790 C C . ALA B 1 135 ? 2.273 20.422 1.963 1 96.31 135 ALA B C 1
ATOM 2792 O O . ALA B 1 135 ? 1.77 19.75 1.055 1 96.31 135 ALA B O 1
ATOM 2793 N N . TRP B 1 136 ? 1.65 21.453 2.457 1 94.81 136 TRP B N 1
ATOM 2794 C CA . TRP B 1 136 ? 0.235 21.672 2.168 1 94.81 136 TRP B CA 1
ATOM 2795 C C . TRP B 1 136 ? 0.054 22.656 1.021 1 94.81 136 TRP B C 1
ATOM 2797 O O . TRP B 1 136 ? -1.075 22.984 0.642 1 94.81 136 TRP B O 1
ATOM 2807 N N . GLY B 1 137 ? 1.089 23.141 0.453 1 92.38 137 GLY B N 1
ATOM 2808 C CA . GLY B 1 137 ? 0.974 23.969 -0.742 1 92.38 137 GLY B CA 1
ATOM 2809 C C . GLY B 1 137 ? 0.165 25.219 -0.523 1 92.38 137 GLY B C 1
ATOM 2810 O O . GLY B 1 137 ? -0.146 25.578 0.616 1 92.38 137 GLY B O 1
ATOM 2811 N N . GLY B 1 138 ? -0.098 25.938 -1.642 1 90.62 138 GLY B N 1
ATOM 2812 C CA . GLY B 1 138 ? -0.812 27.203 -1.586 1 90.62 138 GLY B CA 1
ATOM 2813 C C . GLY B 1 138 ? -2.258 27.062 -1.153 1 90.62 138 GLY B C 1
ATOM 2814 O O . GLY B 1 138 ? -2.756 27.844 -0.351 1 90.62 138 GLY B O 1
ATOM 2815 N N . PHE B 1 139 ? -2.852 26.031 -1.633 1 89.69 139 PHE B N 1
ATOM 2816 C CA . PHE B 1 139 ? -4.254 25.828 -1.302 1 89.69 139 PHE B CA 1
ATOM 2817 C C . PHE B 1 139 ? -4.418 25.484 0.176 1 89.69 139 PHE B C 1
ATOM 2819 O O . PHE B 1 139 ? -5.262 26.062 0.86 1 89.69 139 PHE B O 1
ATOM 2826 N N . GLY B 1 140 ? -3.594 24.609 0.656 1 92.5 140 GLY B N 1
ATOM 2827 C CA . GLY B 1 140 ? -3.629 24.281 2.074 1 92.5 140 GLY B CA 1
ATOM 2828 C C . GLY B 1 140 ? -3.359 25.484 2.961 1 92.5 140 GLY B C 1
ATOM 2829 O O . GLY B 1 140 ? -3.934 25.609 4.047 1 92.5 140 GLY B O 1
ATOM 2830 N N . GLN B 1 141 ? -2.586 26.344 2.48 1 92.56 141 GLN B N 1
ATOM 2831 C CA . GLN B 1 141 ? -2.223 27.547 3.23 1 92.56 141 GLN B CA 1
ATOM 2832 C C . GLN B 1 141 ? -3.447 28.422 3.508 1 92.56 141 GLN B C 1
ATOM 2834 O O . GLN B 1 141 ? -3.527 29.062 4.551 1 92.56 141 GLN B O 1
ATOM 2839 N N . THR B 1 142 ? -4.367 28.359 2.623 1 89.62 142 THR B N 1
ATOM 2840 C CA . THR B 1 142 ? -5.57 29.156 2.775 1 89.62 142 THR B CA 1
ATOM 2841 C C . THR B 1 142 ? -6.441 28.625 3.906 1 89.62 142 THR B C 1
ATOM 2843 O O . THR B 1 142 ? -7.242 29.375 4.484 1 89.62 142 THR B O 1
ATOM 2846 N N . TYR B 1 143 ? -6.227 27.438 4.223 1 92.31 143 TYR B N 1
ATOM 2847 C CA . TYR B 1 143 ? -7.156 26.828 5.168 1 92.31 143 TYR B CA 1
ATOM 2848 C C . TYR B 1 143 ? -6.469 26.562 6.504 1 92.31 143 TYR B C 1
ATOM 2850 O O . TYR B 1 143 ? -7.129 26.219 7.488 1 92.31 143 TYR B O 1
ATOM 2858 N 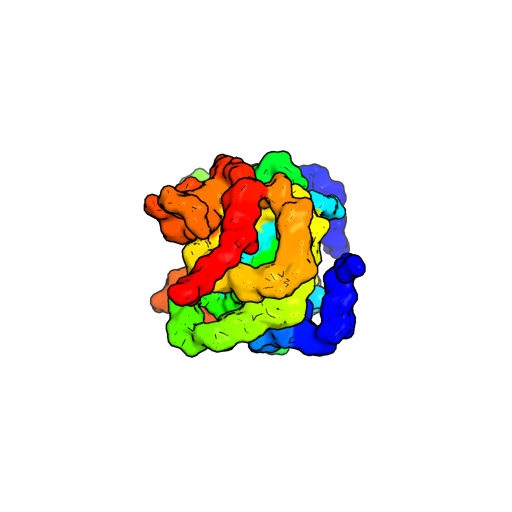N . ILE B 1 144 ? -5.168 26.672 6.527 1 92.69 144 ILE B N 1
ATOM 2859 C CA . ILE B 1 144 ? -4.453 26.438 7.777 1 92.69 144 ILE B CA 1
ATOM 2860 C C . ILE B 1 144 ? -4.941 27.422 8.836 1 92.69 144 ILE B C 1
ATOM 2862 O O . ILE B 1 144 ? -4.996 27.094 10.023 1 92.69 144 ILE B O 1
ATOM 2866 N N . ARG B 1 145 ? -5.344 28.594 8.445 1 88.81 145 ARG B N 1
ATOM 2867 C CA . ARG B 1 145 ? -5.82 29.609 9.383 1 88.81 145 ARG B CA 1
ATOM 2868 C C . ARG B 1 145 ? -7.059 29.141 10.133 1 88.81 145 ARG B C 1
ATOM 2870 O O . ARG B 1 145 ? -7.227 29.422 11.32 1 88.81 145 ARG B O 1
ATOM 2877 N N . GLN B 1 146 ? -7.855 28.5 9.422 1 91.06 146 GLN B N 1
ATOM 2878 C CA . GLN B 1 146 ? -9.055 27.969 10.055 1 91.06 146 GLN B CA 1
ATOM 2879 C C . GLN B 1 146 ? -8.711 26.875 11.07 1 91.06 146 GLN B C 1
ATOM 2881 O O . GLN B 1 146 ? -9.352 26.781 12.117 1 91.06 146 GLN B O 1
ATOM 2886 N N . LEU B 1 147 ? -7.766 26.141 10.766 1 92.44 147 LEU B N 1
ATOM 2887 C CA . LEU B 1 147 ? -7.34 25.062 11.656 1 92.44 147 LEU B CA 1
ATOM 2888 C C . LEU B 1 147 ? -6.781 25.625 12.961 1 92.44 147 LEU B C 1
ATOM 2890 O O . LEU B 1 147 ? -7.094 25.109 14.039 1 92.44 147 LEU B O 1
ATOM 2894 N N . ILE B 1 148 ? -6.07 26.703 12.906 1 92.56 148 ILE B N 1
ATOM 2895 C CA . ILE B 1 148 ? -5.34 27.203 14.07 1 92.56 148 ILE B CA 1
ATOM 2896 C C . ILE B 1 148 ? -6.223 28.156 14.859 1 92.56 148 ILE B C 1
ATOM 2898 O O . ILE B 1 148 ? -5.758 28.797 15.812 1 92.56 148 ILE B O 1
ATOM 2902 N N . GLU B 1 149 ? -7.445 28.344 14.406 1 91.31 149 GLU B N 1
ATOM 2903 C CA . GLU B 1 149 ? -8.406 29.016 15.273 1 91.31 149 GLU B CA 1
ATOM 2904 C C . GLU B 1 149 ? -8.562 28.266 16.594 1 91.31 149 GLU B C 1
ATOM 2906 O O . GLU B 1 149 ? -8.945 28.875 17.609 1 91.31 149 GLU B O 1
ATOM 2911 N N . ASP B 1 150 ? -8.344 27 16.531 1 91.94 150 ASP B N 1
ATOM 2912 C CA . ASP B 1 150 ? -8.281 26.203 17.75 1 91.94 150 ASP B CA 1
ATOM 2913 C C . ASP B 1 150 ? -6.965 26.438 18.484 1 91.94 150 ASP B C 1
ATOM 2915 O O . ASP B 1 150 ? -5.91 25.953 18.062 1 91.94 150 ASP B O 1
ATOM 2919 N N . GLU B 1 151 ? -7.07 27.062 19.672 1 93.38 151 GLU B N 1
ATOM 2920 C CA . GLU B 1 151 ? -5.879 27.484 20.406 1 93.38 151 GLU B CA 1
ATOM 2921 C C . GLU B 1 151 ? -5.059 26.297 20.875 1 93.38 151 GLU B C 1
ATOM 2923 O O . GLU B 1 151 ? -3.826 26.359 20.906 1 93.38 151 GLU B O 1
ATOM 2928 N N . GLU B 1 152 ? -5.707 25.328 21.219 1 94.06 152 GLU B N 1
ATOM 2929 C CA . GLU B 1 152 ? -4.996 24.141 21.672 1 94.06 152 GLU B CA 1
ATOM 2930 C C . GLU B 1 152 ? -4.148 23.547 20.547 1 94.06 152 GLU B C 1
ATOM 2932 O O . GLU B 1 152 ? -2.973 23.234 20.75 1 94.06 152 GLU B O 1
ATOM 2937 N N . LEU B 1 153 ? -4.758 23.406 19.391 1 95.38 153 LEU B N 1
ATOM 2938 C CA . LEU B 1 153 ? -4.023 22.875 18.25 1 95.38 153 LEU B CA 1
ATOM 2939 C C . LEU B 1 153 ? -2.891 23.812 17.844 1 95.38 153 LEU B C 1
ATOM 2941 O O . LEU B 1 153 ? -1.784 23.359 17.547 1 95.38 153 LEU B O 1
ATOM 2945 N N . LYS B 1 154 ? -3.207 25.047 17.859 1 95.25 154 LYS B N 1
ATOM 2946 C CA . LYS B 1 154 ? -2.172 26.031 17.578 1 95.25 154 LYS B CA 1
ATOM 2947 C C . LYS B 1 154 ? -0.966 25.859 18.484 1 95.25 154 LYS B C 1
ATOM 2949 O O . LYS B 1 154 ? 0.177 25.859 18.031 1 95.25 154 LYS B O 1
ATOM 2954 N N . ASN B 1 155 ? -1.199 25.719 19.75 1 95.56 155 ASN B N 1
ATOM 2955 C CA . ASN B 1 155 ? -0.129 25.547 20.719 1 95.56 155 ASN B CA 1
ATOM 2956 C C . ASN B 1 155 ? 0.68 24.281 20.469 1 95.56 155 ASN B C 1
ATOM 2958 O O . ASN B 1 155 ? 1.907 24.297 20.562 1 95.56 155 ASN B O 1
ATOM 2962 N N . VAL B 1 156 ? 0.007 23.266 20.141 1 96.25 156 VAL B N 1
ATOM 2963 C CA . VAL B 1 156 ? 0.676 22 19.844 1 96.25 156 VAL B CA 1
ATOM 2964 C C . VAL B 1 156 ? 1.603 22.172 18.641 1 96.25 156 VAL B C 1
ATOM 2966 O O . VAL B 1 156 ? 2.74 21.703 18.656 1 96.25 156 VAL B O 1
ATOM 2969 N N . ILE B 1 157 ? 1.104 22.828 17.625 1 96.31 157 ILE B N 1
ATOM 2970 C CA . ILE B 1 157 ? 1.887 23.062 16.422 1 96.31 157 ILE B CA 1
ATOM 2971 C C . ILE B 1 157 ? 3.129 23.891 16.75 1 96.31 157 ILE B C 1
ATOM 2973 O O . ILE B 1 157 ? 4.242 23.531 16.359 1 96.31 157 ILE B O 1
ATOM 2977 N N . ILE B 1 158 ? 2.959 24.906 17.547 1 94.75 158 ILE B N 1
ATOM 2978 C CA . ILE B 1 158 ? 4.055 25.812 17.891 1 94.75 158 ILE B CA 1
ATOM 2979 C C . ILE B 1 158 ? 5.07 25.062 18.766 1 94.75 158 ILE B C 1
ATOM 2981 O O . ILE B 1 158 ? 6.281 25.188 18.547 1 94.75 158 ILE B O 1
ATOM 2985 N N . GLU B 1 159 ? 4.598 24.312 19.703 1 96.12 159 GLU B N 1
ATOM 2986 C CA . GLU B 1 159 ? 5.461 23.578 20.625 1 96.12 159 GLU B CA 1
ATOM 2987 C C . GLU B 1 159 ? 6.32 22.562 19.875 1 96.12 159 GLU B C 1
ATOM 2989 O O . GLU B 1 159 ? 7.391 22.172 20.359 1 96.12 159 GLU B O 1
ATOM 2994 N N . ASN B 1 160 ? 5.855 22.156 18.734 1 97.44 160 ASN B N 1
ATOM 2995 C CA . ASN B 1 160 ? 6.586 21.141 17.984 1 97.44 160 ASN B CA 1
ATOM 2996 C C . ASN B 1 160 ? 7.242 21.734 16.734 1 97.44 160 ASN B C 1
ATOM 2998 O O . ASN B 1 160 ? 7.668 21 15.844 1 97.44 160 ASN B O 1
ATOM 3002 N N . SER B 1 161 ? 7.344 23.016 16.688 1 96.88 161 SER B N 1
ATOM 3003 C CA . SER B 1 161 ? 7.824 23.703 15.492 1 96.88 161 SER B CA 1
ATOM 3004 C C . SER B 1 161 ? 9.281 23.359 15.203 1 96.88 161 SER B C 1
ATOM 3006 O O . SER B 1 161 ? 9.719 23.391 14.047 1 96.88 161 SER B O 1
ATOM 3008 N N . SER B 1 162 ? 10.039 22.953 16.203 1 97.19 162 SER B N 1
ATOM 3009 C CA . SER B 1 162 ? 11.445 22.641 16.016 1 97.19 162 SER B CA 1
ATOM 3010 C C . SER B 1 162 ? 11.625 21.359 15.211 1 97.19 162 SER B C 1
ATOM 3012 O O . SER B 1 162 ? 12.711 21.094 14.688 1 97.19 162 SER B O 1
ATOM 3014 N N . LYS B 1 163 ? 10.602 20.562 15.109 1 97.56 163 LYS B N 1
ATOM 3015 C CA . LYS B 1 163 ? 10.633 19.297 14.383 1 97.56 163 LYS B CA 1
ATOM 3016 C C . LYS B 1 163 ? 10.266 19.484 12.914 1 97.56 163 LYS B C 1
ATOM 3018 O O . LYS B 1 163 ? 10.336 18.547 12.125 1 97.56 163 LYS B O 1
ATOM 3023 N N . VAL B 1 164 ? 9.898 20.688 12.508 1 98.19 164 VAL B N 1
ATOM 3024 C CA . VAL B 1 164 ? 9.203 20.906 11.242 1 98.19 164 VAL B CA 1
ATOM 3025 C C . VAL B 1 164 ? 10.219 21.156 10.133 1 98.19 164 VAL B C 1
ATOM 3027 O O . VAL B 1 164 ? 11.109 22 10.281 1 98.19 164 VAL B O 1
ATOM 3030 N N . LYS B 1 165 ? 10.102 20.438 9.102 1 97.06 165 LYS B N 1
ATOM 3031 C CA . LYS B 1 165 ? 10.906 20.578 7.887 1 97.06 165 LYS B CA 1
ATOM 3032 C C . LYS B 1 165 ? 10.023 20.625 6.645 1 97.06 165 LYS B C 1
ATOM 3034 O O . LYS B 1 165 ? 8.828 20.344 6.715 1 97.06 165 LYS B O 1
ATOM 3039 N N . VAL B 1 166 ? 10.648 21.047 5.488 1 96.31 166 VAL B N 1
ATOM 3040 C CA . VAL B 1 166 ? 9.953 21.078 4.207 1 96.31 166 VAL B CA 1
ATOM 3041 C C . VAL B 1 166 ? 10.867 20.547 3.107 1 96.31 166 VAL B C 1
ATOM 3043 O O . VAL B 1 166 ? 12.094 20.578 3.244 1 96.31 166 VAL B O 1
ATOM 3046 N N . PHE B 1 167 ? 10.133 20.016 2.049 1 93.62 167 PHE B N 1
ATOM 3047 C CA . PHE B 1 167 ? 10.898 19.703 0.853 1 93.62 167 PHE B CA 1
ATOM 3048 C C . PHE B 1 167 ? 11.391 20.969 0.163 1 93.62 167 PHE B C 1
ATOM 3050 O O . PHE B 1 167 ? 12.469 20.969 -0.439 1 93.62 167 PHE B O 1
ATOM 3057 N N . GLY B 1 168 ? 10.578 21.984 0.26 1 92.5 168 GLY B N 1
ATOM 3058 C CA . GLY B 1 168 ? 10.859 23.266 -0.358 1 92.5 168 GLY B CA 1
ATOM 3059 C C . GLY B 1 168 ? 9.836 24.328 -0.002 1 92.5 168 GLY B C 1
ATOM 3060 O O . GLY B 1 168 ? 8.781 24.031 0.558 1 92.5 168 GLY B O 1
ATOM 3061 N N . LEU B 1 169 ? 10.227 25.562 -0.328 1 93.06 169 LEU B N 1
ATOM 3062 C CA . LEU B 1 169 ? 9.367 26.719 -0.067 1 93.06 169 LEU B CA 1
ATOM 3063 C C . LEU B 1 169 ? 8.93 27.375 -1.371 1 93.06 169 LEU B C 1
ATOM 3065 O O . LEU B 1 169 ? 9.633 27.297 -2.379 1 93.06 169 LEU B O 1
ATOM 3069 N N . SER B 1 170 ? 7.77 27.953 -1.308 1 91.88 170 SER B N 1
ATOM 3070 C CA . SER B 1 170 ? 7.332 28.75 -2.449 1 91.88 170 SER B CA 1
ATOM 3071 C C . SER B 1 170 ? 8.305 29.891 -2.727 1 91.88 170 SER B C 1
ATOM 3073 O O . SER B 1 170 ? 9.148 30.219 -1.889 1 91.88 170 SER B O 1
ATOM 3075 N N . LYS B 1 171 ? 8.117 30.5 -3.945 1 87.75 171 LYS B N 1
ATOM 3076 C CA . LYS B 1 171 ? 9.023 31.562 -4.355 1 87.75 171 LYS B CA 1
ATOM 3077 C C . LYS B 1 171 ? 9.078 32.688 -3.311 1 87.75 171 LYS B C 1
ATOM 3079 O O . LYS B 1 171 ? 10.156 33.156 -2.957 1 87.75 171 LYS B O 1
ATOM 3084 N N . LYS B 1 172 ? 8.008 33.094 -2.711 1 90.38 172 LYS B N 1
ATOM 3085 C CA . LYS B 1 172 ? 7.969 34.188 -1.712 1 90.38 172 LYS B CA 1
ATOM 3086 C C . LYS B 1 172 ? 7.887 33.594 -0.301 1 90.38 172 LYS B C 1
ATOM 3088 O O . LYS B 1 172 ? 7.574 34.312 0.65 1 90.38 172 LYS B O 1
ATOM 3093 N N . GLU B 1 173 ? 8.094 32.281 -0.192 1 91.69 173 GLU B N 1
ATOM 3094 C CA . GLU B 1 173 ? 8.133 31.547 1.077 1 91.69 173 GLU B CA 1
ATOM 3095 C C . GLU B 1 173 ? 6.836 31.734 1.857 1 91.69 173 GLU B C 1
ATOM 3097 O O . GLU B 1 173 ? 6.859 31.953 3.072 1 91.69 173 GLU B O 1
ATOM 3102 N N . THR B 1 174 ? 5.789 31.734 1.106 1 92.88 174 THR B N 1
ATOM 3103 C CA . THR B 1 174 ? 4.496 31.969 1.737 1 92.88 174 THR B CA 1
ATOM 3104 C C . THR B 1 174 ? 3.814 30.656 2.084 1 92.88 174 THR B C 1
ATOM 3106 O O . THR B 1 174 ? 2.824 30.625 2.818 1 92.88 174 THR B O 1
ATOM 3109 N N . PHE B 1 175 ? 4.328 29.641 1.6 1 94.5 175 PHE B N 1
ATOM 3110 C CA . PHE B 1 175 ? 3.771 28.328 1.913 1 94.5 175 PHE B CA 1
ATOM 3111 C C . PHE B 1 175 ? 4.766 27.219 1.576 1 94.5 175 PHE B C 1
ATOM 3113 O O . PHE B 1 175 ? 5.688 27.438 0.786 1 94.5 175 PHE B O 1
ATOM 3120 N N . PRO B 1 176 ? 4.676 26.078 2.25 1 95.25 176 PRO B N 1
ATOM 3121 C CA . PRO B 1 176 ? 5.508 24.922 1.897 1 95.25 176 PRO B CA 1
ATOM 3122 C C . PRO B 1 176 ? 5.059 24.25 0.606 1 95.25 176 PRO B C 1
ATOM 3124 O O . PRO B 1 176 ? 3.855 24.125 0.353 1 95.25 176 PRO B O 1
ATOM 3127 N N . ARG B 1 177 ? 5.922 23.719 -0.156 1 91.62 177 ARG B N 1
ATOM 3128 C CA . ARG B 1 177 ? 5.594 23.078 -1.432 1 91.62 177 ARG B CA 1
ATOM 3129 C C . ARG B 1 177 ? 5.094 21.656 -1.227 1 91.62 177 ARG B C 1
ATOM 3131 O O . ARG B 1 177 ? 5.598 20.938 -0.365 1 91.62 177 ARG B O 1
ATOM 3138 N N . HIS B 1 178 ? 4.105 21.281 -2 1 89.69 178 HIS B N 1
ATOM 3139 C CA . HIS B 1 178 ? 3.604 19.906 -2.045 1 89.69 178 HIS B CA 1
ATOM 3140 C C . HIS B 1 178 ? 4.52 19.016 -2.867 1 89.69 178 HIS B C 1
ATOM 3142 O O . HIS B 1 178 ? 5.027 19.422 -3.914 1 89.69 178 HIS B O 1
ATOM 3148 N N . PRO B 1 179 ? 4.637 17.734 -2.354 1 82.69 179 PRO B N 1
ATOM 3149 C CA . PRO B 1 179 ? 5.426 16.828 -3.193 1 82.69 179 PRO B CA 1
ATOM 3150 C C . PRO B 1 179 ? 4.66 16.344 -4.418 1 82.69 179 PRO B C 1
ATOM 3152 O O . PRO B 1 179 ? 3.523 15.875 -4.293 1 82.69 179 PRO B O 1
ATOM 3155 N N . ARG B 1 180 ? 5.016 16.766 -5.695 1 71.75 180 ARG B N 1
ATOM 3156 C CA . ARG B 1 180 ? 4.336 16.344 -6.918 1 71.75 180 ARG B CA 1
ATOM 3157 C C . ARG B 1 180 ? 5.148 15.273 -7.648 1 71.75 180 ARG B C 1
ATOM 3159 O O . ARG B 1 180 ? 5.879 15.586 -8.594 1 71.75 180 ARG B O 1
ATOM 3166 N N . PRO B 1 181 ? 4.934 14.055 -7.148 1 62.41 181 PRO B N 1
ATOM 3167 C CA . PRO B 1 181 ? 5.785 13.039 -7.773 1 62.41 181 PRO B CA 1
ATOM 3168 C C . PRO B 1 181 ? 5.48 12.844 -9.258 1 62.41 181 PRO B C 1
ATOM 3170 O O . PRO B 1 181 ? 6.336 12.359 -10.008 1 62.41 181 PRO B O 1
ATOM 3173 N N . ASN B 1 182 ? 4.293 13.188 -9.703 1 57.22 182 ASN B N 1
ATOM 3174 C CA . ASN B 1 182 ? 3.914 12.945 -11.086 1 57.22 182 ASN B CA 1
ATOM 3175 C C . ASN B 1 182 ? 4.496 14.008 -12.023 1 57.22 182 ASN B C 1
ATOM 3177 O O . ASN B 1 182 ? 4.383 13.891 -13.242 1 57.22 182 ASN B O 1
ATOM 3181 N N . ASN B 1 183 ? 4.918 15.086 -11.477 1 56.25 183 ASN B N 1
ATOM 3182 C CA . ASN B 1 183 ? 5.406 16.109 -12.391 1 56.25 183 ASN B CA 1
ATOM 3183 C C . ASN B 1 183 ? 6.93 16.156 -12.43 1 56.25 183 ASN B C 1
ATOM 3185 O O . ASN B 1 183 ? 7.559 16.812 -11.602 1 56.25 183 ASN B O 1
ATOM 3189 N N . SER B 1 184 ? 7.488 15.234 -13.195 1 48.25 184 SER B N 1
ATOM 3190 C CA . SER B 1 184 ? 8.938 15.125 -13.359 1 48.25 184 SER B CA 1
ATOM 3191 C C . SER B 1 184 ? 9.578 16.484 -13.602 1 48.25 184 SER B C 1
ATOM 3193 O O . SER B 1 184 ? 10.695 16.734 -13.156 1 48.25 184 SER B O 1
ATOM 3195 N N . ASN B 1 185 ? 9 17.141 -14.523 1 47.25 185 ASN B N 1
ATOM 3196 C CA . ASN B 1 185 ? 9.617 18.406 -14.93 1 47.25 185 ASN B CA 1
ATOM 3197 C C . ASN B 1 185 ? 9.648 19.406 -13.781 1 47.25 185 ASN B C 1
ATOM 3199 O O . ASN B 1 185 ? 10.461 20.344 -13.789 1 47.25 185 ASN B O 1
ATOM 3203 N N . ARG B 1 186 ? 8.562 19.234 -13.008 1 48.12 186 ARG B N 1
ATOM 3204 C CA . ARG B 1 186 ? 8.508 20.188 -11.906 1 48.12 186 ARG B CA 1
ATOM 3205 C C . ARG B 1 186 ? 9 19.562 -10.609 1 48.12 186 ARG B C 1
ATOM 3207 O O . ARG B 1 186 ? 9.164 20.25 -9.602 1 48.12 186 ARG B O 1
ATOM 3214 N N . ASN B 1 187 ? 8.875 18.203 -10.461 1 51.62 187 ASN B N 1
ATOM 3215 C CA . ASN B 1 187 ? 9.172 17.5 -9.211 1 51.62 187 ASN B CA 1
ATOM 3216 C C . ASN B 1 187 ? 10.664 17.547 -8.891 1 51.62 187 ASN B C 1
ATOM 3218 O O . ASN B 1 187 ? 11.461 16.812 -9.492 1 51.62 187 ASN B O 1
ATOM 3222 N N . ASP B 1 188 ? 10.891 18.547 -8.266 1 60.09 188 ASP B N 1
ATOM 3223 C CA . ASP B 1 188 ? 12.164 18.984 -7.711 1 60.09 188 ASP B CA 1
ATOM 3224 C C . ASP B 1 188 ? 12.609 18.062 -6.574 1 60.09 188 ASP B C 1
ATOM 3226 O O . ASP B 1 188 ? 13.727 18.188 -6.062 1 60.09 188 ASP B O 1
ATOM 3230 N N . PHE B 1 189 ? 11.539 17.031 -6.277 1 70.62 189 PHE B N 1
ATOM 3231 C CA . PHE B 1 189 ? 12.039 16.312 -5.109 1 70.62 189 PHE B CA 1
ATOM 3232 C C . PHE B 1 189 ? 12.133 14.82 -5.391 1 70.62 189 PHE B C 1
ATOM 3234 O O . PHE B 1 189 ? 11.297 14.258 -6.102 1 70.62 189 PHE B O 1
ATOM 3241 N N . ASP B 1 190 ? 13.141 14.266 -5.082 1 75.31 190 ASP B N 1
ATOM 3242 C CA . ASP B 1 190 ? 13.336 12.828 -5.242 1 75.31 190 ASP B CA 1
ATOM 3243 C C . ASP B 1 190 ? 13.703 12.172 -3.914 1 75.31 190 ASP B C 1
ATOM 3245 O O . ASP B 1 190 ? 13.609 12.797 -2.859 1 75.31 190 ASP B O 1
ATOM 3249 N N . LEU B 1 191 ? 13.938 10.898 -3.881 1 76.25 191 LEU B N 1
ATOM 3250 C CA . LEU B 1 191 ? 14.141 10.102 -2.674 1 76.25 191 LEU B CA 1
ATOM 3251 C C . LEU B 1 191 ? 15.406 10.547 -1.942 1 76.25 191 LEU B C 1
ATOM 3253 O O . LEU B 1 191 ? 15.594 10.227 -0.766 1 76.25 191 LEU B O 1
ATOM 3257 N N . ASN B 1 192 ? 16.156 11.375 -2.643 1 76.69 192 ASN B N 1
ATOM 3258 C CA . ASN B 1 192 ? 17.406 11.836 -2.035 1 76.69 192 ASN B CA 1
ATOM 3259 C C . ASN B 1 192 ? 17.328 13.312 -1.651 1 76.69 192 ASN B C 1
ATOM 3261 O O . ASN B 1 192 ? 18.312 13.891 -1.185 1 76.69 192 ASN B O 1
ATOM 3265 N N . SER B 1 193 ? 16.219 13.844 -1.82 1 80.69 193 SER B N 1
ATOM 3266 C CA . SER B 1 193 ? 16.047 15.25 -1.492 1 80.69 193 SER B CA 1
ATOM 3267 C C . SER B 1 193 ? 16.266 15.5 -0.003 1 80.69 193 SER B C 1
ATOM 3269 O O . SER B 1 193 ? 15.82 14.711 0.834 1 80.69 193 SER B O 1
ATOM 3271 N N . LYS B 1 194 ? 17.016 16.594 0.226 1 85.19 194 LYS B N 1
ATOM 3272 C CA . LYS B 1 194 ? 17.234 16.984 1.618 1 85.19 194 LYS B CA 1
ATOM 3273 C C . LYS B 1 194 ? 16.109 17.891 2.115 1 85.19 194 LYS B C 1
ATOM 3275 O O . LYS B 1 194 ? 15.641 18.766 1.381 1 85.19 194 LYS B O 1
ATOM 3280 N N . LEU B 1 195 ? 15.766 17.672 3.32 1 92.38 195 LEU B N 1
ATOM 3281 C CA . LEU B 1 195 ? 14.734 18.5 3.934 1 92.38 195 LEU B CA 1
ATOM 3282 C C . LEU B 1 195 ? 15.328 19.797 4.484 1 92.38 195 LEU B C 1
ATOM 3284 O O . LEU B 1 195 ? 16.484 19.812 4.91 1 92.38 195 LEU B O 1
ATOM 3288 N N . ILE B 1 196 ? 14.523 20.812 4.48 1 93.81 196 ILE B N 1
ATOM 3289 C CA . ILE B 1 196 ? 14.906 22.125 4.988 1 93.81 196 ILE B CA 1
ATOM 3290 C C . ILE B 1 196 ? 14.156 22.406 6.289 1 93.81 196 ILE B C 1
ATOM 3292 O O . ILE B 1 196 ? 12.938 22.234 6.359 1 93.81 196 ILE B O 1
ATOM 3296 N N . VAL B 1 197 ? 14.961 22.828 7.305 1 96.38 197 VAL B N 1
ATOM 3297 C CA . VAL B 1 197 ? 14.32 23.234 8.547 1 96.38 197 VAL B CA 1
ATOM 3298 C C . VAL B 1 197 ? 13.43 24.453 8.297 1 96.38 197 VAL B C 1
ATOM 3300 O O . VAL B 1 197 ? 13.844 25.406 7.637 1 96.38 197 VAL B O 1
ATOM 3303 N N . ALA B 1 198 ? 12.219 24.422 8.82 1 97 198 ALA B N 1
ATOM 3304 C CA . ALA B 1 198 ? 11.273 25.484 8.523 1 97 198 ALA B CA 1
ATOM 3305 C C . ALA B 1 198 ? 10.578 25.984 9.789 1 97 198 ALA B C 1
ATOM 3307 O O . ALA B 1 198 ? 9.398 26.344 9.766 1 97 198 ALA B O 1
ATOM 3308 N N . THR B 1 199 ? 11.219 25.969 10.867 1 96.38 199 THR B N 1
ATOM 3309 C CA . THR B 1 199 ? 10.68 26.391 12.156 1 96.38 199 THR B CA 1
ATOM 3310 C C . THR B 1 199 ? 10.195 27.844 12.086 1 96.38 199 THR B C 1
ATOM 3312 O O . THR B 1 199 ? 9.07 28.141 12.477 1 96.38 199 THR B O 1
ATOM 3315 N N . ASP B 1 200 ? 11.031 28.703 11.555 1 95.06 200 ASP B N 1
ATOM 3316 C CA . ASP B 1 200 ? 10.719 30.125 11.523 1 95.06 200 ASP B CA 1
ATOM 3317 C C . ASP B 1 200 ? 9.57 30.406 10.547 1 95.06 200 ASP B C 1
ATOM 3319 O O . ASP B 1 200 ? 8.695 31.219 10.836 1 95.06 200 ASP B O 1
ATOM 3323 N N . GLU B 1 201 ? 9.609 29.812 9.43 1 94.75 201 GLU B N 1
ATOM 3324 C CA . GLU B 1 201 ? 8.547 29.969 8.445 1 94.75 201 GLU B CA 1
ATOM 3325 C C . GLU B 1 201 ? 7.195 29.547 9.008 1 94.75 201 GLU B C 1
ATOM 3327 O O . GLU B 1 201 ? 6.195 30.25 8.852 1 94.75 201 GLU B O 1
ATOM 3332 N N . LEU B 1 202 ? 7.207 28.422 9.656 1 95.44 202 LEU B N 1
ATOM 3333 C CA . LEU B 1 202 ? 5.973 27.922 10.242 1 95.44 202 LEU B CA 1
ATOM 3334 C C . LEU B 1 202 ? 5.406 28.906 11.258 1 95.44 202 LEU B C 1
ATOM 3336 O O . LEU B 1 202 ? 4.207 29.203 11.242 1 95.44 202 LEU B O 1
ATOM 3340 N N . LYS B 1 203 ? 6.262 29.406 12.141 1 93.31 203 LYS B N 1
ATOM 3341 C CA . LYS B 1 203 ? 5.82 30.375 13.148 1 93.31 203 LYS B CA 1
ATOM 3342 C C . LYS B 1 203 ? 5.254 31.625 12.5 1 93.31 203 LYS B C 1
ATOM 3344 O O . LYS B 1 203 ? 4.262 32.188 12.977 1 93.31 203 LYS B O 1
ATOM 3349 N N . LYS B 1 204 ? 5.852 32 11.414 1 92.19 204 LYS B N 1
ATOM 3350 C CA . LYS B 1 204 ? 5.359 33.156 10.68 1 92.19 204 LYS B CA 1
ATOM 3351 C C . LYS B 1 204 ? 3.973 32.906 10.094 1 92.19 204 LYS B C 1
ATOM 3353 O O . LYS B 1 204 ? 3.086 33.75 10.18 1 92.19 204 LYS B O 1
ATOM 3358 N N . TRP B 1 205 ? 3.822 31.719 9.539 1 91.88 205 TRP B N 1
ATOM 3359 C CA . TRP B 1 205 ? 2.561 31.359 8.898 1 91.88 205 TRP B CA 1
ATOM 3360 C C . TRP B 1 205 ? 1.448 31.219 9.93 1 91.88 205 TRP B C 1
ATOM 3362 O O . TRP B 1 205 ? 0.285 31.516 9.641 1 91.88 205 TRP B O 1
ATOM 3372 N N . ILE B 1 206 ? 1.787 30.812 11.117 1 89.38 206 ILE B N 1
ATOM 3373 C CA . ILE B 1 206 ? 0.803 30.5 12.148 1 89.38 206 ILE B CA 1
ATOM 3374 C C . ILE B 1 206 ? 0.474 31.766 12.945 1 89.38 206 ILE B C 1
ATOM 3376 O O . ILE B 1 206 ? -0.655 31.938 13.406 1 89.38 206 ILE B O 1
ATOM 3380 N N . ASN B 1 207 ? 1.369 32.656 13.18 1 83.88 207 ASN B N 1
ATOM 3381 C CA . ASN B 1 207 ? 1.171 33.875 13.977 1 83.88 207 ASN B CA 1
ATOM 3382 C C . ASN B 1 207 ? 0.65 35.031 13.125 1 83.88 207 ASN B C 1
ATOM 3384 O O . ASN B 1 207 ? 0.161 36.031 13.656 1 83.88 207 ASN B O 1
ATOM 3388 N N . ASN B 1 208 ? 0.964 35.031 11.82 1 68.62 208 ASN B N 1
ATOM 3389 C CA . ASN B 1 208 ? 0.541 36.156 11.008 1 68.62 208 ASN B CA 1
ATOM 3390 C C . ASN B 1 208 ? -0.98 36.281 10.953 1 68.62 208 ASN B C 1
ATOM 3392 O O . ASN B 1 208 ? -1.664 35.344 10.492 1 68.62 208 ASN B O 1
ATOM 3396 N N . ARG B 1 209 ? -1.605 36.875 12.023 1 52.91 209 ARG B N 1
ATOM 3397 C CA . ARG B 1 209 ? -3.02 37.25 12.07 1 52.91 209 ARG B CA 1
ATOM 3398 C C . ARG B 1 209 ? -3.43 38.031 10.836 1 52.91 209 ARG B C 1
ATOM 3400 O O . ARG B 1 209 ? -2.639 38.812 10.289 1 52.91 209 ARG B O 1
ATOM 3407 N N . SER B 1 210 ? -4.195 37.438 9.953 1 47.34 210 SER B N 1
ATOM 3408 C CA . SER B 1 210 ? -4.746 38.219 8.852 1 47.34 210 SER B CA 1
ATOM 3409 C C . SER B 1 210 ? -4.98 39.656 9.258 1 47.34 210 SER B C 1
ATOM 3411 O O . SER B 1 210 ? -5.562 39.938 10.312 1 47.34 210 SER B O 1
ATOM 3413 N N . ARG B 1 211 ? -4.152 40.625 9.039 1 42.03 211 ARG B N 1
ATOM 3414 C CA . ARG B 1 211 ? -4.465 42.062 9.156 1 42.03 211 ARG B CA 1
ATOM 3415 C C . ARG B 1 211 ? -5.918 42.312 8.773 1 42.03 211 ARG B C 1
ATOM 3417 O O . ARG B 1 211 ? -6.332 42.062 7.645 1 42.03 211 ARG B O 1
ATOM 3424 N N . LYS B 1 212 ? -6.895 42.156 9.656 1 43.16 212 LYS B N 1
ATOM 3425 C CA . LYS B 1 212 ? -8.172 42.844 9.422 1 43.16 212 LYS B CA 1
ATOM 3426 C C . LYS B 1 212 ? -7.949 44.281 8.922 1 43.16 212 LYS B C 1
ATOM 3428 O O . LYS B 1 212 ? -7.211 45.031 9.539 1 43.16 212 LYS B O 1
ATOM 3433 N N . LYS B 1 213 ? -7.988 44.594 7.59 1 40.75 213 LYS B N 1
ATOM 3434 C CA . LYS B 1 213 ? -8.25 46 7.223 1 40.75 213 LYS B CA 1
ATOM 3435 C C . LYS B 1 213 ? -9.266 46.625 8.164 1 40.75 213 LYS B C 1
ATOM 3437 O O . LYS B 1 213 ? -10.375 46.125 8.328 1 40.75 213 LYS B O 1
ATOM 3442 N N . LYS B 1 214 ? -8.781 47.562 9.039 1 33.5 214 LYS B N 1
ATOM 3443 C CA . LYS B 1 214 ? -9.703 48.625 9.469 1 33.5 214 LYS B CA 1
ATOM 3444 C C . LYS B 1 214 ? -10.281 49.375 8.273 1 33.5 214 LYS B C 1
ATOM 3446 O O . LYS B 1 214 ? -9.555 49.719 7.332 1 33.5 214 LYS B O 1
#